Protein AF-A0A099Y0C4-F1 (afdb_monomer_lite)

Secondary structure (DSSP, 8-state):
--------------------------------------PPPPPPPPPP-PPPEEE-SHHHHHHHTT-SS-EEEEPSEEEEE-HHHHHTTSS-SSEEEEE--BS-EEE-TTEEEEEEGGGGGGGTTSEEEEEEE-SBS-EEES-EEEEES-PPPSSEEEEEEE-SBS-EEES-EEEEE--BS-SSTTTTBSSSSBSS--BEEEEEEEEEES-EEES-EEEEESSS-SEEEEEEES-EEES-EEE-SPPEEHHHHHTTTTTT-HHHHTTTB-TTSSBPPSS-EE-SSS-SEEEESEEE-TT-SS-EEEPEEEEEES-EEESSS-SEEE-S-EEEEEEES-EEES-SEEEEE-TT-EEEEEEE--SSSEEEE-SSTT--S-EEEEEEP--TT--SS--SEEE-SBS-EEEEEES-SS--SS--EEESB---SGGGGGG-STTSSSB-EES-EEEE-SSS-EEE-TTEES-EEEESS-EEE-SBS-EEEEPP--

pLDDT: mean 90.53, std 16.97, range [28.92, 98.94]

Foldseek 3Di:
DDDDDDDDDDDDDDDDDDDDDDDDDDDDDPDPPPPDPDDPDPPDPPDPDDDEDEDEDLVVVLVCLQEAPHEYEYDADEDEAELVCCVVVSQVDLARRERAYELYEYEQANYEYEYELNNLQSHPQDEREDEEYQYYNYEYEQYEYEYHDAAFHNAEYEDYEAEHYQYEYYNYEEEAHHKPPFQPAQQAHDCPQGVDHIRWYEYYEYAYENYEYENYEYEHRTAEEHYEYALYYQYEYYNYEYEYDDKDFLVVVLVCAPVPPPCNVSVQQGSLGDHRDGFAIAARYAEHYYYAQWDPHSVNPRDIHGYENYEHESYEHYRHQEDHAAAYTDYEAEYYQYEYEHYQEADEHAAQYEAYNYEYEPQRHANEEYQAQRRANYEHEYEHEDNANHIFDFANYEAQYEHYEYEYHYPDPDDRDQHAHEAFAARRDPCCPPNGPVRRGRGAYELYEYHALDQGEHEYDCRYANYEYEHCHHYDHPYYNYHYDYDDRD

Sequence (490 aa):
MNKIKITKYFFIFLLSFGALSCGSDDPVIDEPVIVDPVDPVDPIDPIEDIIYTTVNTIAEFNTSLNQNDVNIKLAAGTYRFGPDDVTSGLIPHYEMFVFRGNNSNYDFTDVTFEFETELWSSYGSEEVVQLRLYGENITVKNLTVKDIGDSAPTFRARNMHLDGVNNTVDGFNFSTSGSYPYGYGDLFGKGGTYTIKHRKHSGILIRGEGNTLQNTNIQSRSYGHVVFIQGGKDVLIDNVYVEGDAMRTTDDILAEEGTGTPADNVNFLTVWGFKVPAGYMISSQEAGFRSYASAEHYSGNGTTSTTENVTIKNCTAKHVRSGFNLVFGGGTMIMENCTSIENESGFAIQKGGSIINCKSDAKYGSVYTNAYDSDSNITADITITNSDDSYGTHPIAYIGSGNQKITFNSDETSVSQERSIQLGGDQGDLRHLEGVNSGQNNQSATTSVIINRTKYSVELTELASGNVIHSCGTVTDNGSGNSISELSCD

Radius of gyration: 26.84 Å; chains: 1; bounding box: 73×77×65 Å

Structure (mmCIF, N/CA/C/O backbone):
data_AF-A0A099Y0C4-F1
#
_entry.id   AF-A0A099Y0C4-F1
#
loop_
_atom_site.group_PDB
_atom_site.id
_atom_site.type_symbol
_atom_site.label_atom_id
_atom_site.label_alt_id
_atom_site.label_comp_id
_atom_site.label_asym_id
_atom_site.label_entity_id
_atom_site.label_seq_id
_atom_site.pdbx_PDB_ins_code
_atom_site.Cartn_x
_atom_site.Cartn_y
_atom_site.Cartn_z
_atom_site.occupancy
_atom_site.B_iso_or_equiv
_atom_site.auth_seq_id
_atom_site.auth_comp_id
_atom_site.auth_asym_id
_atom_site.auth_atom_id
_atom_site.pdbx_PDB_model_num
ATOM 1 N N . MET A 1 1 ? 30.802 43.040 23.046 1.00 36.22 1 MET A N 1
ATOM 2 C CA . MET A 1 1 ? 30.048 43.878 22.091 1.00 36.22 1 MET A CA 1
ATOM 3 C C . MET A 1 1 ? 28.592 43.422 22.076 1.00 36.22 1 MET A C 1
ATOM 5 O O . MET A 1 1 ? 28.324 42.312 21.655 1.00 36.22 1 MET A O 1
ATOM 9 N N . ASN A 1 2 ? 27.732 44.245 22.695 1.00 29.73 2 ASN A N 1
ATOM 10 C CA . ASN A 1 2 ? 26.300 44.535 22.462 1.00 29.73 2 ASN A CA 1
ATOM 11 C C . ASN A 1 2 ? 25.402 43.438 21.842 1.00 29.73 2 ASN A C 1
ATOM 13 O O . ASN A 1 2 ? 25.593 43.084 20.689 1.00 29.73 2 ASN A O 1
ATOM 17 N N . LYS A 1 3 ? 24.492 42.807 22.617 1.00 33.00 3 LYS A N 1
ATOM 18 C CA . LYS A 1 3 ? 23.095 43.219 22.971 1.00 33.00 3 LYS A CA 1
ATOM 19 C C . LYS A 1 3 ? 22.197 43.317 21.707 1.00 33.00 3 LYS A C 1
ATOM 21 O O . LYS A 1 3 ? 22.604 43.955 20.755 1.00 33.00 3 LYS A O 1
ATOM 26 N N . ILE A 1 4 ? 20.974 42.779 21.612 1.00 29.14 4 ILE A N 1
ATOM 27 C CA . ILE A 1 4 ? 19.777 42.992 22.451 1.00 29.14 4 ILE A CA 1
ATOM 28 C C . ILE A 1 4 ? 18.721 41.910 22.093 1.00 29.14 4 ILE A C 1
ATOM 30 O O . ILE A 1 4 ? 18.450 41.691 20.917 1.00 29.14 4 ILE A O 1
ATOM 34 N N . LYS A 1 5 ? 18.070 41.301 23.098 1.00 34.69 5 LYS A N 1
ATOM 35 C CA . LYS A 1 5 ? 16.746 40.651 22.986 1.00 34.69 5 LYS A CA 1
ATOM 36 C C . LYS A 1 5 ? 15.667 41.701 23.281 1.00 34.69 5 LYS A C 1
ATOM 38 O O . LYS A 1 5 ? 15.775 42.375 24.305 1.00 34.69 5 LYS A O 1
ATOM 43 N N . ILE A 1 6 ? 14.633 41.813 22.446 1.00 32.50 6 ILE A N 1
ATOM 44 C CA . ILE A 1 6 ? 13.392 42.531 22.778 1.00 32.50 6 ILE A CA 1
ATOM 45 C C . ILE A 1 6 ? 12.221 41.567 22.616 1.00 32.50 6 ILE A C 1
ATOM 47 O O . ILE A 1 6 ? 11.897 41.129 21.519 1.00 32.50 6 ILE A O 1
ATOM 51 N N . THR A 1 7 ? 11.592 41.278 23.748 1.00 35.44 7 THR A N 1
ATOM 52 C CA . THR A 1 7 ? 10.229 40.764 23.871 1.00 35.44 7 THR A CA 1
ATOM 53 C C . THR A 1 7 ? 9.319 41.969 24.090 1.00 35.44 7 THR A C 1
ATOM 55 O O . THR A 1 7 ? 9.689 42.841 24.878 1.00 35.44 7 THR A O 1
ATOM 58 N N . LYS A 1 8 ? 8.121 42.010 23.497 1.00 30.08 8 LYS A N 1
ATOM 59 C CA . LYS A 1 8 ? 6.996 42.767 24.070 1.00 30.08 8 LYS A CA 1
ATOM 60 C C . LYS A 1 8 ? 5.652 42.171 23.653 1.00 30.08 8 LYS A C 1
ATOM 62 O O . LYS A 1 8 ? 5.307 42.139 22.480 1.00 30.08 8 LYS A O 1
ATOM 67 N N . TYR A 1 9 ? 4.927 41.730 24.674 1.00 30.72 9 TYR A N 1
ATOM 68 C CA . TYR A 1 9 ? 3.485 41.523 24.697 1.00 30.72 9 TYR A CA 1
ATOM 69 C C . TYR A 1 9 ? 2.746 42.846 24.458 1.00 30.72 9 TYR A C 1
ATOM 71 O O . TYR A 1 9 ? 3.192 43.888 24.947 1.00 30.72 9 TYR A O 1
ATOM 79 N N . PHE A 1 10 ? 1.574 42.785 23.825 1.00 30.44 10 PHE A N 1
ATOM 80 C CA . PHE A 1 10 ? 0.517 43.770 24.044 1.00 30.44 10 PHE A CA 1
ATOM 81 C C . PHE A 1 10 ? -0.846 43.073 24.119 1.00 30.44 10 PHE A C 1
ATOM 83 O O . PHE A 1 10 ? -1.237 42.330 23.226 1.00 30.44 10 PHE A O 1
ATOM 90 N N . PHE A 1 11 ? -1.520 43.318 25.237 1.00 30.89 11 PHE A N 1
ATOM 91 C CA . PHE A 1 11 ? -2.878 42.928 25.598 1.00 30.89 11 PHE A CA 1
ATOM 92 C C . PHE A 1 11 ? -3.725 44.198 25.468 1.00 30.89 11 PHE A C 1
ATOM 94 O O . PHE A 1 11 ? -3.341 45.181 26.098 1.00 30.89 11 PHE A O 1
ATOM 101 N N . ILE A 1 12 ? -4.852 44.197 24.746 1.00 30.52 12 ILE A N 1
ATOM 102 C CA . ILE A 1 12 ? -5.998 45.080 25.042 1.00 30.52 12 ILE A CA 1
ATOM 103 C C . ILE A 1 12 ? -7.302 44.325 24.755 1.00 30.52 12 ILE A C 1
ATOM 105 O O . ILE A 1 12 ? -7.473 43.683 23.725 1.00 30.52 12 ILE A O 1
ATOM 109 N N . PHE A 1 13 ? -8.192 44.438 25.732 1.00 29.25 13 PHE A N 1
ATOM 110 C CA . PHE A 1 13 ? -9.530 43.886 25.888 1.00 29.25 13 PHE A CA 1
ATOM 111 C C . PHE A 1 13 ? -10.516 45.068 25.761 1.00 29.25 13 PHE A C 1
ATOM 113 O O . PHE A 1 13 ? -10.211 46.111 26.335 1.00 29.25 13 PHE A O 1
ATOM 120 N N . LEU A 1 14 ? -11.653 44.929 25.062 1.00 29.00 14 LEU A N 1
ATOM 121 C CA . LEU A 1 14 ? -13.021 45.251 25.541 1.00 29.00 14 LEU A CA 1
ATOM 122 C C . LEU A 1 14 ? -14.073 45.348 24.408 1.00 29.00 14 LEU A C 1
ATOM 124 O O . LEU A 1 14 ? -13.975 46.176 23.509 1.00 29.00 14 LEU A O 1
ATOM 128 N N . LEU A 1 15 ? -15.109 44.512 24.561 1.00 30.58 15 LEU A N 1
ATOM 129 C CA . LEU A 1 15 ? -16.560 44.754 24.448 1.00 30.58 15 LEU A CA 1
ATOM 130 C C . LEU A 1 15 ? -17.074 46.108 23.902 1.00 30.58 15 LEU A C 1
ATOM 132 O O . LEU A 1 15 ? -16.781 47.152 24.476 1.00 30.58 15 LEU A O 1
ATOM 136 N N . SER A 1 16 ? -18.095 46.086 23.028 1.00 28.92 16 SER A N 1
ATOM 137 C CA . SER A 1 16 ? -19.523 46.102 23.439 1.00 28.92 16 SER A CA 1
ATOM 138 C C . SER A 1 16 ? -20.528 46.260 22.274 1.00 28.92 16 SER A C 1
ATOM 140 O O . SER A 1 16 ? -20.212 46.749 21.198 1.00 28.92 16 SER A O 1
ATOM 142 N N . PHE A 1 17 ? -21.738 45.772 22.569 1.00 33.50 17 PHE A N 1
ATOM 143 C CA . PHE A 1 17 ? -23.029 45.731 21.869 1.00 33.50 17 PHE A CA 1
ATOM 144 C C . PHE A 1 17 ? -23.444 46.901 20.955 1.00 33.50 17 PHE A C 1
ATOM 146 O O . PHE A 1 17 ? -23.248 48.068 21.280 1.00 33.50 17 PHE A O 1
ATOM 153 N N . GLY A 1 18 ? -24.243 46.562 19.934 1.00 29.17 18 GLY A N 1
ATOM 154 C CA . GLY A 1 18 ? -25.164 47.483 19.262 1.00 29.17 18 GLY A CA 1
ATOM 155 C C . GLY A 1 18 ? -26.147 46.753 18.345 1.00 29.17 18 GLY A C 1
ATOM 156 O O . GLY A 1 18 ? -25.825 46.468 17.198 1.00 29.17 18 GLY A O 1
ATOM 157 N N . ALA A 1 19 ? -27.341 46.444 18.854 1.00 36.72 19 ALA A N 1
ATOM 158 C CA . ALA A 1 19 ? -28.490 46.053 18.041 1.00 36.72 19 ALA A CA 1
ATOM 159 C C . ALA A 1 19 ? -29.102 47.301 17.390 1.00 36.72 19 ALA A C 1
ATOM 161 O O . ALA A 1 19 ? -29.362 48.273 18.096 1.00 36.72 19 ALA A O 1
ATOM 162 N N . LEU A 1 20 ? -29.396 47.254 16.089 1.00 34.88 20 LEU A N 1
ATOM 163 C CA . LEU A 1 20 ? -30.352 48.155 15.448 1.00 34.88 20 LEU A CA 1
ATOM 164 C C . LEU A 1 20 ? -31.173 47.362 14.424 1.00 34.88 20 LEU A C 1
ATOM 166 O O . LEU A 1 20 ? -30.644 46.876 13.428 1.00 34.88 20 LEU A O 1
ATOM 170 N N . SER A 1 21 ? -32.472 47.239 14.695 1.00 35.03 21 SER A N 1
ATOM 171 C CA . SER A 1 21 ? -33.480 46.896 13.698 1.00 35.03 21 SER A CA 1
ATOM 172 C C . SER A 1 21 ? -33.862 48.153 12.926 1.00 35.03 21 SER A C 1
ATOM 174 O O . SER A 1 21 ? -34.149 49.168 13.559 1.00 35.03 21 SER A O 1
ATOM 176 N N . CYS A 1 22 ? -33.996 48.051 11.609 1.00 35.28 22 CYS A N 1
ATOM 177 C CA . CYS A 1 22 ? -34.916 48.875 10.832 1.00 35.28 22 CYS A CA 1
ATOM 178 C C . CYS A 1 22 ? -35.490 47.991 9.727 1.00 35.28 22 CYS A C 1
ATOM 180 O O . CYS A 1 22 ? -34.743 47.458 8.911 1.00 35.28 22 CYS A O 1
ATOM 182 N N . GLY A 1 23 ? -36.808 47.806 9.761 1.00 36.84 23 GLY A N 1
ATOM 183 C CA . GLY A 1 23 ? -37.558 47.235 8.657 1.00 36.84 23 GLY A CA 1
ATOM 184 C C . GLY A 1 23 ? -37.734 48.257 7.540 1.00 36.84 23 GLY A C 1
ATOM 185 O O . GLY A 1 23 ? -37.839 49.459 7.791 1.00 36.84 23 GLY A O 1
ATOM 186 N N . SER A 1 24 ? -37.804 47.749 6.320 1.00 43.41 24 SER A N 1
ATOM 187 C CA . SER A 1 24 ? -38.442 48.416 5.196 1.00 43.41 24 SER A CA 1
ATOM 188 C C . SER A 1 24 ? -39.288 47.368 4.481 1.00 43.41 24 SER A C 1
ATOM 190 O O . SER A 1 24 ? -38.759 46.427 3.893 1.00 43.41 24 SER A O 1
ATOM 192 N N . ASP A 1 25 ? -40.603 47.515 4.623 1.00 47.62 25 ASP A N 1
ATOM 193 C CA . ASP A 1 25 ? -41.607 46.852 3.802 1.00 47.62 25 ASP A CA 1
ATOM 194 C C . ASP A 1 25 ? -41.493 47.403 2.376 1.00 47.62 25 ASP A C 1
ATOM 196 O O . ASP A 1 25 ? -42.048 48.462 2.080 1.00 47.62 25 ASP A O 1
ATOM 200 N N . ASP A 1 26 ? -40.777 46.694 1.505 1.00 43.72 26 ASP A N 1
ATOM 201 C CA . ASP A 1 26 ? -40.854 46.904 0.060 1.00 43.72 26 ASP A CA 1
ATOM 202 C C . ASP A 1 26 ? -41.578 45.709 -0.584 1.00 43.72 26 ASP A C 1
ATOM 204 O O . ASP A 1 26 ? -41.233 44.553 -0.314 1.00 43.72 26 ASP A O 1
ATOM 208 N N . PRO A 1 27 ? -42.604 45.945 -1.419 1.00 47.62 27 PRO A N 1
ATOM 209 C CA . PRO A 1 27 ? -43.302 44.877 -2.114 1.00 47.62 27 PRO A CA 1
ATOM 210 C C . PRO A 1 27 ? -42.369 44.230 -3.144 1.00 47.62 27 PRO A C 1
ATOM 212 O O . PRO A 1 27 ? -41.876 44.890 -4.057 1.00 47.62 27 PRO A O 1
ATOM 215 N N . VAL A 1 28 ? -42.160 42.919 -3.006 1.00 45.09 28 VAL A N 1
ATOM 216 C CA . VAL A 1 28 ? -41.494 42.082 -4.009 1.00 45.09 28 VAL A CA 1
ATOM 217 C C . VAL A 1 28 ? -42.336 42.109 -5.286 1.00 45.09 28 VAL A C 1
ATOM 219 O O . VAL A 1 28 ? -43.422 41.533 -5.341 1.00 45.09 28 VAL A O 1
ATOM 222 N N . ILE A 1 29 ? -41.848 42.819 -6.301 1.00 45.44 29 ILE A N 1
ATOM 223 C CA . ILE A 1 29 ? -42.329 42.689 -7.673 1.00 45.44 29 ILE A CA 1
ATOM 224 C C . ILE A 1 29 ? -41.576 41.497 -8.264 1.00 45.44 29 ILE A C 1
ATOM 226 O O . ILE A 1 29 ? -40.375 41.579 -8.508 1.00 45.44 29 ILE A O 1
ATOM 230 N N . ASP A 1 30 ? -42.284 40.382 -8.435 1.00 48.97 30 ASP A N 1
ATOM 231 C CA . ASP A 1 30 ? -41.822 39.208 -9.181 1.00 48.97 30 ASP A CA 1
ATOM 232 C C . ASP A 1 30 ? -41.733 39.592 -10.668 1.00 48.97 30 ASP A C 1
ATOM 234 O O . ASP A 1 30 ? -42.705 39.482 -11.421 1.00 48.97 30 ASP A O 1
ATOM 238 N N . GLU A 1 31 ? -40.581 40.107 -11.101 1.00 50.91 31 GLU A N 1
ATOM 239 C CA . GLU A 1 31 ? -40.257 40.119 -12.525 1.00 50.91 31 GLU A CA 1
ATOM 240 C C . GLU A 1 31 ? -39.712 38.738 -12.913 1.00 50.91 31 GLU A C 1
ATOM 242 O O . GLU A 1 31 ? -38.784 38.239 -12.269 1.00 50.91 31 GLU A O 1
ATOM 247 N N . PRO A 1 32 ? -40.273 38.084 -13.945 1.00 52.84 32 PRO A N 1
ATOM 248 C CA . PRO A 1 32 ? -39.769 36.800 -14.399 1.00 52.84 32 PRO A CA 1
ATOM 249 C C . PRO A 1 32 ? -38.323 36.969 -14.867 1.00 52.84 32 PRO A C 1
ATOM 251 O O . PRO A 1 32 ? -38.048 37.699 -15.819 1.00 52.84 32 PRO A O 1
ATOM 254 N N . VAL A 1 33 ? -37.402 36.267 -14.205 1.00 46.12 33 VAL A N 1
ATOM 255 C CA . VAL A 1 33 ? -36.022 36.115 -14.669 1.00 46.12 33 VAL A CA 1
ATOM 256 C C . VAL A 1 33 ? -36.078 35.425 -16.029 1.00 46.12 33 VAL A C 1
ATOM 258 O O . VAL A 1 33 ? -36.339 34.225 -16.124 1.00 46.12 33 VAL A O 1
ATOM 261 N N . ILE A 1 34 ? -35.875 36.198 -17.095 1.00 46.59 34 ILE A N 1
ATOM 262 C CA . ILE A 1 34 ? -35.620 35.657 -18.424 1.00 46.59 34 ILE A CA 1
ATOM 263 C C . ILE A 1 34 ? -34.229 35.031 -18.347 1.00 46.59 34 ILE A C 1
ATOM 265 O O . ILE A 1 34 ? -33.220 35.728 -18.311 1.00 46.59 34 ILE A O 1
ATOM 269 N N . VAL A 1 35 ? -34.194 33.706 -18.232 1.00 46.19 35 VAL A N 1
ATOM 270 C CA . VAL A 1 35 ? -32.969 32.926 -18.389 1.00 46.19 35 VAL A CA 1
ATOM 271 C C . VAL A 1 35 ? -32.628 32.989 -19.872 1.00 46.19 35 VAL A C 1
ATOM 273 O O . VAL A 1 35 ? -33.344 32.403 -20.688 1.00 46.19 35 VAL A O 1
ATOM 276 N N . ASP A 1 36 ? -31.590 33.747 -20.225 1.00 48.47 36 ASP A N 1
ATOM 277 C CA . ASP A 1 36 ? -31.047 33.715 -21.580 1.00 48.47 36 ASP A CA 1
ATOM 278 C C . ASP A 1 36 ? -30.722 32.256 -21.939 1.00 48.47 36 ASP A C 1
ATOM 280 O O . ASP A 1 36 ? -30.194 31.519 -21.095 1.00 48.47 36 ASP A O 1
ATOM 284 N N . PRO A 1 37 ? -31.080 31.789 -23.148 1.00 55.47 37 PRO A N 1
ATOM 285 C CA . PRO A 1 37 ? -30.731 30.447 -23.576 1.00 55.47 37 PRO A CA 1
ATOM 286 C C . PRO A 1 37 ? -29.217 30.287 -23.456 1.00 55.47 37 PRO A C 1
ATOM 288 O O . PRO A 1 37 ? -28.460 31.072 -24.020 1.00 55.47 37 PRO A O 1
ATOM 291 N N . VAL A 1 38 ? -28.799 29.282 -22.685 1.00 51.88 38 VAL A N 1
ATOM 292 C CA . VAL A 1 38 ? -27.401 28.864 -22.591 1.00 51.88 38 VAL A CA 1
ATOM 293 C C . VAL A 1 38 ? -26.921 28.632 -24.018 1.00 51.88 38 VAL A C 1
ATOM 295 O O . VAL A 1 38 ? -27.475 27.770 -24.709 1.00 51.88 38 VAL A O 1
ATOM 298 N N . ASP A 1 39 ? -25.952 29.435 -24.465 1.00 54.38 39 ASP A N 1
ATOM 299 C CA . ASP A 1 39 ? -25.307 29.234 -25.758 1.00 54.38 39 ASP A CA 1
ATOM 300 C C . ASP A 1 39 ? -24.881 27.762 -25.852 1.00 54.38 39 ASP A C 1
ATOM 302 O O . ASP A 1 39 ? -24.368 27.212 -24.868 1.00 54.38 39 ASP A O 1
ATOM 306 N N . PRO A 1 40 ? -25.141 27.081 -26.982 1.00 57.12 40 PRO A N 1
ATOM 307 C CA . PRO A 1 40 ? -24.719 25.703 -27.150 1.00 57.12 40 PRO A CA 1
ATOM 308 C C . PRO A 1 40 ? -23.222 25.630 -26.862 1.00 57.12 40 PRO A C 1
ATOM 310 O O . PRO A 1 40 ? -22.434 26.327 -27.494 1.00 57.12 40 PRO A O 1
ATOM 313 N N . VAL A 1 41 ? -22.857 24.812 -25.872 1.00 53.59 41 VAL A N 1
ATOM 314 C CA . VAL A 1 41 ? -21.462 24.488 -25.580 1.00 53.59 41 VAL A CA 1
ATOM 315 C C . VAL A 1 41 ? -20.853 24.021 -26.894 1.00 53.59 41 VAL A C 1
ATOM 317 O O . VAL A 1 41 ? -21.339 23.041 -27.471 1.00 53.59 41 VAL A O 1
ATOM 320 N N . ASP A 1 42 ? -19.856 24.759 -27.385 1.00 53.75 42 ASP A N 1
ATOM 321 C CA . ASP A 1 42 ? -19.123 24.380 -28.585 1.00 53.75 42 ASP A CA 1
ATOM 322 C C . ASP A 1 42 ? -18.699 22.910 -28.441 1.00 53.75 42 ASP A C 1
ATOM 324 O O . ASP A 1 42 ? -18.241 22.505 -27.364 1.00 53.75 42 ASP A O 1
ATOM 328 N N . PRO A 1 43 ? -18.903 22.073 -29.474 1.00 56.00 43 PRO A N 1
ATOM 329 C CA . PRO A 1 43 ? -18.455 20.694 -29.429 1.00 56.00 43 PRO A CA 1
ATOM 330 C C . PRO A 1 43 ? -16.967 20.688 -29.085 1.00 56.00 43 PRO A C 1
ATOM 332 O O . PRO A 1 43 ? -16.171 21.328 -29.766 1.00 56.00 43 PRO A O 1
ATOM 335 N N . ILE A 1 44 ? -16.625 19.987 -28.000 1.00 47.72 44 ILE A N 1
ATOM 336 C CA . ILE A 1 44 ? -15.243 19.725 -27.600 1.00 47.72 44 ILE A CA 1
ATOM 337 C C . ILE A 1 44 ? -14.520 19.215 -28.845 1.00 47.72 44 ILE A C 1
ATOM 339 O O . ILE A 1 44 ? -14.938 18.202 -29.416 1.00 47.72 44 ILE A O 1
ATOM 343 N N . ASP A 1 45 ? -13.490 19.944 -29.278 1.00 46.94 45 ASP A N 1
ATOM 344 C CA . ASP A 1 45 ? -12.653 19.532 -30.398 1.00 46.94 45 ASP A CA 1
ATOM 345 C C . ASP A 1 45 ? -12.223 18.070 -30.181 1.00 46.94 45 ASP A C 1
ATOM 347 O O . ASP A 1 45 ? -11.805 17.710 -29.073 1.00 46.94 45 ASP A O 1
ATOM 351 N N . PRO A 1 46 ? -12.361 17.192 -31.190 1.00 49.06 46 PRO A N 1
ATOM 352 C CA . PRO A 1 46 ? -11.906 15.818 -31.070 1.00 49.06 46 PRO A CA 1
ATOM 353 C C . PRO A 1 46 ? -10.416 15.821 -30.722 1.00 49.06 46 PRO A C 1
ATOM 355 O O . PRO A 1 46 ? -9.626 16.501 -31.372 1.00 49.06 46 PRO A O 1
ATOM 358 N N . ILE A 1 47 ? -10.060 15.062 -29.682 1.00 55.00 47 ILE A N 1
ATOM 359 C CA . ILE A 1 47 ? -8.678 14.815 -29.258 1.00 55.00 47 ILE A CA 1
ATOM 360 C C . ILE A 1 47 ? -7.863 14.464 -30.509 1.00 55.00 47 ILE A C 1
ATOM 362 O O . ILE A 1 47 ? -8.176 13.479 -31.178 1.00 55.00 47 ILE A O 1
ATOM 366 N N . GLU A 1 48 ? -6.861 15.278 -30.852 1.00 58.59 48 GLU A N 1
ATOM 367 C CA . GLU A 1 48 ? -5.948 14.953 -31.948 1.00 58.59 48 GLU A CA 1
ATOM 368 C C . GLU A 1 48 ? -5.294 13.594 -31.663 1.00 58.59 48 GLU A C 1
ATOM 370 O O . GLU A 1 48 ? -4.689 13.390 -30.606 1.00 58.59 48 GLU A O 1
ATOM 375 N N . ASP A 1 49 ? -5.420 12.652 -32.600 1.00 76.94 49 ASP A N 1
ATOM 376 C CA . ASP A 1 49 ? -4.752 11.356 -32.507 1.00 76.94 49 ASP A CA 1
ATOM 377 C C . ASP A 1 49 ? -3.231 11.576 -32.434 1.00 76.94 49 ASP A C 1
ATOM 379 O O . ASP A 1 49 ? -2.601 12.044 -33.386 1.00 76.94 49 ASP A O 1
ATOM 383 N N . ILE A 1 50 ? -2.622 11.227 -31.297 1.00 84.69 50 ILE A N 1
ATOM 384 C CA . ILE A 1 50 ? -1.170 11.311 -31.106 1.00 84.69 50 ILE A CA 1
ATOM 385 C C . ILE A 1 50 ? -0.474 10.411 -32.139 1.00 84.69 50 ILE A C 1
ATOM 387 O O . ILE A 1 50 ? -0.665 9.193 -32.158 1.00 84.69 50 ILE A O 1
ATOM 391 N N . ILE A 1 51 ? 0.384 10.997 -32.979 1.00 91.62 51 ILE A N 1
ATOM 392 C CA . ILE A 1 51 ? 1.178 10.253 -33.966 1.00 91.62 51 ILE A CA 1
ATOM 393 C C . ILE A 1 51 ? 2.426 9.681 -33.289 1.00 91.62 51 ILE A C 1
ATOM 395 O O . ILE A 1 51 ? 3.279 10.433 -32.820 1.00 91.62 51 ILE A O 1
ATOM 399 N N . TYR A 1 52 ? 2.560 8.353 -33.297 1.00 96.50 52 TYR A N 1
ATOM 400 C CA . TYR A 1 52 ? 3.691 7.638 -32.702 1.00 96.50 52 TYR A CA 1
ATOM 401 C C . TYR A 1 52 ? 4.758 7.237 -33.727 1.00 96.50 52 TYR A C 1
ATOM 403 O O . TYR A 1 52 ? 4.458 6.685 -34.788 1.00 96.50 52 TYR A O 1
ATOM 411 N N . THR A 1 53 ? 6.026 7.406 -33.353 1.00 97.94 53 THR A N 1
ATOM 412 C CA . THR A 1 53 ? 7.172 6.768 -34.011 1.00 97.94 53 THR A CA 1
ATOM 413 C C . THR A 1 53 ? 7.377 5.379 -33.416 1.00 97.94 53 THR A C 1
ATOM 415 O O . THR A 1 53 ? 7.580 5.240 -32.211 1.00 97.94 53 THR A O 1
ATOM 418 N N . THR A 1 54 ? 7.324 4.339 -34.251 1.00 98.19 54 THR A N 1
ATOM 419 C CA . THR A 1 54 ? 7.563 2.962 -33.792 1.00 98.19 54 THR A CA 1
ATOM 420 C C . THR A 1 54 ? 9.056 2.642 -33.789 1.00 98.19 54 THR A C 1
ATOM 422 O O . THR A 1 54 ? 9.724 2.818 -34.808 1.00 98.19 54 THR A O 1
ATOM 425 N N . VAL A 1 55 ? 9.561 2.129 -32.667 1.00 98.31 55 VAL A N 1
ATOM 426 C CA . VAL A 1 55 ? 10.922 1.586 -32.524 1.00 98.31 55 VAL A CA 1
ATOM 427 C C . VAL A 1 55 ? 10.853 0.070 -32.351 1.00 98.31 55 VAL A C 1
ATOM 429 O O . VAL A 1 55 ? 9.919 -0.441 -31.735 1.00 98.31 55 VAL A O 1
ATOM 432 N N . ASN A 1 56 ? 11.815 -0.667 -32.908 1.00 97.94 56 ASN A N 1
ATOM 433 C CA . ASN A 1 56 ? 11.724 -2.132 -33.005 1.00 97.94 56 ASN A CA 1
ATOM 434 C C . ASN A 1 56 ? 12.666 -2.861 -32.042 1.00 97.94 56 ASN A C 1
ATOM 436 O O . ASN A 1 56 ? 12.538 -4.068 -31.843 1.00 97.94 56 ASN A O 1
ATOM 440 N N . THR A 1 57 ? 13.618 -2.145 -31.442 1.00 97.06 57 THR A N 1
ATOM 441 C CA . THR A 1 57 ? 14.628 -2.727 -30.554 1.00 97.06 57 THR A CA 1
ATOM 442 C C . THR A 1 57 ? 14.753 -1.945 -29.251 1.00 97.06 57 THR A C 1
ATOM 444 O O . THR A 1 57 ? 14.500 -0.742 -29.209 1.00 97.06 57 THR A O 1
ATOM 447 N N . ILE A 1 58 ? 15.218 -2.615 -28.190 1.00 97.38 58 ILE A N 1
ATOM 448 C CA . ILE A 1 58 ? 15.521 -1.956 -26.910 1.00 97.38 58 ILE A CA 1
ATOM 449 C C . ILE A 1 58 ? 16.638 -0.921 -27.063 1.00 97.38 58 ILE A C 1
ATOM 451 O O . ILE A 1 58 ? 16.584 0.130 -26.435 1.00 97.38 58 ILE A O 1
ATOM 455 N N . ALA A 1 59 ? 17.619 -1.166 -27.935 1.00 95.38 59 ALA A N 1
ATOM 456 C CA . ALA A 1 59 ? 18.681 -0.200 -28.199 1.00 95.38 59 ALA A CA 1
ATOM 457 C C . ALA A 1 59 ? 18.124 1.113 -28.777 1.00 95.38 59 ALA A C 1
ATOM 459 O O . ALA A 1 59 ? 18.441 2.182 -28.262 1.00 95.38 59 ALA A O 1
ATOM 460 N N . GLU A 1 60 ? 17.254 1.044 -29.792 1.00 96.12 60 GLU A N 1
ATOM 461 C CA . GLU A 1 60 ? 16.564 2.223 -30.343 1.00 96.12 60 GLU A CA 1
ATOM 462 C C . GLU A 1 60 ? 15.688 2.899 -29.284 1.00 96.12 60 GLU A C 1
ATOM 464 O O . GLU A 1 60 ? 15.768 4.113 -29.098 1.00 96.12 60 GLU A O 1
ATOM 469 N N . PHE A 1 61 ? 14.903 2.116 -28.541 1.00 97.62 61 PHE A N 1
ATOM 470 C CA . PHE A 1 61 ? 14.055 2.623 -27.467 1.00 97.62 61 PHE A CA 1
ATOM 471 C C . PHE A 1 61 ? 14.857 3.386 -26.401 1.00 97.62 61 PHE A C 1
ATOM 473 O O . PHE A 1 61 ? 14.505 4.520 -26.074 1.00 97.62 61 PHE A O 1
ATOM 480 N N . ASN A 1 62 ? 15.992 2.848 -25.948 1.00 95.94 62 ASN A N 1
ATOM 481 C CA . ASN A 1 62 ? 16.869 3.497 -24.972 1.00 95.94 62 ASN A CA 1
ATOM 482 C C . ASN A 1 62 ? 17.366 4.872 -25.441 1.00 95.94 62 ASN A C 1
ATOM 484 O O . ASN A 1 62 ? 17.509 5.782 -24.624 1.00 95.94 62 ASN A O 1
ATOM 488 N N . THR A 1 63 ? 17.578 5.072 -26.748 1.00 95.00 63 THR A N 1
ATOM 489 C CA . THR A 1 63 ? 17.978 6.393 -27.271 1.00 95.00 63 THR A CA 1
ATOM 490 C C . THR A 1 63 ? 16.882 7.457 -27.154 1.00 95.00 63 THR A C 1
ATOM 492 O O . THR A 1 63 ? 17.192 8.650 -27.159 1.00 95.00 63 THR A O 1
ATOM 495 N N . SER A 1 64 ? 15.619 7.044 -27.017 1.00 96.44 64 SER A N 1
ATOM 496 C CA . SER A 1 64 ? 14.459 7.940 -26.935 1.00 96.44 64 SER A CA 1
ATOM 497 C C . SER A 1 64 ? 14.104 8.386 -25.511 1.00 96.44 64 SER A C 1
ATOM 499 O O . SER A 1 64 ? 13.420 9.391 -25.335 1.00 96.44 64 SER A O 1
ATOM 501 N N . LEU A 1 65 ? 14.585 7.684 -24.480 1.00 96.06 65 LEU A N 1
ATOM 502 C CA . LEU A 1 65 ? 14.188 7.903 -23.079 1.00 96.06 65 LEU A CA 1
ATOM 503 C C . LEU A 1 65 ? 14.591 9.274 -22.504 1.00 96.06 65 LEU A C 1
ATOM 505 O O . LEU A 1 65 ? 14.001 9.751 -21.536 1.00 96.06 65 LEU A O 1
ATOM 509 N N . ASN A 1 66 ? 15.589 9.920 -23.108 1.00 94.62 66 ASN A N 1
ATOM 510 C CA . ASN A 1 66 ? 16.084 11.239 -22.702 1.00 94.62 66 ASN A CA 1
ATOM 511 C C . ASN A 1 66 ? 15.625 12.372 -23.638 1.00 94.62 66 ASN A C 1
ATOM 513 O O . ASN A 1 66 ? 16.124 13.489 -23.521 1.00 94.62 66 ASN A O 1
ATOM 517 N N . GLN A 1 67 ? 14.750 12.084 -24.606 1.00 96.44 67 GLN A N 1
ATOM 518 C CA . GLN A 1 67 ? 14.310 13.055 -25.609 1.00 96.44 67 GLN A CA 1
ATOM 519 C C . GLN A 1 67 ? 13.024 13.761 -25.173 1.00 96.44 67 GLN A C 1
ATOM 521 O O . GLN A 1 67 ? 12.134 13.145 -24.587 1.00 96.44 67 GLN A O 1
ATOM 526 N N . ASN A 1 68 ? 12.931 15.047 -25.500 1.00 97.69 68 ASN A N 1
ATOM 527 C CA . ASN A 1 68 ? 11.728 15.848 -25.294 1.00 97.69 68 ASN A CA 1
ATOM 528 C C . ASN A 1 68 ? 10.816 15.765 -26.516 1.00 97.69 68 ASN A C 1
ATOM 530 O O . ASN A 1 68 ? 11.306 15.571 -27.630 1.00 97.69 68 ASN A O 1
ATOM 534 N N . ASP A 1 69 ? 9.523 15.990 -26.297 1.00 97.44 69 ASP A N 1
ATOM 535 C CA . ASP A 1 69 ? 8.510 16.151 -27.338 1.00 97.44 69 ASP A CA 1
ATOM 536 C C . ASP A 1 69 ? 8.436 14.932 -28.281 1.00 97.44 69 ASP A C 1
ATOM 538 O O . ASP A 1 69 ? 8.249 15.062 -29.494 1.00 97.44 69 ASP A O 1
ATOM 542 N N . VAL A 1 70 ? 8.619 13.724 -27.728 1.00 97.56 70 VAL A N 1
ATOM 543 C CA . VAL A 1 70 ? 8.571 12.472 -28.496 1.00 97.56 70 VAL A CA 1
ATOM 544 C C . VAL A 1 70 ? 7.335 11.648 -28.184 1.00 97.56 70 VAL A C 1
ATOM 546 O O . VAL A 1 70 ? 6.926 11.503 -27.039 1.00 97.56 70 VAL A O 1
ATOM 549 N N . ASN A 1 71 ? 6.792 11.016 -29.220 1.00 98.25 71 ASN A N 1
ATOM 550 C CA . ASN A 1 71 ? 5.738 10.018 -29.102 1.00 98.25 71 ASN A CA 1
ATOM 551 C C . ASN A 1 71 ? 6.298 8.694 -29.614 1.00 98.25 71 ASN A C 1
ATOM 553 O O . ASN A 1 71 ? 6.450 8.507 -30.822 1.00 98.25 71 ASN A O 1
ATOM 557 N N . ILE A 1 72 ? 6.651 7.787 -28.709 1.00 98.56 72 ILE A N 1
ATOM 558 C CA . ILE A 1 72 ? 7.329 6.530 -29.028 1.00 98.56 72 ILE A CA 1
ATOM 559 C C . ILE A 1 72 ? 6.397 5.357 -28.767 1.00 98.56 72 ILE A C 1
ATOM 561 O O . ILE A 1 72 ? 5.801 5.247 -27.700 1.00 98.56 72 ILE A O 1
ATOM 565 N N . LYS A 1 73 ? 6.293 4.457 -29.741 1.00 98.56 73 LYS A N 1
ATOM 566 C CA . LYS A 1 73 ? 5.663 3.151 -29.568 1.00 98.56 73 LYS A CA 1
ATOM 567 C C . LYS A 1 73 ? 6.735 2.079 -29.670 1.00 98.56 73 LYS A C 1
ATOM 569 O O . LYS A 1 73 ? 7.408 1.984 -30.696 1.00 98.56 73 LYS A O 1
ATOM 574 N N . LEU A 1 74 ? 6.913 1.280 -28.625 1.00 98.75 74 LEU A N 1
ATOM 575 C CA . LEU A 1 74 ? 7.772 0.103 -28.731 1.00 98.75 74 LEU A CA 1
ATOM 576 C C . LEU A 1 74 ? 6.997 -0.992 -29.471 1.00 98.75 74 LEU A C 1
ATOM 578 O O . LEU A 1 74 ? 5.812 -1.203 -29.213 1.00 98.75 74 LEU A O 1
ATOM 582 N N . ALA A 1 75 ? 7.644 -1.645 -30.436 1.00 98.62 75 ALA A N 1
ATOM 583 C CA . ALA A 1 75 ? 7.041 -2.754 -31.159 1.00 98.62 75 ALA A CA 1
ATOM 584 C C . ALA A 1 75 ? 6.550 -3.837 -30.183 1.00 98.62 75 ALA A C 1
ATOM 586 O O . ALA A 1 75 ? 7.214 -4.148 -29.196 1.00 98.62 75 ALA A O 1
ATOM 587 N N . ALA A 1 76 ? 5.380 -4.407 -30.471 1.00 98.69 76 ALA A N 1
ATOM 588 C CA . ALA A 1 76 ? 4.792 -5.462 -29.654 1.00 98.69 76 ALA A CA 1
ATOM 589 C C . ALA A 1 76 ? 5.756 -6.649 -29.509 1.00 98.69 76 ALA A C 1
ATOM 591 O O . ALA A 1 76 ? 6.420 -7.049 -30.472 1.00 98.69 76 ALA A O 1
ATOM 592 N N . GLY A 1 77 ? 5.801 -7.244 -28.320 1.00 98.56 77 GLY A N 1
ATOM 593 C CA . GLY A 1 77 ? 6.682 -8.372 -28.053 1.00 98.56 77 GLY A CA 1
ATOM 594 C C . GLY A 1 77 ? 7.067 -8.536 -26.591 1.00 98.56 77 GLY A C 1
ATOM 595 O O . GLY A 1 77 ? 6.740 -7.730 -25.721 1.00 98.56 77 GLY A O 1
ATOM 596 N N . THR A 1 78 ? 7.792 -9.620 -26.333 1.00 98.81 78 THR A N 1
ATOM 597 C CA . THR A 1 78 ? 8.382 -9.905 -25.027 1.00 98.81 78 THR A CA 1
ATOM 598 C C . THR A 1 78 ? 9.876 -9.624 -25.077 1.00 98.81 78 THR A C 1
ATOM 600 O O . THR A 1 78 ? 10.598 -10.227 -25.872 1.00 98.81 78 THR A O 1
ATOM 603 N N . TYR A 1 79 ? 10.332 -8.731 -24.207 1.00 98.62 79 TYR A N 1
ATOM 604 C CA . TYR A 1 79 ? 11.732 -8.360 -24.042 1.00 98.62 79 TYR A CA 1
ATOM 605 C C . TYR A 1 79 ? 12.215 -8.893 -22.696 1.00 98.62 79 TYR A C 1
ATOM 607 O O . TYR A 1 79 ? 11.630 -8.576 -21.662 1.00 98.62 79 TYR A O 1
ATOM 615 N N . ARG A 1 80 ? 13.238 -9.749 -22.723 1.00 98.50 80 ARG A N 1
ATOM 616 C CA . ARG A 1 80 ? 13.788 -10.410 -21.535 1.00 98.50 80 ARG A CA 1
ATOM 617 C C . ARG A 1 80 ? 15.102 -9.762 -21.134 1.00 98.50 80 ARG A C 1
ATOM 619 O O . ARG A 1 80 ? 15.905 -9.466 -22.014 1.00 98.50 80 ARG A O 1
ATOM 626 N N . PHE A 1 81 ? 15.294 -9.587 -19.833 1.00 98.50 81 PHE A N 1
ATOM 627 C CA . PHE A 1 81 ? 16.465 -8.959 -19.239 1.00 98.50 81 PHE A CA 1
ATOM 628 C C . PHE A 1 81 ? 17.032 -9.850 -18.134 1.00 98.50 81 PHE A C 1
ATOM 630 O O . PHE A 1 81 ? 16.347 -10.131 -17.146 1.00 98.50 81 PHE A O 1
ATOM 637 N N . GLY A 1 82 ? 18.283 -10.268 -18.293 1.00 97.94 82 GLY A N 1
ATOM 638 C CA . GLY A 1 82 ? 19.011 -11.093 -17.330 1.00 97.94 82 GLY A CA 1
ATOM 639 C C . GLY A 1 82 ? 20.407 -10.539 -17.022 1.00 97.94 82 GLY A C 1
ATOM 640 O O . GLY A 1 82 ? 20.797 -9.495 -17.553 1.00 97.94 82 GLY A O 1
ATOM 641 N N . PRO A 1 83 ? 21.189 -11.219 -16.164 1.00 97.38 83 PRO A N 1
ATOM 642 C CA . PRO A 1 83 ? 22.536 -10.780 -15.783 1.00 97.38 83 PRO A CA 1
ATOM 643 C C . PRO A 1 83 ? 23.465 -10.465 -16.971 1.00 97.38 83 PRO A C 1
ATOM 645 O O . PRO A 1 83 ? 24.252 -9.516 -16.913 1.00 97.38 83 PRO A O 1
ATOM 648 N N . ASP A 1 84 ? 23.341 -11.208 -18.075 1.00 96.94 84 ASP A N 1
ATOM 649 C CA . ASP A 1 84 ? 24.148 -11.003 -19.284 1.00 96.94 84 ASP A CA 1
ATOM 650 C C . ASP A 1 84 ? 23.918 -9.620 -19.920 1.00 96.94 84 ASP A C 1
ATOM 652 O O . ASP A 1 84 ? 24.859 -9.032 -20.463 1.00 96.94 84 ASP A O 1
ATOM 656 N N . ASP A 1 85 ? 22.721 -9.041 -19.786 1.00 97.25 85 ASP A N 1
ATOM 657 C CA . ASP A 1 85 ? 22.374 -7.728 -20.346 1.00 97.25 85 ASP A CA 1
ATOM 658 C C . ASP A 1 85 ? 23.048 -6.557 -19.619 1.00 97.25 85 ASP A C 1
ATOM 660 O O . ASP A 1 85 ? 23.222 -5.470 -20.185 1.00 97.25 85 ASP A O 1
ATOM 664 N N . VAL A 1 86 ? 23.491 -6.783 -18.379 1.00 95.00 86 VAL A N 1
ATOM 665 C CA . VAL A 1 86 ? 24.359 -5.845 -17.655 1.00 95.00 86 VAL A CA 1
ATOM 666 C C . VAL A 1 86 ? 25.740 -5.832 -18.302 1.00 95.00 86 VAL A C 1
ATOM 668 O O . VAL A 1 86 ? 26.293 -4.769 -18.582 1.00 95.00 86 VAL A O 1
ATOM 671 N N . THR A 1 87 ? 26.289 -7.018 -18.581 1.00 92.69 87 THR A N 1
ATOM 672 C CA . THR A 1 87 ? 27.639 -7.161 -19.145 1.00 92.69 87 THR A CA 1
ATOM 673 C C . THR A 1 87 ? 27.720 -6.756 -20.616 1.00 92.69 87 THR A C 1
ATOM 675 O O . THR A 1 87 ? 28.741 -6.217 -21.043 1.00 92.69 87 THR A O 1
ATOM 678 N N . SER A 1 88 ? 26.644 -6.962 -21.382 1.00 94.06 88 SER A N 1
ATOM 679 C CA . SER A 1 88 ? 26.548 -6.556 -22.789 1.00 94.06 88 SER A CA 1
ATOM 680 C C . SER A 1 88 ? 26.375 -5.042 -22.962 1.00 94.06 88 SER A C 1
ATOM 682 O O . SER A 1 88 ? 26.601 -4.517 -24.054 1.00 94.06 88 SER A O 1
ATOM 684 N N . GLY A 1 89 ? 26.008 -4.336 -21.887 1.00 93.38 89 GLY A N 1
ATOM 685 C CA . GLY A 1 89 ? 25.770 -2.898 -21.887 1.00 93.38 89 GLY A CA 1
ATOM 686 C C . GLY A 1 89 ? 24.369 -2.489 -22.344 1.00 93.38 89 GLY A C 1
ATOM 687 O O . GLY A 1 89 ? 24.165 -1.311 -22.632 1.00 93.38 89 GLY A O 1
ATOM 688 N N . LEU A 1 90 ? 23.408 -3.419 -22.409 1.00 93.81 90 LEU A N 1
ATOM 689 C CA . LEU A 1 90 ? 22.015 -3.105 -22.741 1.00 93.81 90 LEU A CA 1
ATOM 690 C C . LEU A 1 90 ? 21.297 -2.393 -21.582 1.00 93.81 90 LEU A C 1
ATOM 692 O O . LEU A 1 90 ? 20.583 -1.418 -21.817 1.00 93.81 90 LEU A O 1
ATOM 696 N N . ILE A 1 91 ? 21.531 -2.850 -20.345 1.00 95.44 91 ILE A N 1
ATOM 697 C CA . ILE A 1 91 ? 21.036 -2.248 -19.089 1.00 95.44 91 ILE A CA 1
ATOM 698 C C . ILE A 1 91 ? 22.172 -2.124 -18.051 1.00 95.44 91 ILE A C 1
ATOM 700 O O . ILE A 1 91 ? 22.142 -2.736 -16.980 1.00 95.44 91 ILE A O 1
ATOM 704 N N . PRO A 1 92 ? 23.217 -1.328 -18.346 1.00 94.19 92 PRO A N 1
ATOM 705 C CA . PRO A 1 92 ? 24.450 -1.305 -17.555 1.00 94.19 92 PRO A CA 1
ATOM 706 C C . PRO A 1 92 ? 24.296 -0.628 -16.184 1.00 94.19 92 PRO A C 1
ATOM 708 O O . PRO A 1 92 ? 25.219 -0.664 -15.372 1.00 94.19 92 PRO A O 1
ATOM 711 N N . HIS A 1 93 ? 23.160 0.020 -15.922 1.00 95.50 93 HIS A N 1
ATOM 712 C CA . HIS A 1 93 ? 22.906 0.799 -14.714 1.00 95.50 93 HIS A CA 1
ATOM 713 C C . HIS A 1 93 ? 21.789 0.172 -13.876 1.00 95.50 93 HIS A C 1
ATOM 715 O O . HIS A 1 93 ? 20.860 -0.421 -14.414 1.00 95.50 93 HIS A O 1
ATOM 721 N N . TYR A 1 94 ? 21.880 0.340 -12.554 1.00 96.25 94 TYR A N 1
ATOM 722 C CA . TYR A 1 94 ? 20.888 -0.159 -11.595 1.00 96.25 94 TYR A CA 1
ATOM 723 C C . TYR A 1 94 ? 19.516 0.515 -11.753 1.00 96.25 94 TYR A C 1
ATOM 725 O O . TYR A 1 94 ? 18.517 -0.037 -11.304 1.00 96.25 94 TYR A O 1
ATOM 733 N N . GLU A 1 95 ? 19.461 1.680 -12.407 1.00 96.56 95 GLU A N 1
ATOM 734 C CA . GLU A 1 95 ? 18.236 2.284 -12.938 1.00 96.56 95 GLU A CA 1
ATOM 735 C C . GLU A 1 95 ? 18.149 1.948 -14.431 1.00 96.56 95 GLU A C 1
ATOM 737 O O . GLU A 1 95 ? 18.885 2.526 -15.235 1.00 96.56 95 GLU A O 1
ATOM 742 N N . MET A 1 96 ? 17.308 0.980 -14.801 1.00 97.25 96 MET A N 1
ATOM 743 C CA . MET A 1 96 ? 17.409 0.328 -16.115 1.00 97.25 96 MET A CA 1
ATOM 744 C C . MET A 1 96 ? 16.809 1.179 -17.238 1.00 97.25 96 MET A C 1
ATOM 746 O O . MET A 1 96 ? 17.503 1.514 -18.197 1.00 97.25 96 MET A O 1
ATOM 750 N N . PHE A 1 97 ? 15.539 1.572 -17.106 1.00 97.94 97 PHE A N 1
ATOM 751 C CA . PHE A 1 97 ? 14.839 2.417 -18.077 1.00 97.94 97 PHE A CA 1
ATOM 752 C C . PHE A 1 97 ? 14.449 3.745 -17.434 1.00 97.94 97 PHE A C 1
ATOM 754 O O . PHE A 1 97 ? 13.492 3.823 -16.660 1.00 97.94 97 PHE A O 1
ATOM 761 N N . VAL A 1 98 ? 15.213 4.796 -17.742 1.00 97.06 98 VAL A N 1
ATOM 762 C CA . VAL A 1 98 ? 15.076 6.111 -17.101 1.00 97.06 98 VAL A CA 1
ATOM 763 C C . VAL A 1 98 ? 14.501 7.138 -18.075 1.00 97.06 98 VAL A C 1
ATOM 765 O O . VAL A 1 98 ? 15.214 7.644 -18.934 1.00 97.06 98 VAL A O 1
ATOM 768 N N . PHE A 1 99 ? 13.227 7.480 -17.906 1.00 97.31 99 PHE A N 1
ATOM 769 C CA . PHE A 1 99 ? 12.505 8.485 -18.684 1.00 97.31 99 PHE A CA 1
ATOM 770 C C . PHE A 1 99 ? 12.800 9.885 -18.118 1.00 97.31 99 PHE A C 1
ATOM 772 O O . PHE A 1 99 ? 12.326 10.240 -17.034 1.00 97.31 99 PHE A O 1
ATOM 779 N N . ARG A 1 100 ? 13.617 10.673 -18.826 1.00 93.19 100 ARG A N 1
ATOM 780 C CA . ARG A 1 100 ? 14.081 12.008 -18.384 1.00 93.19 100 ARG A CA 1
ATOM 781 C C . ARG A 1 100 ? 13.633 13.165 -19.269 1.00 93.19 100 ARG A C 1
ATOM 783 O O . ARG A 1 100 ? 13.855 14.309 -18.887 1.00 93.19 100 ARG A O 1
ATOM 790 N N . GLY A 1 101 ? 13.100 12.871 -20.452 1.00 92.31 101 GLY A N 1
ATOM 791 C CA . GLY A 1 101 ? 12.603 13.898 -21.360 1.00 92.31 101 GLY A CA 1
ATOM 792 C C . GLY A 1 101 ? 11.363 14.616 -20.833 1.00 92.31 101 GLY A C 1
ATOM 793 O O . GLY A 1 101 ? 10.818 14.247 -19.799 1.00 92.31 101 GLY A O 1
ATOM 794 N N . ASN A 1 102 ? 10.894 15.614 -21.573 1.00 96.31 102 ASN A N 1
ATOM 795 C CA . ASN A 1 102 ? 9.687 16.366 -21.242 1.00 96.31 102 ASN A CA 1
ATOM 796 C C . ASN A 1 102 ? 8.638 16.259 -22.346 1.00 96.31 102 ASN A C 1
ATOM 798 O O . ASN A 1 102 ? 9.003 16.177 -23.517 1.00 96.31 102 ASN A O 1
ATOM 802 N N . ASN A 1 103 ? 7.357 16.343 -21.978 1.00 97.81 103 ASN A N 1
ATOM 803 C CA . ASN A 1 103 ? 6.220 16.342 -22.910 1.00 97.81 103 ASN A CA 1
ATOM 804 C C . ASN A 1 103 ? 6.237 15.134 -23.863 1.00 97.81 103 ASN A C 1
ATOM 806 O O . ASN A 1 103 ? 6.023 15.268 -25.070 1.00 97.81 103 ASN A O 1
ATOM 810 N N . SER A 1 104 ? 6.543 13.956 -23.326 1.00 98.00 104 SER A N 1
ATOM 811 C CA . SER A 1 104 ? 6.768 12.751 -24.122 1.00 98.00 104 SER A CA 1
ATOM 812 C C . SER A 1 104 ? 5.742 11.670 -23.799 1.00 98.00 104 SER A C 1
ATOM 814 O O . SER A 1 104 ? 5.372 11.467 -22.643 1.00 98.00 104 SER A O 1
ATOM 816 N N . ASN A 1 105 ? 5.310 10.935 -24.820 1.00 98.31 105 ASN A N 1
ATOM 817 C CA . ASN A 1 105 ? 4.361 9.836 -24.698 1.00 98.31 105 ASN A CA 1
ATOM 818 C C . ASN A 1 105 ? 5.019 8.520 -25.107 1.00 98.31 105 ASN A C 1
ATOM 820 O O . ASN A 1 105 ? 5.574 8.412 -26.200 1.00 98.31 105 ASN A O 1
ATOM 824 N N . TYR A 1 106 ? 4.890 7.493 -24.274 1.00 98.62 106 TYR A N 1
ATOM 825 C CA . TYR A 1 106 ? 5.407 6.156 -24.544 1.00 98.62 106 TYR A CA 1
ATOM 826 C C . TYR A 1 106 ? 4.276 5.131 -24.485 1.00 98.62 106 TYR A C 1
ATOM 828 O O . TYR A 1 106 ? 3.599 4.997 -23.466 1.00 98.62 106 TYR A O 1
ATOM 836 N N . ASP A 1 107 ? 4.072 4.414 -25.585 1.00 98.50 107 ASP A N 1
ATOM 837 C CA . ASP A 1 107 ? 3.044 3.388 -25.735 1.00 98.50 107 ASP A CA 1
ATOM 838 C C . ASP A 1 107 ? 3.676 1.991 -25.790 1.00 98.50 107 ASP A C 1
ATOM 840 O O . ASP A 1 107 ? 4.477 1.686 -26.680 1.00 98.50 107 ASP A O 1
ATOM 844 N N . PHE A 1 108 ? 3.284 1.151 -24.832 1.00 98.81 108 PHE A N 1
ATOM 845 C CA . PHE A 1 108 ? 3.725 -0.232 -24.668 1.00 98.81 108 PHE A CA 1
ATOM 846 C C . PHE A 1 108 ? 2.600 -1.239 -24.920 1.00 98.81 108 PHE A C 1
ATOM 848 O O . PHE A 1 108 ? 2.649 -2.358 -24.416 1.00 98.81 108 PHE A O 1
ATOM 855 N N . THR A 1 109 ? 1.575 -0.862 -25.688 1.00 98.38 109 THR A N 1
ATOM 856 C CA . THR A 1 109 ? 0.498 -1.784 -26.069 1.00 98.38 109 THR A CA 1
ATOM 857 C C . THR A 1 109 ? 1.088 -3.071 -26.654 1.00 98.38 109 THR A C 1
ATOM 859 O O . THR A 1 109 ? 1.880 -3.023 -27.596 1.00 98.38 109 THR A O 1
ATOM 862 N N . ASP A 1 110 ? 0.693 -4.208 -26.076 1.00 98.62 110 ASP A N 1
ATOM 863 C CA . ASP A 1 110 ? 1.179 -5.557 -26.400 1.00 98.62 110 ASP A CA 1
ATOM 864 C C . ASP A 1 110 ? 2.685 -5.792 -26.142 1.00 98.62 110 ASP A C 1
ATOM 866 O O . ASP A 1 110 ? 3.307 -6.673 -26.745 1.00 98.62 110 ASP A O 1
ATOM 870 N N . VAL A 1 111 ? 3.287 -5.033 -25.220 1.00 98.94 111 VAL A N 1
ATOM 871 C CA . VAL A 1 111 ? 4.679 -5.206 -24.781 1.00 98.94 111 VAL A CA 1
ATOM 872 C C . VAL A 1 111 ? 4.746 -5.815 -23.381 1.00 98.94 111 VAL A C 1
ATOM 874 O O . VAL A 1 111 ? 4.051 -5.402 -22.451 1.00 98.94 111 VAL A O 1
ATOM 877 N N . THR A 1 112 ? 5.637 -6.793 -23.213 1.00 98.94 112 THR A N 1
ATOM 878 C CA . THR A 1 112 ? 6.014 -7.349 -21.907 1.00 98.94 112 THR A CA 1
ATOM 879 C C . THR A 1 112 ? 7.514 -7.215 -21.678 1.00 98.94 112 THR A C 1
ATOM 881 O O . THR A 1 112 ? 8.305 -7.680 -22.498 1.00 98.94 112 THR A O 1
ATOM 884 N N . PHE A 1 113 ? 7.902 -6.643 -20.542 1.00 98.88 113 PHE A N 1
ATOM 885 C CA . PHE A 1 113 ? 9.261 -6.712 -20.010 1.00 98.88 113 PHE A CA 1
ATOM 886 C C . PHE A 1 113 ? 9.338 -7.827 -18.968 1.00 98.88 113 PHE A C 1
ATOM 888 O O . PHE A 1 113 ? 8.579 -7.827 -18.001 1.00 98.88 113 PHE A O 1
ATOM 895 N N . GLU A 1 114 ? 10.240 -8.781 -19.171 1.00 98.88 114 GLU A N 1
ATOM 896 C CA . GLU A 1 114 ? 10.519 -9.856 -18.218 1.00 98.88 114 GLU A CA 1
ATOM 897 C C . GLU A 1 114 ? 11.920 -9.656 -17.641 1.00 98.88 114 GLU A C 1
ATOM 899 O O . GLU A 1 114 ? 12.904 -9.717 -18.375 1.00 98.88 114 GLU A O 1
ATOM 904 N N . PHE A 1 115 ? 12.014 -9.420 -16.336 1.00 98.75 115 PHE A N 1
ATOM 905 C CA . PHE A 1 115 ? 13.279 -9.268 -15.627 1.00 98.75 115 PHE A CA 1
ATOM 906 C C . PHE A 1 115 ? 13.552 -10.515 -14.790 1.00 98.75 115 PHE A C 1
ATOM 908 O O . PHE A 1 115 ? 12.762 -10.877 -13.919 1.00 98.75 115 PHE A O 1
ATOM 915 N N . GLU A 1 116 ? 14.672 -11.186 -15.026 1.00 98.50 116 GLU A N 1
ATOM 916 C CA . GLU A 1 116 ? 15.091 -12.311 -14.193 1.00 98.50 116 GLU A CA 1
ATOM 917 C C . GLU A 1 116 ? 15.506 -11.807 -12.809 1.00 98.50 116 GLU A C 1
ATOM 919 O O . GLU A 1 116 ? 16.341 -10.922 -12.689 1.00 98.50 116 GLU A O 1
ATOM 924 N N . THR A 1 117 ? 14.973 -12.384 -11.736 1.00 98.12 117 THR A N 1
ATOM 925 C CA . THR A 1 117 ? 15.279 -11.925 -10.368 1.00 98.12 117 THR A CA 1
ATOM 926 C C . THR A 1 117 ? 16.752 -12.085 -9.969 1.00 98.12 117 THR A C 1
ATOM 928 O O . THR A 1 117 ? 17.241 -11.415 -9.061 1.00 98.12 117 THR A O 1
ATOM 931 N N . GLU A 1 118 ? 17.516 -12.932 -10.659 1.00 97.12 118 GLU A N 1
ATOM 932 C CA . GLU A 1 118 ? 18.968 -13.036 -10.464 1.00 97.12 118 GLU A CA 1
ATOM 933 C C . GLU A 1 118 ? 19.705 -11.745 -10.868 1.00 97.12 118 GLU A C 1
ATOM 935 O O . GLU A 1 118 ? 20.739 -11.404 -10.277 1.00 97.12 118 GLU A O 1
ATOM 940 N N . LEU A 1 119 ? 19.125 -10.971 -11.797 1.00 96.88 119 LEU A N 1
ATOM 941 C CA . LEU A 1 119 ? 19.624 -9.679 -12.268 1.00 96.88 119 LEU A CA 1
ATOM 942 C C . LEU A 1 119 ? 19.902 -8.714 -11.113 1.00 96.88 119 LEU A C 1
ATOM 944 O O . LEU A 1 119 ? 20.903 -8.000 -11.148 1.00 96.88 119 LEU A O 1
ATOM 948 N N . TRP A 1 120 ? 19.081 -8.727 -10.056 1.00 95.69 120 TRP A N 1
ATOM 949 C CA . TRP A 1 120 ? 19.212 -7.798 -8.929 1.00 95.69 120 TRP A CA 1
ATOM 950 C C . TRP A 1 120 ? 20.597 -7.838 -8.280 1.00 95.69 120 TRP A C 1
ATOM 952 O O . TRP A 1 120 ? 21.110 -6.818 -7.821 1.00 95.69 120 TRP A O 1
ATOM 962 N N . SER A 1 121 ? 21.202 -9.026 -8.227 1.00 95.19 121 SER A N 1
ATOM 963 C CA . SER A 1 121 ? 22.501 -9.241 -7.589 1.00 95.19 121 SER A CA 1
ATOM 964 C C . SER A 1 121 ? 23.673 -8.684 -8.404 1.00 95.19 121 SER A C 1
ATOM 966 O O . SER A 1 121 ? 24.728 -8.389 -7.836 1.00 95.19 121 SER A O 1
ATOM 968 N N . SER A 1 122 ? 23.462 -8.450 -9.703 1.00 96.19 122 SER A N 1
ATOM 969 C CA . SER A 1 122 ? 24.476 -7.952 -10.640 1.00 96.19 122 SER A CA 1
ATOM 970 C C . SER A 1 122 ? 24.892 -6.507 -10.354 1.00 96.19 122 SER A C 1
ATOM 972 O O . SER A 1 122 ? 25.981 -6.091 -10.741 1.00 96.19 122 SER A O 1
ATOM 974 N N . TYR A 1 123 ? 24.062 -5.750 -9.629 1.00 95.50 123 TYR A N 1
ATOM 975 C CA . TYR A 1 123 ? 24.311 -4.345 -9.289 1.00 95.50 123 TYR A CA 1
ATOM 976 C C . TYR A 1 123 ? 24.921 -4.140 -7.892 1.00 95.50 123 TYR A C 1
ATOM 978 O O . TYR A 1 123 ? 25.033 -3.012 -7.414 1.00 95.50 123 TYR A O 1
ATOM 986 N N . GLY A 1 124 ? 25.341 -5.213 -7.213 1.00 93.19 124 GLY A N 1
ATOM 987 C CA . GLY A 1 124 ? 26.026 -5.109 -5.925 1.00 93.19 124 GLY A CA 1
ATOM 988 C C . GLY A 1 124 ? 25.154 -4.468 -4.841 1.00 93.19 124 GLY A C 1
ATOM 989 O O . GLY A 1 124 ? 24.067 -4.952 -4.549 1.00 93.19 124 GLY A O 1
ATOM 990 N N . SER A 1 125 ? 25.644 -3.413 -4.190 1.00 94.56 125 SER A N 1
ATOM 991 C CA . SER A 1 125 ? 24.943 -2.751 -3.078 1.00 94.56 125 SER A CA 1
ATOM 992 C C . SER A 1 125 ? 23.976 -1.642 -3.499 1.00 94.56 125 SER A C 1
ATOM 994 O O . SER A 1 125 ? 23.477 -0.932 -2.627 1.00 94.56 125 SER A O 1
ATOM 996 N N . GLU A 1 126 ? 23.731 -1.466 -4.796 1.00 96.00 126 GLU A N 1
ATOM 997 C CA . GLU A 1 126 ? 22.816 -0.439 -5.292 1.00 96.00 126 GLU A CA 1
ATOM 998 C C . GLU A 1 126 ? 21.344 -0.826 -5.087 1.00 96.00 126 GLU A C 1
ATOM 1000 O O . GLU A 1 126 ? 20.982 -2.001 -4.973 1.00 96.00 126 GLU A O 1
ATOM 1005 N N . GLU A 1 127 ? 20.475 0.183 -5.024 1.00 95.25 127 GLU A N 1
ATOM 1006 C CA . GLU A 1 127 ? 19.031 -0.023 -5.127 1.00 95.25 127 GLU A CA 1
ATOM 1007 C C . GLU A 1 127 ? 18.648 -0.195 -6.587 1.00 95.25 127 GLU A C 1
ATOM 1009 O O . GLU A 1 127 ? 18.764 0.739 -7.372 1.00 95.25 127 GLU A O 1
ATOM 1014 N N . VAL A 1 128 ? 18.154 -1.373 -6.942 1.00 97.88 128 VAL A N 1
ATOM 1015 C CA . VAL A 1 128 ? 17.749 -1.648 -8.318 1.00 97.88 128 VAL A CA 1
ATOM 1016 C C . VAL A 1 128 ? 16.371 -1.049 -8.592 1.00 97.88 128 VAL A C 1
ATOM 1018 O O . VAL A 1 128 ? 15.442 -1.255 -7.814 1.00 97.88 128 VAL A O 1
ATOM 1021 N N . VAL A 1 129 ? 16.232 -0.329 -9.704 1.00 98.25 129 VAL A N 1
ATOM 1022 C CA . VAL A 1 129 ? 14.988 0.291 -10.171 1.00 98.25 129 VAL A CA 1
ATOM 1023 C C . VAL A 1 129 ? 14.790 -0.067 -11.641 1.00 98.25 129 VAL A C 1
ATOM 1025 O O . VAL A 1 129 ? 15.571 0.350 -12.496 1.00 98.25 129 VAL A O 1
ATOM 1028 N N . GLN A 1 130 ? 13.744 -0.828 -11.962 1.00 98.56 130 GLN A N 1
ATOM 1029 C CA . GLN A 1 130 ? 13.517 -1.250 -13.353 1.00 98.56 130 GLN A CA 1
ATOM 1030 C C . GLN A 1 130 ? 13.083 -0.063 -14.217 1.00 98.56 130 GLN A C 1
ATOM 1032 O O . GLN A 1 130 ? 13.657 0.187 -15.275 1.00 98.56 130 GLN A O 1
ATOM 1037 N N . LEU A 1 131 ? 12.097 0.701 -13.744 1.00 98.56 131 LEU A N 1
ATOM 1038 C CA . LEU A 1 131 ? 11.535 1.848 -14.450 1.00 98.56 131 LEU A CA 1
ATOM 1039 C C . LEU A 1 131 ? 11.645 3.101 -13.584 1.00 98.56 131 LEU A C 1
ATOM 1041 O O . LEU A 1 131 ? 11.187 3.114 -12.442 1.00 98.56 131 LEU A O 1
ATOM 1045 N N . ARG A 1 132 ? 12.205 4.182 -14.122 1.00 97.31 132 ARG A N 1
ATOM 1046 C CA . ARG A 1 132 ? 12.267 5.469 -13.425 1.00 97.31 132 ARG A CA 1
ATOM 1047 C C . ARG A 1 132 ? 11.755 6.586 -14.315 1.00 97.31 132 ARG A C 1
ATOM 1049 O O . ARG A 1 132 ? 12.340 6.850 -15.357 1.00 97.31 132 ARG A O 1
ATOM 1056 N N . LEU A 1 133 ? 10.703 7.266 -13.883 1.00 96.69 133 LEU A N 1
ATOM 1057 C CA . LEU A 1 133 ? 10.199 8.474 -14.529 1.00 96.69 133 LEU A CA 1
ATOM 1058 C C . LEU A 1 133 ? 10.672 9.668 -13.714 1.00 96.69 133 LEU A C 1
ATOM 1060 O O . LEU A 1 133 ? 10.491 9.678 -12.503 1.00 96.69 133 LEU A O 1
ATOM 1064 N N . TYR A 1 134 ? 11.341 10.621 -14.354 1.00 92.44 134 TYR A N 1
ATOM 1065 C CA . TYR A 1 134 ? 11.997 11.737 -13.666 1.00 92.44 134 TYR A CA 1
ATOM 1066 C C . TYR A 1 134 ? 11.811 13.094 -14.357 1.00 92.44 134 TYR A C 1
ATOM 106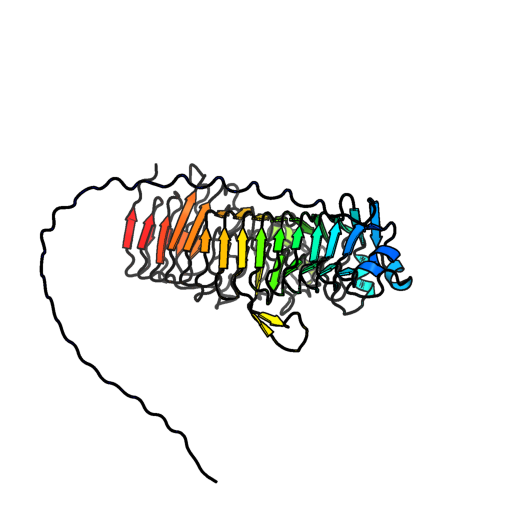8 O O . TYR A 1 134 ? 12.079 14.124 -13.744 1.00 92.44 134 TYR A O 1
ATOM 1076 N N . GLY A 1 135 ? 11.394 13.100 -15.625 1.00 94.56 135 GLY A N 1
ATOM 1077 C CA . GLY A 1 135 ? 11.148 14.323 -16.390 1.00 94.56 135 GLY A CA 1
ATOM 1078 C C . GLY A 1 135 ? 9.842 15.028 -16.018 1.00 94.56 135 GLY A C 1
ATOM 1079 O O . GLY A 1 135 ? 9.335 14.888 -14.900 1.00 94.56 135 GLY A O 1
ATOM 1080 N N . GLU A 1 136 ? 9.308 15.791 -16.966 1.00 97.00 136 GLU A N 1
ATOM 1081 C CA . GLU A 1 136 ? 8.078 16.567 -16.803 1.00 97.00 136 GLU A CA 1
ATOM 1082 C C . GLU A 1 136 ? 7.048 16.242 -17.894 1.00 97.00 136 GLU A C 1
ATOM 1084 O O . GLU A 1 136 ? 7.390 16.161 -19.074 1.00 97.00 136 GLU A O 1
ATOM 1089 N N . ASN A 1 137 ? 5.773 16.103 -17.524 1.00 98.25 137 ASN A N 1
ATOM 1090 C CA . ASN A 1 137 ? 4.673 15.827 -18.458 1.00 98.25 137 ASN A CA 1
ATOM 1091 C C . ASN A 1 137 ? 4.925 14.579 -19.333 1.00 98.25 137 ASN A C 1
ATOM 1093 O O . ASN A 1 137 ? 4.638 14.573 -20.533 1.00 98.25 137 ASN A O 1
ATOM 1097 N N . ILE A 1 138 ? 5.511 13.525 -18.761 1.00 98.44 138 ILE A N 1
ATOM 1098 C CA . ILE A 1 138 ? 5.686 12.234 -19.430 1.00 98.44 138 ILE A CA 1
ATOM 1099 C C . ILE A 1 138 ? 4.452 11.370 -19.184 1.00 98.44 138 ILE A C 1
ATOM 1101 O O . ILE A 1 138 ? 4.069 11.146 -18.038 1.00 98.44 138 ILE A O 1
ATOM 1105 N N . THR A 1 139 ? 3.899 10.786 -20.243 1.00 98.56 139 THR A N 1
ATOM 1106 C CA . THR A 1 139 ? 2.910 9.707 -20.132 1.00 98.56 139 THR A CA 1
ATOM 1107 C C . THR A 1 139 ? 3.517 8.393 -20.604 1.00 98.56 139 THR A C 1
ATOM 1109 O O . THR A 1 139 ? 3.977 8.286 -21.740 1.00 98.56 139 THR A O 1
ATOM 1112 N N . VAL A 1 140 ? 3.490 7.367 -19.756 1.00 98.62 140 VAL A N 1
ATOM 1113 C CA . VAL A 1 140 ? 3.813 5.984 -20.132 1.00 98.62 140 VAL A CA 1
ATOM 1114 C C . VAL A 1 140 ? 2.556 5.134 -19.992 1.00 98.62 140 VAL A C 1
ATOM 1116 O O . VAL A 1 140 ? 1.877 5.210 -18.966 1.00 98.62 140 VAL A O 1
ATOM 1119 N N . LYS A 1 141 ? 2.234 4.315 -21.001 1.00 98.44 141 LYS A N 1
ATOM 1120 C CA . LYS A 1 141 ? 1.005 3.508 -20.975 1.00 98.44 141 LYS A CA 1
ATOM 1121 C C . LYS A 1 141 ? 1.155 2.055 -21.412 1.00 98.44 141 LYS A C 1
ATOM 1123 O O . LYS A 1 141 ? 1.954 1.752 -22.295 1.00 98.44 141 LYS A O 1
ATOM 1128 N N . ASN A 1 142 ? 0.309 1.195 -20.845 1.00 98.69 142 ASN A N 1
ATOM 1129 C CA . ASN A 1 142 ? 0.012 -0.173 -21.292 1.00 98.69 142 ASN A CA 1
ATOM 1130 C C . ASN A 1 142 ? 1.146 -1.209 -21.172 1.00 98.69 142 ASN A C 1
ATOM 1132 O O . ASN A 1 142 ? 1.100 -2.238 -21.845 1.00 98.69 142 ASN A O 1
ATOM 1136 N N . LEU A 1 143 ? 2.161 -0.984 -20.332 1.00 98.88 143 LEU A N 1
ATOM 1137 C CA . LEU A 1 143 ? 3.271 -1.933 -20.189 1.00 98.88 143 LEU A CA 1
ATOM 1138 C C . LEU A 1 143 ? 2.921 -3.083 -19.237 1.00 98.88 143 LEU A C 1
ATOM 1140 O O . LEU A 1 143 ? 2.431 -2.865 -18.127 1.00 98.88 143 LEU A O 1
ATOM 1144 N N . THR A 1 144 ? 3.266 -4.310 -19.629 1.00 98.94 144 THR A N 1
ATOM 1145 C CA . THR A 1 144 ? 3.336 -5.447 -18.701 1.00 98.94 144 THR A CA 1
ATOM 1146 C C . THR A 1 144 ? 4.775 -5.654 -18.228 1.00 98.94 144 THR A C 1
ATOM 1148 O O . THR A 1 144 ? 5.683 -5.776 -19.045 1.00 98.94 144 THR A O 1
ATOM 1151 N N . VAL A 1 145 ? 4.990 -5.742 -16.919 1.00 98.81 145 VAL A N 1
ATOM 1152 C CA . VAL A 1 145 ? 6.286 -5.994 -16.278 1.00 98.81 145 VAL A CA 1
ATOM 1153 C C . VAL A 1 145 ? 6.189 -7.252 -15.423 1.00 98.81 145 VAL A C 1
ATOM 1155 O O . VAL A 1 145 ? 5.286 -7.377 -14.593 1.00 98.81 145 VAL A O 1
ATOM 1158 N N . LYS A 1 146 ? 7.115 -8.192 -15.608 1.00 98.81 146 LYS A N 1
ATOM 1159 C CA . LYS A 1 146 ? 7.159 -9.450 -14.858 1.00 98.81 146 LYS A CA 1
ATOM 1160 C C . LYS A 1 146 ? 8.545 -9.711 -14.302 1.00 98.81 146 LYS A C 1
ATOM 1162 O O . LYS A 1 146 ? 9.505 -9.806 -15.061 1.00 98.81 146 LYS A O 1
ATOM 1167 N N . ASP A 1 147 ? 8.612 -9.939 -13.002 1.00 98.62 147 ASP A N 1
ATOM 1168 C CA . ASP A 1 147 ? 9.785 -10.515 -12.364 1.00 98.62 147 ASP A CA 1
ATOM 1169 C C . ASP A 1 147 ? 9.726 -12.040 -12.468 1.00 98.62 147 ASP A C 1
ATOM 1171 O O . ASP A 1 147 ? 8.733 -12.667 -12.094 1.00 98.62 147 ASP A O 1
ATOM 1175 N N . ILE A 1 148 ? 10.789 -12.644 -12.994 1.00 98.25 148 ILE A N 1
ATOM 1176 C CA . ILE A 1 148 ? 10.887 -14.083 -13.233 1.00 98.25 148 ILE A CA 1
ATOM 1177 C C . ILE A 1 148 ? 11.868 -14.698 -12.228 1.00 98.25 148 ILE A C 1
ATOM 1179 O O . ILE A 1 148 ? 13.065 -14.409 -12.239 1.00 98.25 148 ILE A O 1
ATOM 1183 N N . GLY A 1 149 ? 11.356 -15.557 -11.347 1.00 97.19 149 GLY A N 1
ATOM 1184 C CA . GLY A 1 149 ? 12.119 -16.220 -10.281 1.00 97.19 149 GLY A CA 1
ATOM 1185 C C . GLY A 1 149 ? 11.854 -15.631 -8.891 1.00 97.19 149 GLY A C 1
ATOM 1186 O O . GLY A 1 149 ? 10.939 -14.832 -8.707 1.00 97.19 149 GLY A O 1
ATOM 1187 N N . ASP A 1 150 ? 12.646 -16.049 -7.905 1.00 96.00 150 ASP A N 1
ATOM 1188 C CA . ASP A 1 150 ? 12.484 -15.719 -6.482 1.00 96.00 150 ASP A CA 1
ATOM 1189 C C . ASP A 1 150 ? 13.774 -15.198 -5.818 1.00 96.00 150 ASP A C 1
ATOM 1191 O O . ASP A 1 150 ? 13.824 -14.996 -4.599 1.00 96.00 150 ASP A O 1
ATOM 1195 N N . SER A 1 151 ? 14.812 -14.912 -6.610 1.00 97.31 151 SER A N 1
ATOM 1196 C CA . SER A 1 151 ? 16.078 -14.403 -6.092 1.00 97.31 151 SER A CA 1
ATOM 1197 C C . SER A 1 151 ? 15.894 -13.032 -5.449 1.00 97.31 151 SER A C 1
ATOM 1199 O O . SER A 1 151 ? 15.370 -12.089 -6.036 1.00 97.31 151 SER A O 1
ATOM 1201 N N . ALA A 1 152 ? 16.337 -12.905 -4.204 1.00 96.62 152 ALA A N 1
ATOM 1202 C CA . ALA A 1 152 ? 16.268 -11.641 -3.488 1.00 96.62 152 ALA A CA 1
ATOM 1203 C C . ALA A 1 152 ? 17.428 -10.709 -3.879 1.00 96.62 152 ALA A C 1
ATOM 1205 O O . ALA A 1 152 ? 18.558 -11.188 -4.038 1.00 96.62 152 ALA A O 1
ATOM 1206 N N . PRO A 1 153 ? 17.205 -9.381 -3.929 1.00 96.81 153 PRO A N 1
ATOM 1207 C CA . PRO A 1 153 ? 18.267 -8.419 -4.206 1.00 96.81 153 PRO A CA 1
ATOM 1208 C C . PRO A 1 153 ? 19.377 -8.489 -3.155 1.00 96.81 153 PRO A C 1
ATOM 1210 O O . PRO A 1 153 ? 19.160 -8.919 -2.020 1.00 96.81 153 PRO A O 1
ATOM 1213 N N . THR A 1 154 ? 20.578 -8.034 -3.504 1.00 96.19 154 THR A N 1
ATOM 1214 C CA . THR A 1 154 ? 21.683 -7.913 -2.538 1.00 96.19 154 THR A CA 1
ATOM 1215 C C . THR A 1 154 ? 21.385 -6.835 -1.492 1.00 96.19 154 THR A C 1
ATOM 1217 O O . THR A 1 154 ? 21.621 -7.051 -0.301 1.00 96.19 154 THR A O 1
ATOM 1220 N N . PHE A 1 155 ? 20.820 -5.698 -1.919 1.00 94.38 155 PHE A N 1
ATOM 1221 C CA . PHE A 1 155 ? 20.385 -4.615 -1.036 1.00 94.38 155 PHE A CA 1
ATOM 1222 C C . PHE A 1 155 ? 18.862 -4.436 -1.049 1.00 94.38 155 PHE A C 1
ATOM 1224 O O . PHE A 1 155 ? 18.181 -4.885 -0.124 1.00 94.38 155 PHE A O 1
ATOM 1231 N N . ARG A 1 156 ? 18.322 -3.797 -2.090 1.00 95.44 156 ARG A N 1
ATOM 1232 C CA . ARG A 1 156 ? 16.881 -3.611 -2.300 1.00 95.44 156 ARG A CA 1
ATOM 1233 C C . ARG A 1 156 ? 16.576 -3.442 -3.786 1.00 95.44 156 ARG A C 1
ATOM 1235 O O . ARG A 1 156 ? 17.447 -3.017 -4.540 1.00 95.44 156 ARG A O 1
ATOM 1242 N N . ALA A 1 157 ? 15.356 -3.769 -4.181 1.00 97.62 157 ALA A N 1
ATOM 1243 C CA . ALA A 1 157 ? 14.869 -3.600 -5.544 1.00 97.62 157 ALA A CA 1
ATOM 1244 C C . ALA A 1 157 ? 13.498 -2.918 -5.559 1.00 97.62 157 ALA A C 1
ATOM 1246 O O . ALA A 1 157 ? 12.775 -2.894 -4.551 1.00 97.62 157 ALA A O 1
ATOM 1247 N N . ARG A 1 158 ? 13.146 -2.358 -6.712 1.00 97.44 158 ARG A N 1
ATOM 1248 C CA . ARG A 1 158 ? 11.851 -1.754 -6.980 1.00 97.44 158 ARG A CA 1
ATOM 1249 C C . ARG A 1 158 ? 11.470 -1.889 -8.450 1.00 97.44 158 ARG A C 1
ATOM 1251 O O . ARG A 1 158 ? 12.311 -1.647 -9.318 1.00 97.44 158 ARG A O 1
ATOM 1258 N N . ASN A 1 159 ? 10.196 -2.158 -8.735 1.00 98.56 159 ASN A N 1
ATOM 1259 C CA . ASN A 1 159 ? 9.729 -2.144 -10.121 1.00 98.56 159 ASN A CA 1
ATOM 1260 C C . ASN A 1 159 ? 9.718 -0.726 -10.700 1.00 98.56 159 ASN A C 1
ATOM 1262 O O . ASN A 1 159 ? 10.266 -0.493 -11.773 1.00 98.56 159 ASN A O 1
ATOM 1266 N N . MET A 1 160 ? 9.135 0.246 -9.995 1.00 98.69 160 MET A N 1
ATOM 1267 C CA . MET A 1 160 ? 9.025 1.605 -10.519 1.00 98.69 160 MET A CA 1
ATOM 1268 C C . MET A 1 160 ? 9.308 2.698 -9.496 1.00 98.69 160 MET A C 1
ATOM 1270 O O . MET A 1 160 ? 8.889 2.653 -8.339 1.00 98.69 160 MET A O 1
ATOM 1274 N N . HIS A 1 161 ? 9.967 3.745 -9.972 1.00 97.81 161 HIS A N 1
ATOM 1275 C CA . HIS A 1 161 ? 10.059 5.033 -9.311 1.00 97.81 161 HIS A CA 1
ATOM 1276 C C . HIS A 1 161 ? 9.399 6.101 -10.189 1.00 97.81 161 HIS A C 1
ATOM 1278 O O . HIS A 1 161 ? 9.980 6.542 -11.178 1.00 97.81 161 HIS A O 1
ATOM 1284 N N . LEU A 1 162 ? 8.179 6.497 -9.825 1.00 98.12 162 LEU A N 1
ATOM 1285 C CA . LEU A 1 162 ? 7.453 7.615 -10.422 1.00 98.12 162 LEU A CA 1
ATOM 1286 C C . LEU A 1 162 ? 7.849 8.899 -9.688 1.00 98.12 162 LEU A C 1
ATOM 1288 O O . LEU A 1 162 ? 7.469 9.123 -8.541 1.00 98.12 162 LEU A O 1
ATOM 1292 N N . ASP A 1 163 ? 8.684 9.696 -10.329 1.00 95.19 163 ASP A N 1
ATOM 1293 C CA . ASP A 1 163 ? 9.273 10.923 -9.804 1.00 95.19 163 ASP A CA 1
ATOM 1294 C C . ASP A 1 163 ? 9.047 12.069 -10.804 1.00 95.19 163 ASP A C 1
ATOM 1296 O O . ASP A 1 163 ? 8.379 11.880 -11.820 1.00 95.19 163 ASP A O 1
ATOM 1300 N N . GLY A 1 164 ? 9.609 13.252 -10.548 1.00 95.50 164 GLY A N 1
ATOM 1301 C CA . GLY A 1 164 ? 9.491 14.391 -11.469 1.00 95.50 164 GLY A CA 1
ATOM 1302 C C . GLY A 1 164 ? 8.149 15.117 -11.347 1.00 95.50 164 GLY A C 1
ATOM 1303 O O . GLY A 1 164 ? 7.565 15.138 -10.262 1.00 95.50 164 GLY A O 1
ATOM 1304 N N . VAL A 1 165 ? 7.679 15.745 -12.425 1.00 97.25 165 VAL A N 1
ATOM 1305 C CA . VAL A 1 165 ? 6.518 16.652 -12.380 1.00 97.25 165 VAL A CA 1
ATOM 1306 C C . VAL A 1 165 ? 5.459 16.258 -13.406 1.00 97.25 165 VAL A C 1
ATOM 1308 O O . VAL A 1 165 ? 5.770 16.095 -14.582 1.00 97.25 165 VAL A O 1
ATOM 1311 N N . ASN A 1 166 ? 4.200 16.150 -12.980 1.00 98.44 166 ASN A N 1
ATOM 1312 C CA . ASN A 1 166 ? 3.035 15.919 -13.841 1.00 98.44 166 ASN A CA 1
ATOM 1313 C C . ASN A 1 166 ? 3.167 14.691 -14.761 1.00 98.44 166 ASN A C 1
ATOM 1315 O O . ASN A 1 166 ? 2.673 14.677 -15.889 1.00 98.44 166 ASN A O 1
ATOM 1319 N N . ASN A 1 167 ? 3.859 13.651 -14.300 1.00 98.69 167 ASN A N 1
ATOM 1320 C CA . ASN A 1 167 ? 4.017 12.409 -15.041 1.00 98.69 167 ASN A CA 1
ATOM 1321 C C . ASN A 1 167 ? 2.839 11.467 -14.775 1.00 98.69 167 ASN A C 1
ATOM 1323 O O . ASN A 1 167 ? 2.322 11.389 -13.659 1.00 98.69 167 ASN A O 1
ATOM 1327 N N . THR A 1 168 ? 2.451 10.710 -15.798 1.00 98.81 168 THR A N 1
ATOM 1328 C CA . THR A 1 168 ? 1.339 9.758 -15.751 1.00 98.81 168 THR A CA 1
ATOM 1329 C C . THR A 1 168 ? 1.805 8.353 -16.115 1.00 98.81 168 THR A C 1
ATOM 1331 O O . THR A 1 168 ? 2.445 8.136 -17.145 1.00 98.81 168 THR A O 1
ATOM 1334 N N . VAL A 1 169 ? 1.440 7.388 -15.274 1.00 98.88 169 VAL A N 1
ATOM 1335 C CA . VAL A 1 169 ? 1.553 5.950 -15.538 1.00 98.88 169 VAL A CA 1
ATOM 1336 C C . VAL A 1 169 ? 0.140 5.394 -15.665 1.00 98.88 169 VAL A C 1
ATOM 1338 O O . VAL A 1 169 ? -0.637 5.490 -14.716 1.00 98.88 169 VAL A O 1
ATOM 1341 N N . ASP A 1 170 ? -0.191 4.824 -16.823 1.00 98.81 170 ASP A N 1
ATOM 1342 C CA . ASP A 1 170 ? -1.558 4.400 -17.150 1.00 98.81 170 ASP A CA 1
ATOM 1343 C C . ASP A 1 170 ? -1.611 2.973 -17.717 1.00 98.81 170 ASP A C 1
ATOM 1345 O O . ASP A 1 170 ? -0.889 2.638 -18.654 1.00 98.81 170 ASP A O 1
ATOM 1349 N N . GLY A 1 171 ? -2.471 2.107 -17.186 1.00 98.75 171 GLY A N 1
ATOM 1350 C CA . GLY A 1 171 ? -2.735 0.805 -17.812 1.00 98.75 171 GLY A CA 1
ATOM 1351 C C . GLY A 1 171 ? -1.639 -0.242 -17.587 1.00 98.75 171 GLY A C 1
ATOM 1352 O O . GLY A 1 171 ? -1.502 -1.170 -18.387 1.00 98.75 171 GLY A O 1
ATOM 1353 N N . PHE A 1 172 ? -0.803 -0.090 -16.556 1.00 98.81 172 PHE A N 1
ATOM 1354 C CA . PHE A 1 172 ? 0.315 -1.005 -16.313 1.00 98.81 172 PHE A CA 1
ATOM 1355 C C . PHE A 1 172 ? -0.140 -2.309 -15.650 1.00 98.81 172 PHE A C 1
ATOM 1357 O O . PHE A 1 172 ? -1.102 -2.344 -14.884 1.00 98.81 172 PHE A O 1
ATOM 1364 N N . ASN A 1 173 ? 0.601 -3.389 -15.898 1.00 98.81 173 ASN A N 1
ATOM 1365 C CA . ASN A 1 173 ? 0.436 -4.661 -15.196 1.00 98.81 173 ASN A CA 1
ATOM 1366 C C . ASN A 1 173 ? 1.786 -5.112 -14.636 1.00 98.81 173 ASN A C 1
ATOM 1368 O O . ASN A 1 173 ? 2.699 -5.394 -15.406 1.00 98.81 173 ASN A O 1
ATOM 1372 N N . PHE A 1 174 ? 1.915 -5.204 -13.314 1.00 98.50 174 PHE A N 1
ATOM 1373 C CA . PHE A 1 174 ? 3.136 -5.639 -12.635 1.00 98.50 174 PHE A CA 1
ATOM 1374 C C . PHE A 1 174 ? 2.955 -7.006 -11.971 1.00 98.50 174 PHE A C 1
ATOM 1376 O O . PHE A 1 174 ? 1.941 -7.266 -11.323 1.00 98.50 174 PHE A O 1
ATOM 1383 N N . SER A 1 175 ? 3.980 -7.850 -12.075 1.00 97.88 175 SER A N 1
ATOM 1384 C CA . SER A 1 175 ? 4.169 -9.045 -11.251 1.00 97.88 175 SER A CA 1
ATOM 1385 C C . SER A 1 175 ? 5.505 -8.933 -10.525 1.00 97.88 175 SER A C 1
ATOM 1387 O O . SER A 1 175 ? 6.542 -9.244 -11.111 1.00 97.88 175 SER A O 1
ATOM 1389 N N . THR A 1 176 ? 5.482 -8.490 -9.269 1.00 97.69 176 THR A N 1
ATOM 1390 C CA . THR A 1 176 ? 6.683 -8.305 -8.443 1.00 97.69 176 THR A CA 1
ATOM 1391 C C . THR A 1 176 ? 7.107 -9.623 -7.806 1.00 97.69 176 THR A C 1
ATOM 1393 O O . THR A 1 176 ? 6.264 -10.353 -7.281 1.00 97.69 176 THR A O 1
ATOM 1396 N N . SER A 1 177 ? 8.397 -9.960 -7.811 1.00 97.31 177 SER A N 1
ATOM 1397 C CA . SER A 1 177 ? 8.912 -11.177 -7.158 1.00 97.31 177 SER A CA 1
ATOM 1398 C C . SER A 1 177 ? 10.375 -11.051 -6.728 1.00 97.31 177 SER A C 1
ATOM 1400 O O . SER A 1 177 ? 11.141 -10.239 -7.245 1.00 97.31 177 SER A O 1
ATOM 1402 N N . GLY A 1 178 ? 10.773 -11.878 -5.760 1.00 95.81 178 GLY A N 1
ATOM 1403 C CA . GLY A 1 178 ? 12.157 -11.969 -5.292 1.00 95.81 178 GLY A CA 1
ATOM 1404 C C . GLY A 1 178 ? 12.449 -11.065 -4.098 1.00 95.81 178 GLY A C 1
ATOM 1405 O O . GLY A 1 178 ? 12.720 -9.876 -4.224 1.00 95.81 178 GLY A O 1
ATOM 1406 N N . SER A 1 179 ? 12.412 -11.641 -2.899 1.00 97.00 179 SER A N 1
ATOM 1407 C CA . SER A 1 179 ? 12.743 -10.961 -1.641 1.00 97.00 179 SER A CA 1
ATOM 1408 C C . SER A 1 179 ? 13.137 -11.984 -0.583 1.00 97.00 179 SER A C 1
ATOM 1410 O O . SER A 1 179 ? 12.890 -13.177 -0.750 1.00 97.00 179 SER A O 1
ATOM 1412 N N . TYR A 1 180 ? 13.766 -11.542 0.504 1.00 96.31 180 TYR A N 1
ATOM 1413 C CA . TYR A 1 180 ? 14.170 -12.455 1.569 1.00 96.31 180 TYR A CA 1
ATOM 1414 C C . TYR A 1 180 ? 14.121 -11.800 2.954 1.00 96.31 180 TYR A C 1
ATOM 1416 O O . TYR A 1 180 ? 14.559 -10.662 3.069 1.00 96.31 180 TYR A O 1
ATOM 1424 N N . PRO A 1 181 ? 13.713 -12.519 4.010 1.00 95.62 181 PRO A N 1
ATOM 1425 C CA . PRO A 1 181 ? 12.912 -13.729 3.913 1.00 95.62 181 PRO A CA 1
ATOM 1426 C C . PRO A 1 181 ? 11.507 -13.359 3.404 1.00 95.62 181 PRO A C 1
ATOM 1428 O O . PRO A 1 181 ? 11.002 -12.275 3.694 1.00 95.62 181 PRO A O 1
ATOM 1431 N N . TYR A 1 182 ? 10.903 -14.240 2.617 1.00 95.88 182 TYR A N 1
ATOM 1432 C CA . TYR A 1 182 ? 9.552 -14.063 2.089 1.00 95.88 182 TYR A CA 1
ATOM 1433 C C . TYR A 1 182 ? 8.574 -14.964 2.850 1.00 95.88 182 TYR A C 1
ATOM 1435 O O . TYR A 1 182 ? 8.976 -16.016 3.343 1.00 95.88 182 TYR A O 1
ATOM 1443 N N . GLY A 1 183 ? 7.311 -14.550 2.974 1.00 95.81 183 GLY A N 1
ATOM 1444 C CA . GLY A 1 183 ? 6.283 -15.352 3.647 1.00 95.81 183 GLY A CA 1
ATOM 1445 C C . GLY A 1 183 ? 6.168 -15.164 5.162 1.00 95.81 183 GLY A C 1
ATOM 1446 O O . GLY A 1 183 ? 5.462 -15.934 5.802 1.00 95.81 183 GLY A O 1
ATOM 1447 N N . TYR A 1 184 ? 6.849 -14.181 5.757 1.00 96.38 184 TYR A N 1
ATOM 1448 C CA . TYR A 1 184 ? 6.749 -13.897 7.202 1.00 96.38 184 TYR A CA 1
ATOM 1449 C C . TYR A 1 184 ? 6.289 -12.471 7.514 1.00 96.38 184 TYR A C 1
ATOM 1451 O O . TYR A 1 184 ? 6.384 -12.031 8.662 1.00 96.38 184 TYR A O 1
ATOM 1459 N N . GLY A 1 185 ? 5.880 -11.721 6.486 1.00 94.62 185 GLY A N 1
ATOM 1460 C CA . GLY A 1 185 ? 5.602 -10.296 6.592 1.00 94.62 185 GLY A CA 1
ATOM 1461 C C . GLY A 1 185 ? 6.715 -9.576 7.352 1.00 94.62 185 GLY A C 1
ATOM 1462 O O . GLY A 1 185 ? 7.907 -9.705 7.054 1.00 94.62 185 GLY A O 1
ATOM 1463 N N . ASP A 1 186 ? 6.319 -8.850 8.389 1.00 94.31 186 ASP A N 1
ATOM 1464 C CA . ASP A 1 186 ? 7.230 -8.080 9.227 1.00 94.31 186 ASP A CA 1
ATOM 1465 C C . ASP A 1 186 ? 7.528 -8.691 10.603 1.00 94.31 186 ASP A C 1
ATOM 1467 O O . ASP A 1 186 ? 8.187 -8.023 11.407 1.00 94.31 186 ASP A O 1
ATOM 1471 N N . LEU A 1 187 ? 7.121 -9.947 10.849 1.00 96.69 187 LEU A N 1
ATOM 1472 C CA . LEU A 1 187 ? 7.369 -10.666 12.107 1.00 96.69 187 LEU A CA 1
ATOM 1473 C C . LEU A 1 187 ? 8.822 -10.538 12.561 1.00 96.69 187 LEU A C 1
ATOM 1475 O O . LEU A 1 187 ? 9.107 -10.386 13.745 1.00 96.69 187 LEU A O 1
ATOM 1479 N N . PHE A 1 188 ? 9.750 -10.602 11.607 1.00 96.94 188 PHE A N 1
ATOM 1480 C CA . PHE A 1 188 ? 11.184 -10.658 11.872 1.00 96.94 188 PHE A CA 1
ATOM 1481 C C . PHE A 1 188 ? 11.935 -9.376 11.495 1.00 96.94 188 PHE A C 1
ATOM 1483 O O . PHE A 1 188 ? 13.158 -9.344 11.637 1.00 96.94 188 PHE A O 1
ATOM 1490 N N . GLY A 1 189 ? 11.251 -8.321 11.025 1.00 93.56 189 GLY A N 1
ATOM 1491 C CA . GLY A 1 189 ? 11.902 -7.062 10.637 1.00 93.56 189 GLY A CA 1
ATOM 1492 C C . GLY A 1 189 ? 11.235 -6.262 9.509 1.00 93.56 189 GLY A C 1
ATOM 1493 O O . GLY A 1 189 ? 10.388 -6.747 8.763 1.00 93.56 189 GLY A O 1
ATOM 1494 N N . LYS A 1 190 ? 11.646 -4.988 9.383 1.00 83.88 190 LYS A N 1
ATOM 1495 C CA . LYS A 1 190 ? 11.150 -4.012 8.377 1.00 83.88 190 LYS A CA 1
ATOM 1496 C C . LYS A 1 190 ? 12.264 -3.259 7.635 1.00 83.88 190 LYS A C 1
ATOM 1498 O O . LYS A 1 190 ? 11.989 -2.318 6.895 1.00 83.88 190 LYS A O 1
ATOM 1503 N N . GLY A 1 191 ? 13.525 -3.643 7.832 1.00 71.94 191 GLY A N 1
ATOM 1504 C CA . GLY A 1 191 ? 14.707 -2.991 7.242 1.00 71.94 191 GLY A CA 1
ATOM 1505 C C . GLY A 1 191 ? 15.492 -2.071 8.188 1.00 71.94 191 GLY A C 1
ATOM 1506 O O . GLY A 1 191 ? 16.636 -1.752 7.886 1.00 71.94 191 GLY A O 1
ATOM 1507 N N . GLY A 1 192 ? 14.915 -1.687 9.333 1.00 82.75 192 GLY A N 1
ATOM 1508 C CA . GLY A 1 192 ? 15.635 -1.060 10.449 1.00 82.75 192 GLY A CA 1
ATOM 1509 C C . GLY A 1 192 ? 16.134 -2.123 11.425 1.00 82.75 192 GLY A C 1
ATOM 1510 O O . GLY A 1 192 ? 17.088 -2.839 11.137 1.00 82.75 192 GLY A O 1
ATOM 1511 N N . THR A 1 193 ? 15.449 -2.263 12.559 1.00 88.62 193 THR A N 1
ATOM 1512 C CA . THR A 1 193 ? 15.638 -3.393 13.481 1.00 88.62 193 THR A CA 1
ATOM 1513 C C . THR A 1 193 ? 15.121 -4.689 12.854 1.00 88.62 193 THR A C 1
ATOM 1515 O O . THR A 1 193 ? 14.120 -4.679 12.126 1.00 88.62 193 THR A O 1
ATOM 1518 N N . TYR A 1 194 ? 15.805 -5.801 13.124 1.00 95.50 194 TYR A N 1
ATOM 1519 C CA . TYR A 1 194 ? 15.431 -7.123 12.634 1.00 95.50 194 TYR A CA 1
ATOM 1520 C C . TYR A 1 194 ? 15.946 -8.243 13.545 1.00 95.50 194 TYR A C 1
ATOM 1522 O O . TYR A 1 194 ? 17.013 -8.118 14.145 1.00 95.50 194 TYR A O 1
ATOM 1530 N N . THR A 1 195 ? 15.218 -9.359 13.558 1.00 97.31 195 THR A N 1
ATOM 1531 C CA . THR A 1 195 ? 15.732 -10.677 13.962 1.00 97.31 195 THR A CA 1
ATOM 1532 C C . THR A 1 195 ? 16.283 -11.423 12.746 1.00 97.31 195 THR A C 1
ATOM 1534 O O . THR A 1 195 ? 17.318 -12.077 12.833 1.00 97.31 195 THR A O 1
ATOM 1537 N N . ILE A 1 196 ? 15.650 -11.253 11.577 1.00 96.81 196 ILE A N 1
ATOM 1538 C CA . ILE A 1 196 ? 16.140 -11.760 10.290 1.00 96.81 196 ILE A CA 1
ATOM 1539 C C . ILE A 1 196 ? 16.267 -10.586 9.326 1.00 96.81 196 ILE A C 1
ATOM 1541 O O . ILE A 1 196 ? 15.301 -9.871 9.086 1.00 96.81 196 ILE A O 1
ATOM 1545 N N . LYS A 1 197 ? 17.457 -10.373 8.758 1.00 95.25 197 LYS A N 1
ATOM 1546 C CA . LYS A 1 197 ? 17.701 -9.235 7.866 1.00 95.25 197 LYS A CA 1
ATOM 1547 C C . LYS A 1 197 ? 16.881 -9.352 6.577 1.00 95.25 197 LYS A C 1
ATOM 1549 O O . LYS A 1 197 ? 17.118 -10.258 5.777 1.00 95.25 197 LYS A O 1
ATOM 1554 N N . HIS A 1 198 ? 16.000 -8.381 6.343 1.00 95.00 198 HIS A N 1
ATOM 1555 C CA . HIS A 1 198 ? 15.222 -8.295 5.109 1.00 95.00 198 HIS A CA 1
ATOM 1556 C C . HIS A 1 198 ? 16.007 -7.690 3.941 1.00 95.00 198 HIS A C 1
ATOM 1558 O O . HIS A 1 198 ? 16.732 -6.705 4.093 1.00 95.00 198 HIS A O 1
ATOM 1564 N N . ARG A 1 199 ? 15.796 -8.259 2.756 1.00 95.62 199 ARG A N 1
ATOM 1565 C CA . ARG A 1 199 ? 16.226 -7.795 1.434 1.00 95.62 199 ARG A CA 1
ATOM 1566 C C . ARG A 1 199 ? 14.960 -7.602 0.610 1.00 95.62 199 ARG A C 1
ATOM 1568 O O . ARG A 1 199 ? 14.344 -8.573 0.168 1.00 95.62 199 ARG A O 1
ATOM 1575 N N . LYS A 1 200 ? 14.522 -6.347 0.539 1.00 95.94 200 LYS A N 1
ATOM 1576 C CA . LYS A 1 200 ? 13.182 -5.965 0.079 1.00 95.94 200 LYS A CA 1
ATOM 1577 C C . LYS A 1 200 ? 13.117 -5.813 -1.434 1.00 95.94 200 LYS A C 1
ATOM 1579 O O . LYS A 1 200 ? 14.056 -5.288 -2.029 1.00 95.94 200 LYS A O 1
ATOM 1584 N N . HIS A 1 201 ? 11.969 -6.160 -2.003 1.00 97.25 201 HIS A N 1
ATOM 1585 C CA . HIS A 1 201 ? 11.593 -5.776 -3.359 1.00 97.25 201 HIS A CA 1
ATOM 1586 C C . HIS A 1 201 ? 10.197 -5.152 -3.320 1.00 97.25 201 HIS A C 1
ATOM 1588 O O . HIS A 1 201 ? 9.220 -5.829 -3.007 1.00 97.25 201 HIS A O 1
ATOM 1594 N N . SER A 1 202 ? 10.129 -3.844 -3.562 1.00 97.50 202 SER A N 1
ATOM 1595 C CA . SER A 1 202 ? 8.888 -3.062 -3.540 1.00 97.50 202 SER A CA 1
ATOM 1596 C C . SER A 1 202 ? 8.308 -2.863 -4.948 1.00 97.50 202 SER A C 1
ATOM 1598 O O . SER A 1 202 ? 9.033 -2.962 -5.930 1.00 97.50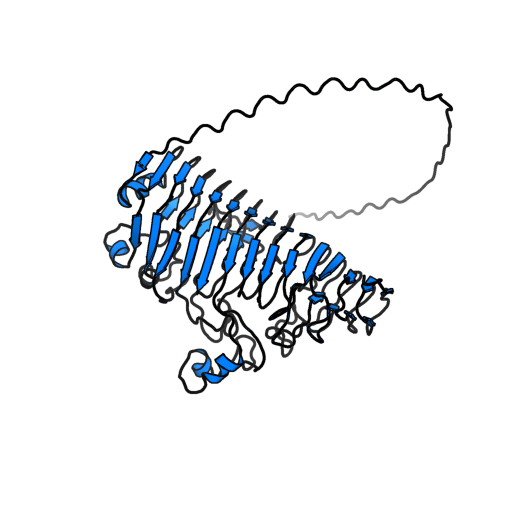 202 SER A O 1
ATOM 1600 N N . GLY A 1 203 ? 7.031 -2.495 -5.052 1.00 98.19 203 GLY A N 1
ATOM 1601 C CA . GLY A 1 203 ? 6.390 -2.173 -6.331 1.00 98.19 203 GLY A CA 1
ATOM 1602 C C . GLY A 1 203 ? 6.741 -0.767 -6.829 1.00 98.19 203 GLY A C 1
ATOM 1603 O O . GLY A 1 203 ? 7.757 -0.567 -7.492 1.00 98.19 203 GLY A O 1
ATOM 1604 N N . ILE A 1 204 ? 5.912 0.225 -6.499 1.00 98.75 204 ILE A N 1
ATOM 1605 C CA . ILE A 1 204 ? 5.971 1.591 -7.035 1.00 98.75 204 ILE A CA 1
ATOM 1606 C C . ILE A 1 204 ? 6.202 2.607 -5.912 1.00 98.75 204 ILE A C 1
ATOM 1608 O O . ILE A 1 204 ? 5.392 2.727 -4.992 1.00 98.75 204 ILE A O 1
ATOM 1612 N N . LEU A 1 205 ? 7.291 3.373 -6.011 1.00 98.62 205 LEU A N 1
ATOM 1613 C CA . LEU A 1 205 ? 7.504 4.589 -5.222 1.00 98.62 205 LEU A CA 1
ATOM 1614 C C . LEU A 1 205 ? 7.024 5.789 -6.034 1.00 98.62 205 LEU A C 1
ATOM 1616 O O . LEU A 1 205 ? 7.516 5.999 -7.141 1.00 98.62 205 LEU A O 1
ATOM 1620 N N . ILE A 1 206 ? 6.159 6.605 -5.441 1.00 98.62 206 ILE A N 1
ATOM 1621 C CA . ILE A 1 206 ? 5.723 7.890 -5.980 1.00 98.62 206 ILE A CA 1
ATOM 1622 C C . ILE A 1 206 ? 6.359 9.027 -5.173 1.00 98.62 206 ILE A C 1
ATOM 1624 O O . ILE A 1 206 ? 6.301 9.068 -3.938 1.00 98.62 206 ILE A O 1
ATOM 1628 N N . ARG A 1 207 ? 6.982 9.956 -5.886 1.00 97.06 207 ARG A N 1
ATOM 1629 C CA . ARG A 1 207 ? 7.551 11.212 -5.388 1.00 97.06 207 ARG A CA 1
ATOM 1630 C C . ARG A 1 207 ? 7.157 12.339 -6.345 1.00 97.06 207 ARG A C 1
ATOM 1632 O O . ARG A 1 207 ? 6.268 12.147 -7.169 1.00 97.06 207 ARG A O 1
ATOM 1639 N N . GLY A 1 208 ? 7.814 13.491 -6.247 1.00 95.88 208 GLY A N 1
ATOM 1640 C CA . GLY A 1 208 ? 7.616 14.578 -7.196 1.00 95.88 208 GLY A CA 1
ATOM 1641 C C . GLY A 1 208 ? 6.305 15.329 -6.980 1.00 95.88 208 GLY A C 1
ATOM 1642 O O . GLY A 1 208 ? 5.761 15.305 -5.878 1.00 95.88 208 GLY A O 1
ATOM 1643 N N . GLU A 1 209 ? 5.814 16.011 -8.006 1.00 96.81 209 GLU A N 1
ATOM 1644 C CA . GLU A 1 209 ? 4.636 16.885 -7.923 1.00 96.81 209 GLU A CA 1
ATOM 1645 C C . GLU A 1 209 ? 3.649 16.578 -9.051 1.00 96.81 209 GLU A C 1
ATOM 1647 O O . GLU A 1 209 ? 4.066 16.381 -10.188 1.00 96.81 209 GLU A O 1
ATOM 1652 N N . GLY A 1 210 ? 2.353 16.500 -8.745 1.00 98.12 210 GLY A N 1
ATOM 1653 C CA . GLY A 1 210 ? 1.291 16.325 -9.743 1.00 98.12 210 GLY A CA 1
ATOM 1654 C C . GLY A 1 210 ? 1.288 14.967 -10.454 1.00 98.12 210 GLY A C 1
ATOM 1655 O O . GLY A 1 210 ? 0.672 14.814 -11.507 1.00 98.12 210 GLY A O 1
ATOM 1656 N N . ASN A 1 211 ? 2.005 13.974 -9.922 1.00 98.75 211 ASN A N 1
ATOM 1657 C CA . ASN A 1 211 ? 2.140 12.673 -10.571 1.00 98.75 211 ASN A CA 1
ATOM 1658 C C . ASN A 1 211 ? 0.879 11.813 -10.402 1.00 98.75 211 ASN A C 1
ATOM 1660 O O . ASN A 1 211 ? 0.280 11.762 -9.323 1.00 98.75 211 ASN A O 1
ATOM 1664 N N . THR A 1 212 ? 0.527 11.086 -11.464 1.00 98.94 212 THR A N 1
ATOM 1665 C CA . THR A 1 212 ? -0.661 10.229 -11.533 1.00 98.94 212 THR A CA 1
ATOM 1666 C C . THR A 1 212 ? -0.289 8.772 -11.806 1.00 98.94 212 THR A C 1
ATOM 1668 O O . THR A 1 212 ? 0.454 8.467 -12.741 1.00 98.94 212 THR A O 1
ATOM 1671 N N . LEU A 1 213 ? -0.843 7.858 -11.009 1.00 98.94 213 LEU A N 1
ATOM 1672 C CA . LEU A 1 213 ? -0.835 6.416 -11.265 1.00 98.94 213 LEU A CA 1
ATOM 1673 C C . LEU A 1 213 ? -2.277 5.951 -11.470 1.00 98.94 213 LEU A C 1
ATOM 1675 O O . LEU A 1 213 ? -3.081 6.055 -10.544 1.00 98.94 213 LEU A O 1
ATOM 1679 N N . GLN A 1 214 ? -2.600 5.416 -12.647 1.00 98.88 214 GLN A N 1
ATOM 1680 C CA . GLN A 1 214 ? -3.968 5.007 -12.946 1.00 98.88 214 GLN A CA 1
ATOM 1681 C C . GLN A 1 214 ? -4.102 3.699 -13.727 1.00 98.88 214 GLN A C 1
ATOM 1683 O O . GLN A 1 214 ? -3.160 3.237 -14.374 1.00 98.88 214 GLN A O 1
ATOM 1688 N N . ASN A 1 215 ? -5.283 3.080 -13.625 1.00 98.88 215 ASN A N 1
ATOM 1689 C CA . ASN A 1 215 ? -5.679 1.867 -14.357 1.00 98.88 215 ASN A CA 1
ATOM 1690 C C . ASN A 1 215 ? -4.645 0.729 -14.267 1.00 98.88 215 ASN A C 1
ATOM 1692 O O . ASN A 1 215 ? -4.388 0.028 -15.243 1.00 98.88 215 ASN A O 1
ATOM 1696 N N . THR A 1 216 ? -3.991 0.585 -13.115 1.00 98.88 216 THR A N 1
ATOM 1697 C CA . THR A 1 216 ? -2.814 -0.278 -12.959 1.00 98.88 216 THR A CA 1
ATOM 1698 C C . THR A 1 216 ? -3.128 -1.479 -12.074 1.00 98.88 216 THR A C 1
ATOM 1700 O O . THR A 1 216 ? -3.718 -1.329 -11.006 1.00 98.88 216 THR A O 1
ATOM 1703 N N . ASN A 1 217 ? -2.683 -2.668 -12.482 1.00 98.88 217 ASN A N 1
ATOM 1704 C CA . ASN A 1 217 ? -2.794 -3.896 -11.694 1.00 98.88 217 ASN A CA 1
ATOM 1705 C C . ASN A 1 217 ? -1.413 -4.343 -11.209 1.00 98.88 217 ASN A C 1
ATOM 1707 O O . ASN A 1 217 ? -0.464 -4.399 -11.991 1.00 98.88 217 ASN A O 1
ATOM 1711 N N . ILE A 1 218 ? -1.297 -4.700 -9.932 1.00 98.75 218 ILE A N 1
ATOM 1712 C CA . ILE A 1 218 ? -0.038 -5.135 -9.324 1.00 98.75 218 ILE A CA 1
ATOM 1713 C C . ILE A 1 218 ? -0.280 -6.408 -8.520 1.00 98.75 218 ILE A C 1
ATOM 1715 O O . ILE A 1 218 ? -0.999 -6.395 -7.522 1.00 98.75 218 ILE A O 1
ATOM 1719 N N . GLN A 1 219 ? 0.365 -7.493 -8.937 1.00 98.44 219 GLN A N 1
ATOM 1720 C CA . GLN A 1 219 ? 0.482 -8.723 -8.163 1.00 98.44 219 GLN A CA 1
ATOM 1721 C C . GLN A 1 219 ? 1.859 -8.747 -7.508 1.00 98.44 219 GLN A C 1
ATOM 1723 O O . GLN A 1 219 ? 2.875 -8.746 -8.201 1.00 98.44 219 GLN A O 1
ATOM 1728 N N . SER A 1 220 ? 1.914 -8.760 -6.181 1.00 97.25 220 SER A N 1
ATOM 1729 C CA . SER A 1 220 ? 3.173 -8.688 -5.443 1.00 97.25 220 SER A CA 1
ATOM 1730 C C . SER A 1 220 ? 3.460 -9.988 -4.707 1.00 97.25 220 SER A C 1
ATOM 1732 O O . SER A 1 220 ? 2.811 -10.304 -3.715 1.00 97.25 220 SER A O 1
ATOM 1734 N N . ARG A 1 221 ? 4.485 -10.721 -5.148 1.00 96.38 221 ARG A N 1
ATOM 1735 C CA . ARG A 1 221 ? 5.038 -11.914 -4.482 1.00 96.38 221 ARG A CA 1
ATOM 1736 C C . ARG A 1 221 ? 6.424 -11.625 -3.912 1.00 96.38 221 ARG A C 1
ATOM 1738 O O . ARG A 1 221 ? 7.396 -12.354 -4.119 1.00 96.38 221 ARG A O 1
ATOM 1745 N N . SER A 1 222 ? 6.528 -10.492 -3.230 1.00 96.12 222 SER A N 1
ATOM 1746 C CA . SER A 1 222 ? 7.740 -10.045 -2.559 1.00 96.12 222 SER A CA 1
ATOM 1747 C C . SER A 1 222 ? 7.416 -9.286 -1.276 1.00 96.12 222 SER A C 1
ATOM 1749 O O . SER A 1 222 ? 6.344 -8.709 -1.107 1.00 96.12 222 SER A O 1
ATOM 1751 N N . TYR A 1 223 ? 8.378 -9.249 -0.360 1.00 96.75 223 TYR A N 1
ATOM 1752 C CA . TYR A 1 223 ? 8.307 -8.412 0.820 1.00 96.75 223 TYR A CA 1
ATOM 1753 C C . TYR A 1 223 ? 8.783 -6.989 0.504 1.00 96.75 223 TYR A C 1
ATOM 1755 O O . TYR A 1 223 ? 9.963 -6.741 0.221 1.00 96.75 223 TYR A O 1
ATOM 1763 N N . GLY A 1 224 ? 7.848 -6.052 0.599 1.00 96.06 224 GLY A N 1
ATOM 1764 C CA . GLY A 1 224 ? 8.026 -4.628 0.355 1.00 96.06 224 GLY A CA 1
ATOM 1765 C C . GLY A 1 224 ? 6.673 -3.927 0.271 1.00 96.06 224 GLY A C 1
ATOM 1766 O O . GLY A 1 224 ? 5.620 -4.568 0.303 1.00 96.06 224 GLY A O 1
ATOM 1767 N N . HIS A 1 225 ? 6.697 -2.601 0.180 1.00 97.69 225 HIS A N 1
ATOM 1768 C CA . HIS A 1 225 ? 5.497 -1.820 -0.112 1.00 97.69 225 HIS A CA 1
ATOM 1769 C C . HIS A 1 225 ? 5.094 -1.992 -1.572 1.00 97.69 225 HIS A C 1
ATOM 1771 O O . HIS A 1 225 ? 5.961 -1.932 -2.446 1.00 97.69 225 HIS A O 1
ATOM 1777 N N . VAL A 1 226 ? 3.797 -2.159 -1.841 1.00 98.56 226 VAL A N 1
ATOM 1778 C CA . VAL A 1 226 ? 3.325 -2.325 -3.221 1.00 98.56 226 VAL A CA 1
ATOM 1779 C C . VAL A 1 226 ? 3.223 -0.972 -3.918 1.00 98.56 226 VAL A C 1
ATOM 1781 O O . VAL A 1 226 ? 3.873 -0.773 -4.934 1.00 98.56 226 VAL A O 1
ATOM 1784 N N . VAL A 1 227 ? 2.509 -0.010 -3.336 1.00 98.88 227 VAL A N 1
ATOM 1785 C CA . VAL A 1 227 ? 2.477 1.390 -3.776 1.00 98.88 227 VAL A CA 1
ATOM 1786 C C . VAL A 1 227 ? 2.732 2.284 -2.571 1.00 98.88 227 VAL A C 1
ATOM 1788 O O . VAL A 1 227 ? 2.093 2.154 -1.524 1.00 98.88 227 VAL A O 1
ATOM 1791 N N . PHE A 1 228 ? 3.687 3.200 -2.681 1.00 98.56 228 PHE A N 1
ATOM 1792 C CA . PHE A 1 228 ? 4.010 4.084 -1.571 1.00 98.56 228 PHE A CA 1
ATOM 1793 C C . PHE A 1 228 ? 4.471 5.464 -2.014 1.00 98.56 228 PHE A C 1
ATOM 1795 O O . PHE A 1 228 ? 5.138 5.609 -3.030 1.00 98.56 228 PHE A O 1
ATOM 1802 N N . ILE A 1 229 ? 4.120 6.476 -1.224 1.00 98.69 229 ILE A N 1
ATOM 1803 C CA . ILE A 1 229 ? 4.418 7.884 -1.474 1.00 98.69 229 ILE A CA 1
ATOM 1804 C C . ILE A 1 229 ? 5.432 8.386 -0.445 1.00 98.69 229 ILE A C 1
ATOM 1806 O O . ILE A 1 229 ? 5.221 8.242 0.765 1.00 98.69 229 ILE A O 1
ATOM 1810 N N . GLN A 1 230 ? 6.531 8.985 -0.911 1.00 96.62 230 GLN A N 1
ATOM 1811 C CA . GLN A 1 230 ? 7.550 9.591 -0.044 1.00 96.62 230 GLN A CA 1
ATOM 1812 C C . GLN A 1 230 ? 8.041 10.921 -0.632 1.00 96.62 230 GLN A C 1
ATOM 1814 O O . GLN A 1 230 ? 8.855 10.938 -1.546 1.00 96.62 230 GLN A O 1
ATOM 1819 N N . GLY A 1 231 ? 7.568 12.047 -0.104 1.00 96.62 231 GLY A N 1
ATOM 1820 C CA . GLY A 1 231 ? 7.878 13.378 -0.634 1.00 96.62 231 GLY A CA 1
ATOM 1821 C C . GLY A 1 231 ? 7.118 13.732 -1.917 1.00 96.62 231 GLY A C 1
ATOM 1822 O O . GLY A 1 231 ? 7.590 14.582 -2.671 1.00 96.62 231 GLY A O 1
ATOM 1823 N N . GLY A 1 232 ? 5.995 13.056 -2.182 1.00 97.31 232 GLY A N 1
ATOM 1824 C CA . GLY A 1 232 ? 5.112 13.337 -3.316 1.00 97.31 232 GLY A CA 1
ATOM 1825 C C . GLY A 1 232 ? 4.041 14.373 -2.973 1.00 97.31 232 GLY A C 1
ATOM 1826 O O . GLY A 1 232 ? 3.434 14.290 -1.906 1.00 97.31 232 GLY A O 1
ATOM 1827 N N . LYS A 1 233 ? 3.794 15.320 -3.875 1.00 97.44 233 LYS A N 1
ATOM 1828 C CA . LYS A 1 233 ? 2.784 16.372 -3.731 1.00 97.44 233 LYS A CA 1
ATOM 1829 C C . LYS A 1 233 ? 1.737 16.276 -4.821 1.00 97.44 233 LYS A C 1
ATOM 1831 O O . LYS A 1 233 ? 2.081 15.963 -5.957 1.00 97.44 233 LYS A O 1
ATOM 1836 N N . ASP A 1 234 ? 0.488 16.549 -4.461 1.00 98.38 234 ASP A N 1
ATOM 1837 C CA . ASP A 1 234 ? -0.638 16.573 -5.401 1.00 98.38 234 ASP A CA 1
ATOM 1838 C C . ASP A 1 234 ? -0.729 15.259 -6.201 1.00 98.38 234 ASP A C 1
ATOM 1840 O O . ASP A 1 234 ? -0.910 15.239 -7.416 1.00 98.38 234 ASP A O 1
ATOM 1844 N N . VAL A 1 235 ? -0.525 14.139 -5.498 1.00 98.75 235 VAL A N 1
ATOM 1845 C CA . VAL A 1 235 ? -0.487 12.798 -6.091 1.00 98.75 235 VAL A CA 1
ATOM 1846 C C . VAL A 1 235 ? -1.905 12.272 -6.271 1.00 98.75 235 VAL A C 1
ATOM 1848 O O . VAL A 1 235 ? -2.684 12.234 -5.311 1.00 98.75 235 VAL A O 1
ATOM 1851 N N . LEU A 1 236 ? -2.198 11.773 -7.473 1.00 98.94 236 LEU A N 1
ATOM 1852 C CA . LEU A 1 236 ? -3.428 11.050 -7.781 1.00 98.94 236 LEU A CA 1
ATOM 1853 C C . LEU A 1 236 ? -3.139 9.564 -8.021 1.00 98.94 236 LEU A C 1
ATOM 1855 O O . LEU A 1 236 ? -2.302 9.198 -8.845 1.00 98.94 236 LEU A O 1
ATOM 1859 N N . ILE A 1 237 ? -3.869 8.702 -7.320 1.00 98.94 237 ILE A N 1
ATOM 1860 C CA . ILE A 1 237 ? -3.896 7.260 -7.567 1.00 98.94 237 ILE A CA 1
ATOM 1861 C C . ILE A 1 237 ? -5.346 6.868 -7.850 1.00 98.94 237 ILE A C 1
ATOM 1863 O O . ILE A 1 237 ? -6.195 7.024 -6.973 1.00 98.94 237 ILE A O 1
ATOM 1867 N N . ASP A 1 238 ? -5.641 6.390 -9.058 1.00 98.94 238 ASP A N 1
ATOM 1868 C CA . ASP A 1 238 ? -7.016 6.119 -9.502 1.00 98.94 238 ASP A CA 1
ATOM 1869 C C . ASP A 1 238 ? -7.145 4.754 -10.183 1.00 98.94 238 ASP A C 1
ATOM 1871 O O . ASP A 1 238 ? -6.377 4.424 -11.081 1.00 98.94 238 ASP A O 1
ATOM 1875 N N . ASN A 1 239 ? -8.137 3.957 -9.793 1.00 98.94 239 ASN A N 1
ATOM 1876 C CA . ASN A 1 239 ? -8.404 2.656 -10.411 1.00 98.94 239 ASN A CA 1
ATOM 1877 C C . ASN A 1 239 ? -7.166 1.731 -10.404 1.00 98.94 239 ASN A C 1
ATOM 1879 O O . ASN A 1 239 ? -6.753 1.189 -11.431 1.00 98.94 239 ASN A O 1
ATOM 1883 N N . VAL A 1 240 ? -6.531 1.597 -9.234 1.00 98.94 240 VAL A N 1
ATOM 1884 C CA . VAL A 1 240 ? -5.369 0.721 -9.030 1.00 98.94 240 VAL A CA 1
ATOM 1885 C C . VAL A 1 240 ? -5.760 -0.493 -8.198 1.00 98.94 240 VAL A C 1
ATOM 1887 O O . VAL A 1 240 ? -6.320 -0.366 -7.106 1.00 98.94 240 VAL A O 1
ATOM 1890 N N . TYR A 1 241 ? -5.424 -1.678 -8.698 1.00 98.94 241 TYR A N 1
ATOM 1891 C CA . TYR A 1 241 ? -5.604 -2.949 -8.007 1.00 98.94 241 TYR A CA 1
ATOM 1892 C C . TYR A 1 241 ? -4.257 -3.471 -7.504 1.00 98.94 241 TYR A C 1
ATOM 1894 O O . TYR A 1 241 ? -3.320 -3.661 -8.280 1.00 98.94 241 TYR A O 1
ATOM 1902 N N . VAL A 1 242 ? -4.171 -3.725 -6.202 1.00 98.81 242 VAL A N 1
ATOM 1903 C CA . VAL A 1 242 ? -3.019 -4.333 -5.535 1.00 98.81 242 VAL A CA 1
ATOM 1904 C C . VAL A 1 242 ? -3.449 -5.646 -4.898 1.00 98.81 242 VAL A C 1
ATOM 1906 O O . VAL A 1 242 ? -4.369 -5.666 -4.081 1.00 98.81 242 VAL A O 1
ATOM 1909 N N . GLU A 1 243 ? -2.731 -6.720 -5.204 1.00 98.62 243 GLU A N 1
ATOM 1910 C CA . GLU A 1 243 ? -2.910 -8.023 -4.568 1.00 98.62 243 GLU A CA 1
ATOM 1911 C C . GLU A 1 243 ? -1.558 -8.592 -4.135 1.00 98.62 243 GLU A C 1
ATOM 1913 O O . GLU A 1 243 ? -0.619 -8.699 -4.929 1.00 98.62 243 GLU A O 1
ATOM 1918 N N . GLY A 1 244 ? -1.453 -8.910 -2.847 1.00 97.81 244 GLY A N 1
ATOM 1919 C CA . GLY A 1 244 ? -0.373 -9.719 -2.308 1.00 97.81 244 GLY A CA 1
ATOM 1920 C C . GLY A 1 244 ? -0.550 -11.199 -2.637 1.00 97.81 244 GLY A C 1
ATOM 1921 O O . GLY A 1 244 ? -1.429 -11.607 -3.390 1.00 97.81 244 GLY A O 1
ATOM 1922 N N . ASP A 1 245 ? 0.319 -12.017 -2.071 1.00 94.75 245 ASP A N 1
ATOM 1923 C CA . ASP A 1 245 ? 0.182 -13.470 -2.128 1.00 94.75 245 ASP A CA 1
ATOM 1924 C C . ASP A 1 245 ? -0.741 -13.947 -1.009 1.00 94.75 245 ASP A C 1
ATOM 1926 O O . ASP A 1 245 ? -1.101 -13.165 -0.131 1.00 94.75 245 ASP A O 1
ATOM 1930 N N . ALA A 1 246 ? -1.091 -15.230 -1.004 1.00 92.44 246 ALA A N 1
ATOM 1931 C CA . ALA A 1 246 ? -1.951 -15.787 0.028 1.00 92.44 246 ALA A CA 1
ATOM 1932 C C . ALA A 1 246 ? -1.453 -15.426 1.442 1.00 92.44 246 ALA A C 1
ATOM 1934 O O . ALA A 1 246 ? -0.266 -15.553 1.771 1.00 92.44 246 ALA A O 1
ATOM 1935 N N . MET A 1 247 ? -2.395 -14.987 2.277 1.00 95.56 247 MET A N 1
ATOM 1936 C CA . MET A 1 247 ? -2.165 -14.764 3.702 1.00 95.56 247 MET A CA 1
ATOM 1937 C C . MET A 1 247 ? -1.731 -16.080 4.366 1.00 95.56 247 MET A C 1
ATOM 1939 O O . MET A 1 247 ? -2.173 -17.160 3.969 1.00 95.56 247 MET A O 1
ATOM 1943 N N . ARG A 1 248 ? -0.865 -16.000 5.378 1.00 96.56 248 ARG A N 1
ATOM 1944 C CA . ARG A 1 248 ? -0.353 -17.156 6.124 1.00 96.56 248 ARG A CA 1
ATOM 1945 C C . ARG A 1 248 ? -0.772 -17.094 7.578 1.00 96.56 248 ARG A C 1
ATOM 1947 O O . ARG A 1 248 ? -0.697 -16.038 8.206 1.00 96.56 248 ARG A O 1
ATOM 1954 N N . THR A 1 249 ? -1.139 -18.241 8.137 1.00 97.00 249 THR A N 1
ATOM 1955 C CA . THR A 1 249 ? -1.361 -18.334 9.578 1.00 97.00 249 THR A CA 1
ATOM 1956 C C . THR A 1 249 ? -0.023 -18.392 10.313 1.00 97.00 249 THR A C 1
ATOM 1958 O O . THR A 1 249 ? 0.971 -18.924 9.807 1.00 97.00 249 THR A O 1
ATOM 1961 N N . THR A 1 250 ? 0.024 -17.862 11.531 1.00 97.56 250 THR A N 1
ATOM 1962 C CA . THR A 1 250 ? 1.183 -18.055 12.406 1.00 97.56 250 THR A CA 1
ATOM 1963 C C . THR A 1 250 ? 1.341 -19.511 12.838 1.00 97.56 250 THR A C 1
ATOM 1965 O O . THR A 1 250 ? 2.459 -19.933 13.116 1.00 97.56 250 THR A O 1
ATOM 1968 N N . ASP A 1 251 ? 0.269 -20.302 12.813 1.00 97.88 251 ASP A N 1
ATOM 1969 C CA . ASP A 1 251 ? 0.297 -21.750 13.028 1.00 97.88 251 ASP A CA 1
ATOM 1970 C C . ASP A 1 251 ? 1.092 -22.480 11.936 1.00 97.88 251 ASP A C 1
ATOM 1972 O O . ASP A 1 251 ? 1.956 -23.298 12.253 1.00 97.88 251 ASP A O 1
ATOM 1976 N N . ASP A 1 252 ? 0.888 -22.125 10.662 1.00 97.56 252 ASP A N 1
ATOM 1977 C CA . ASP A 1 252 ? 1.668 -22.674 9.544 1.00 97.56 252 ASP A CA 1
ATOM 1978 C C . ASP A 1 252 ? 3.150 -22.308 9.644 1.00 97.56 252 ASP A C 1
ATOM 1980 O O . ASP A 1 252 ? 4.012 -23.084 9.239 1.00 97.56 252 ASP A O 1
ATOM 1984 N N . ILE A 1 253 ? 3.457 -21.118 10.167 1.00 98.06 253 ILE A N 1
ATOM 1985 C CA . ILE A 1 253 ? 4.838 -20.681 10.395 1.00 98.06 253 ILE A CA 1
ATOM 1986 C C . ILE A 1 253 ? 5.458 -21.494 11.530 1.00 98.06 253 ILE A C 1
ATOM 1988 O O . ILE A 1 253 ? 6.569 -21.989 11.384 1.00 98.06 253 ILE A O 1
ATOM 1992 N N . LEU A 1 254 ? 4.749 -21.671 12.646 1.00 98.44 254 LEU A N 1
ATOM 1993 C CA . LEU A 1 254 ? 5.221 -22.473 13.779 1.00 98.44 254 LEU A CA 1
ATOM 1994 C C . LEU A 1 254 ? 5.407 -23.953 13.414 1.00 98.44 254 LEU A C 1
ATOM 1996 O O . LEU A 1 254 ? 6.292 -24.609 13.959 1.00 98.44 254 LEU A O 1
ATOM 2000 N N . ALA A 1 255 ? 4.634 -24.470 12.456 1.00 98.31 255 ALA A N 1
ATOM 2001 C CA . ALA A 1 255 ? 4.791 -25.825 11.930 1.00 98.31 255 ALA A CA 1
ATOM 2002 C C . ALA A 1 255 ? 6.124 -26.056 11.186 1.00 98.31 255 ALA A C 1
ATOM 2004 O O . ALA A 1 255 ? 6.466 -27.200 10.889 1.00 98.31 255 ALA A O 1
ATOM 2005 N N . GLU A 1 256 ? 6.897 -25.001 10.907 1.00 98.31 256 GLU A N 1
ATOM 2006 C CA . GLU A 1 256 ? 8.237 -25.097 10.321 1.00 98.31 256 GLU A CA 1
ATOM 2007 C C . GLU A 1 256 ? 9.324 -25.509 11.340 1.00 98.31 256 GLU A C 1
ATOM 2009 O O . GLU A 1 256 ? 10.503 -25.577 10.984 1.00 98.31 256 GLU A O 1
ATOM 2014 N N . GLU A 1 257 ? 8.977 -25.785 12.601 1.00 98.19 257 GLU A N 1
ATOM 2015 C CA . GLU A 1 257 ? 9.940 -26.190 13.634 1.00 98.19 257 GLU A CA 1
ATOM 2016 C C . GLU A 1 257 ? 10.769 -27.419 13.208 1.00 98.19 257 GLU A C 1
ATOM 2018 O O . GLU A 1 257 ? 10.247 -28.444 12.763 1.00 98.19 257 GLU A O 1
ATOM 2023 N N . GLY A 1 258 ? 12.093 -27.317 13.340 1.00 98.06 258 GLY A N 1
ATOM 2024 C CA . GLY A 1 258 ? 13.045 -28.367 12.972 1.00 98.06 258 GLY A CA 1
ATOM 2025 C C . GLY A 1 258 ? 13.299 -28.528 11.468 1.00 98.06 258 GLY A C 1
ATOM 2026 O O . GLY A 1 258 ? 13.996 -29.468 11.075 1.00 98.06 258 GLY A O 1
ATOM 2027 N N . THR A 1 259 ? 12.759 -27.650 10.618 1.00 98.19 259 THR A N 1
ATOM 2028 C CA . THR A 1 259 ? 12.965 -27.699 9.158 1.00 98.19 259 THR A CA 1
ATOM 2029 C C . THR A 1 259 ? 14.202 -26.931 8.683 1.00 98.19 259 THR A C 1
ATOM 2031 O O . THR A 1 259 ? 14.645 -27.121 7.548 1.00 98.19 259 THR A O 1
ATOM 2034 N N . GLY A 1 260 ? 14.785 -26.073 9.526 1.00 97.50 260 GLY A N 1
ATOM 2035 C CA . GLY A 1 260 ? 15.892 -25.187 9.171 1.00 97.50 260 GLY A CA 1
ATOM 2036 C C . GLY A 1 260 ? 15.478 -23.963 8.347 1.00 97.50 260 GLY A C 1
ATOM 2037 O O . GLY A 1 260 ? 16.345 -23.322 7.741 1.00 97.50 260 GLY A O 1
ATOM 2038 N N . THR A 1 261 ? 14.184 -23.619 8.298 1.00 97.69 261 THR A N 1
ATOM 2039 C CA . THR A 1 261 ? 13.714 -22.369 7.679 1.00 97.69 261 THR A CA 1
ATOM 2040 C C . THR A 1 261 ? 14.254 -21.139 8.418 1.00 97.69 261 THR A C 1
ATOM 2042 O O . THR A 1 261 ? 14.745 -21.234 9.548 1.00 97.69 261 THR A O 1
ATOM 2045 N N . PRO A 1 262 ? 14.198 -19.938 7.810 1.00 97.69 262 PRO A N 1
ATOM 2046 C CA . PRO A 1 262 ? 14.629 -18.718 8.484 1.00 97.69 262 PRO A CA 1
ATOM 2047 C C . PRO A 1 262 ? 13.965 -18.489 9.851 1.00 97.69 262 PRO A C 1
ATOM 2049 O O . PRO A 1 262 ? 14.662 -18.077 10.776 1.00 97.69 262 PRO A O 1
ATOM 2052 N N . ALA A 1 263 ? 12.663 -18.771 9.989 1.00 98.19 263 ALA A N 1
ATOM 2053 C CA . ALA A 1 263 ? 11.939 -18.634 11.253 1.00 98.19 263 ALA A CA 1
ATOM 2054 C C . ALA A 1 263 ? 12.411 -19.653 12.309 1.00 98.19 263 ALA A C 1
ATOM 2056 O O . ALA A 1 263 ? 12.682 -19.273 13.451 1.00 98.19 263 ALA A O 1
ATOM 2057 N N . ASP A 1 264 ? 12.593 -20.915 11.909 1.00 98.31 264 ASP A N 1
ATOM 2058 C CA . ASP A 1 264 ? 13.105 -21.994 12.763 1.00 98.31 264 ASP A CA 1
ATOM 2059 C C . ASP A 1 264 ? 14.524 -21.696 13.282 1.00 98.31 264 ASP A C 1
ATOM 2061 O O . ASP A 1 264 ? 14.802 -21.780 14.479 1.00 98.31 264 ASP A O 1
ATOM 2065 N N . ASN A 1 265 ? 15.408 -21.198 12.410 1.00 98.31 265 ASN A N 1
ATOM 2066 C CA . ASN A 1 265 ? 16.791 -20.848 12.764 1.00 98.31 265 ASN A CA 1
ATOM 2067 C C . ASN A 1 265 ? 16.907 -19.731 13.815 1.00 98.31 265 ASN A C 1
ATOM 2069 O O . ASN A 1 265 ? 17.949 -19.602 14.460 1.00 98.31 265 ASN A O 1
ATOM 2073 N N . VAL A 1 266 ? 15.862 -18.918 13.991 1.00 98.19 266 VAL A N 1
ATOM 2074 C CA . VAL A 1 266 ? 15.788 -17.891 15.043 1.00 98.19 266 VAL A CA 1
ATOM 2075 C C . VAL A 1 266 ? 14.834 -18.279 16.173 1.00 98.19 266 VAL A C 1
ATOM 2077 O O . VAL A 1 266 ? 14.459 -17.429 16.982 1.00 98.19 266 VAL A O 1
ATOM 2080 N N . ASN A 1 267 ? 14.451 -19.560 16.253 1.00 98.19 267 ASN A N 1
ATOM 2081 C CA . ASN A 1 267 ? 13.544 -20.109 17.263 1.00 98.19 267 ASN A CA 1
ATOM 2082 C C . ASN A 1 267 ? 12.236 -19.303 17.364 1.00 98.19 267 ASN A C 1
ATOM 2084 O O . ASN A 1 267 ? 11.732 -19.045 18.463 1.00 98.19 267 ASN A O 1
ATOM 2088 N N . PHE A 1 268 ? 11.739 -18.850 16.207 1.00 98.31 268 PHE A N 1
ATOM 2089 C CA . PHE A 1 268 ? 10.515 -18.067 16.061 1.00 98.31 268 PHE A CA 1
ATOM 2090 C C . PHE A 1 268 ? 10.493 -16.766 16.881 1.00 98.31 268 PHE A C 1
ATOM 2092 O O . PHE A 1 268 ? 9.423 -16.271 17.228 1.00 98.31 268 PHE A O 1
ATOM 2099 N N . LEU A 1 269 ? 11.653 -16.188 17.213 1.00 98.00 269 LEU A N 1
ATOM 2100 C CA . LEU A 1 269 ? 11.723 -14.912 17.926 1.00 98.00 269 LEU A CA 1
ATOM 2101 C C . LEU A 1 269 ? 11.385 -13.750 16.983 1.00 98.00 269 LEU A C 1
ATOM 2103 O O . LEU A 1 269 ? 12.116 -13.476 16.031 1.00 98.00 269 LEU A O 1
ATOM 2107 N N . THR A 1 270 ? 10.299 -13.034 17.260 1.00 97.50 270 THR A N 1
ATOM 2108 C CA . THR A 1 270 ? 9.905 -11.849 16.486 1.00 97.50 270 THR A CA 1
ATOM 2109 C C . THR A 1 270 ? 10.876 -10.687 16.705 1.00 97.50 270 THR A C 1
ATOM 2111 O O . THR A 1 270 ? 11.614 -10.635 17.692 1.00 97.50 270 THR A O 1
ATOM 2114 N N . VAL A 1 271 ? 10.845 -9.700 15.808 1.00 96.06 271 VAL A N 1
ATOM 2115 C CA . VAL A 1 271 ? 11.561 -8.424 15.979 1.00 96.06 271 VAL A CA 1
ATOM 2116 C C . VAL A 1 271 ? 11.036 -7.614 17.169 1.00 96.06 271 VAL A C 1
ATOM 2118 O O . VAL A 1 271 ? 11.705 -6.696 17.636 1.00 96.06 271 VAL A O 1
ATOM 2121 N N . TRP A 1 272 ? 9.847 -7.955 17.668 1.00 94.44 272 TRP A N 1
ATOM 2122 C CA . TRP A 1 272 ? 9.212 -7.300 18.806 1.00 94.44 272 TRP A CA 1
ATOM 2123 C C . TRP A 1 272 ? 9.667 -7.858 20.159 1.00 94.44 272 TRP A C 1
ATOM 2125 O O . TRP A 1 272 ? 9.372 -7.259 21.186 1.00 94.44 272 TRP A O 1
ATOM 2135 N N . GLY A 1 273 ? 10.443 -8.948 20.174 1.00 94.62 273 GLY A N 1
ATOM 2136 C CA . GLY A 1 273 ? 11.078 -9.474 21.387 1.00 94.62 273 GLY A CA 1
ATOM 2137 C C . GLY A 1 273 ? 10.359 -10.652 22.048 1.00 94.62 273 GLY A C 1
ATOM 2138 O O . GLY A 1 273 ? 10.870 -11.171 23.037 1.00 94.62 273 GLY A O 1
ATOM 2139 N N . PHE A 1 274 ? 9.247 -11.123 21.482 1.00 95.69 274 PHE A N 1
ATOM 2140 C CA . PHE A 1 274 ? 8.533 -12.326 21.924 1.00 95.69 274 PHE A CA 1
ATOM 2141 C C . PHE A 1 274 ? 8.474 -13.391 20.823 1.00 95.69 274 PHE A C 1
ATOM 2143 O O . PHE A 1 274 ? 8.737 -13.111 19.650 1.00 95.69 274 PHE A O 1
ATOM 2150 N N . LYS A 1 275 ? 8.161 -14.638 21.187 1.00 97.12 275 LYS A N 1
ATOM 2151 C CA . LYS A 1 275 ? 8.003 -15.736 20.219 1.00 97.12 275 LYS A CA 1
ATOM 2152 C C . LYS A 1 275 ? 6.706 -15.595 19.431 1.00 97.12 275 LYS A C 1
ATOM 2154 O O . LYS A 1 275 ? 5.696 -15.234 20.020 1.00 97.12 275 LYS A O 1
ATOM 2159 N N . VAL A 1 276 ? 6.719 -15.937 18.142 1.00 97.69 276 VAL A N 1
ATOM 2160 C CA . VAL A 1 276 ? 5.509 -15.965 17.302 1.00 97.69 276 VAL A CA 1
ATOM 2161 C C . VAL A 1 276 ? 4.395 -16.744 18.027 1.00 97.69 276 VAL A C 1
ATOM 2163 O O . VAL A 1 276 ? 4.595 -17.918 18.343 1.00 97.69 276 VAL A O 1
ATOM 2166 N N . PRO A 1 277 ? 3.245 -16.117 18.326 1.00 96.06 277 PRO A N 1
ATOM 2167 C CA . PRO A 1 277 ? 2.096 -16.800 18.900 1.00 96.06 277 PRO A CA 1
ATOM 2168 C C . PRO A 1 277 ? 1.255 -17.471 17.807 1.00 96.06 277 PRO A C 1
ATOM 2170 O O . PRO A 1 277 ? 1.189 -16.992 16.676 1.00 96.06 277 PRO A O 1
ATOM 2173 N N . ALA A 1 278 ? 0.574 -18.556 18.164 1.00 95.94 278 ALA A N 1
ATOM 2174 C CA . ALA A 1 278 ? -0.456 -19.197 17.344 1.00 95.94 278 ALA A CA 1
ATOM 2175 C C . ALA A 1 278 ? -1.706 -18.307 17.191 1.00 95.94 278 ALA A C 1
ATOM 2177 O O . ALA A 1 278 ? -1.940 -17.425 18.022 1.00 95.94 278 ALA A O 1
ATOM 2178 N N . GLY A 1 279 ? -2.532 -18.565 16.171 1.00 93.94 279 GLY A N 1
ATOM 2179 C CA . GLY A 1 279 ? -3.863 -17.959 16.056 1.00 93.94 279 GLY A CA 1
ATOM 2180 C C . GLY A 1 279 ? -3.921 -16.566 15.423 1.00 93.94 279 GLY A C 1
ATOM 2181 O O . GLY A 1 279 ? -4.899 -15.854 15.640 1.00 93.94 279 GLY A O 1
ATOM 2182 N N . TYR A 1 280 ? -2.918 -16.166 14.635 1.00 94.75 280 TYR A N 1
ATOM 2183 C CA . TYR A 1 280 ? -2.945 -14.915 13.867 1.00 94.75 280 TYR A CA 1
ATOM 2184 C C . TYR A 1 280 ? -2.768 -15.155 12.371 1.00 94.75 280 TYR A C 1
ATOM 2186 O O . TYR A 1 280 ? -2.144 -16.127 11.953 1.00 94.75 280 TYR A O 1
ATOM 2194 N N . MET A 1 281 ? -3.308 -14.244 11.565 1.00 95.56 281 MET A N 1
ATOM 2195 C CA . MET A 1 281 ? -3.107 -14.215 10.121 1.00 95.56 281 MET A CA 1
ATOM 2196 C C . MET A 1 281 ? -2.141 -13.085 9.780 1.00 95.56 281 MET A C 1
ATOM 2198 O O . MET A 1 281 ? -2.279 -11.978 10.298 1.00 95.56 281 MET A O 1
ATOM 2202 N N . ILE A 1 282 ? -1.171 -13.357 8.911 1.00 96.06 282 ILE A N 1
ATOM 2203 C CA . ILE A 1 282 ? -0.209 -12.367 8.437 1.00 96.06 282 ILE A CA 1
ATOM 2204 C C . ILE A 1 282 ? -0.110 -12.379 6.915 1.00 96.06 282 ILE A C 1
ATOM 2206 O O . ILE A 1 282 ? -0.318 -13.399 6.262 1.00 96.06 282 ILE A O 1
ATOM 2210 N N . SER A 1 283 ? 0.257 -11.245 6.343 1.00 96.00 283 SER A N 1
ATOM 2211 C CA . SER A 1 283 ? 0.577 -11.127 4.926 1.00 96.00 283 SER A CA 1
ATOM 2212 C C . SER A 1 283 ? 2.048 -11.447 4.665 1.00 96.00 283 SER A C 1
ATOM 2214 O O . SER A 1 283 ? 2.907 -11.357 5.548 1.00 96.00 283 SER A O 1
ATOM 2216 N N . SER A 1 284 ? 2.361 -11.777 3.414 1.00 95.69 284 SER A N 1
ATOM 2217 C CA . SER A 1 284 ? 3.747 -11.937 2.956 1.00 95.69 284 SER A CA 1
ATOM 2218 C C . SER A 1 284 ? 4.376 -10.605 2.508 1.00 95.69 284 SER A C 1
ATOM 2220 O O . SER A 1 284 ? 5.580 -10.537 2.252 1.00 95.69 284 SER A O 1
ATOM 2222 N N . GLN A 1 285 ? 3.567 -9.545 2.436 1.00 94.12 285 GLN A N 1
ATOM 2223 C CA . GLN A 1 285 ? 3.864 -8.227 1.878 1.00 94.12 285 GLN A CA 1
ATOM 2224 C C . GLN A 1 285 ? 3.875 -7.158 2.987 1.00 94.12 285 GLN A C 1
ATOM 2226 O O . GLN A 1 285 ? 3.511 -7.410 4.132 1.00 94.12 285 GLN A O 1
ATOM 2231 N N . GLU A 1 286 ? 4.304 -5.929 2.678 1.00 95.81 286 GLU A N 1
ATOM 2232 C CA . GLU A 1 286 ? 3.995 -4.791 3.553 1.00 95.81 286 GLU A CA 1
ATOM 2233 C C . GLU A 1 286 ? 2.643 -4.171 3.162 1.00 95.81 286 GLU A C 1
ATOM 2235 O O . GLU A 1 286 ? 1.697 -4.874 2.827 1.00 95.81 286 GLU A O 1
ATOM 2240 N N . ALA A 1 287 ? 2.509 -2.848 3.267 1.00 97.31 287 ALA A N 1
ATOM 2241 C CA . ALA A 1 287 ? 1.270 -2.159 2.926 1.00 97.31 287 ALA A CA 1
ATOM 2242 C C . ALA A 1 287 ? 1.035 -2.112 1.406 1.00 97.31 287 ALA A C 1
ATOM 2244 O O . ALA A 1 287 ? 1.992 -1.929 0.643 1.00 97.31 287 ALA A O 1
ATOM 2245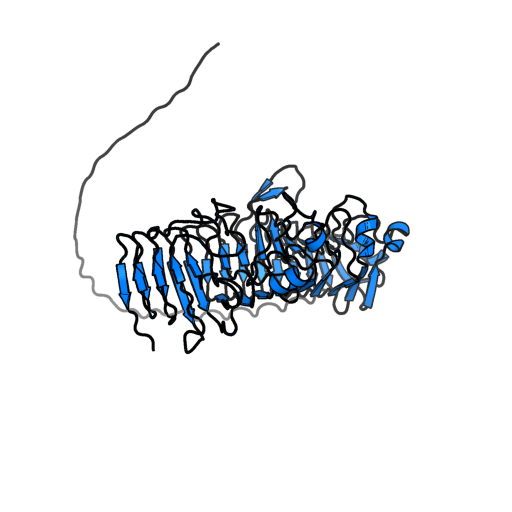 N N . GLY A 1 288 ? -0.238 -2.202 1.012 1.00 98.50 288 GLY A N 1
ATOM 2246 C CA . GLY A 1 288 ? -0.698 -2.013 -0.361 1.00 98.50 288 GLY A CA 1
ATOM 2247 C C . GLY A 1 288 ? -0.523 -0.566 -0.800 1.00 98.50 288 GLY A C 1
ATOM 2248 O O . GLY A 1 288 ? 0.217 -0.311 -1.743 1.00 98.50 288 GLY A O 1
ATOM 2249 N N . PHE A 1 289 ? -1.098 0.376 -0.046 1.00 98.88 289 PHE A N 1
ATOM 2250 C CA . PHE A 1 289 ? -0.910 1.817 -0.233 1.00 98.88 289 PHE A CA 1
ATOM 2251 C C . PHE A 1 289 ? -0.349 2.465 1.038 1.00 98.88 289 PHE A C 1
ATOM 2253 O O . PHE A 1 289 ? -0.927 2.334 2.119 1.00 98.88 289 PHE A O 1
ATOM 2260 N N . ARG A 1 290 ? 0.782 3.174 0.938 1.00 98.31 290 ARG A N 1
ATOM 2261 C CA . ARG A 1 290 ? 1.481 3.760 2.099 1.00 98.31 290 ARG A CA 1
ATOM 2262 C C . ARG A 1 290 ? 1.945 5.187 1.848 1.00 98.31 290 ARG A C 1
ATOM 2264 O O . ARG A 1 290 ? 2.530 5.454 0.811 1.00 98.31 290 ARG A O 1
ATOM 2271 N N . SER A 1 291 ? 1.828 6.071 2.834 1.00 98.12 291 SER A N 1
ATOM 2272 C CA . SER A 1 291 ? 2.545 7.354 2.823 1.00 98.12 291 SER A CA 1
ATOM 2273 C C . SER A 1 291 ? 3.645 7.427 3.882 1.00 98.12 291 SER A C 1
ATOM 2275 O O . SER A 1 291 ? 3.618 6.742 4.909 1.00 98.12 291 SER A O 1
ATOM 2277 N N . TYR A 1 292 ? 4.628 8.282 3.615 1.00 96.94 292 TYR A N 1
ATOM 2278 C CA . TYR A 1 292 ? 5.656 8.734 4.550 1.00 96.94 292 TYR A CA 1
ATOM 2279 C C . TYR A 1 292 ? 5.689 10.257 4.587 1.00 96.94 292 TYR A C 1
ATOM 2281 O O . TYR A 1 292 ? 5.243 10.898 3.646 1.00 96.94 292 TYR A O 1
ATOM 2289 N N . ALA A 1 293 ? 6.242 10.845 5.647 1.00 95.19 293 ALA A N 1
ATOM 2290 C CA . ALA A 1 293 ? 6.186 12.293 5.847 1.00 95.19 293 ALA A CA 1
ATOM 2291 C C . ALA A 1 293 ? 6.978 13.084 4.793 1.00 95.19 293 ALA A C 1
ATOM 2293 O O . ALA A 1 293 ? 6.545 14.153 4.367 1.00 95.19 293 ALA A O 1
ATOM 2294 N N . SER A 1 294 ? 8.140 12.575 4.383 1.00 94.56 294 SER A N 1
ATOM 2295 C CA . SER A 1 294 ? 9.034 13.276 3.469 1.00 94.56 294 SER A CA 1
ATOM 2296 C C . SER A 1 294 ? 10.066 12.350 2.829 1.00 94.56 294 SER A C 1
ATOM 2298 O O . SER A 1 294 ? 10.272 11.218 3.272 1.00 94.56 294 SER A O 1
ATOM 2300 N N . ALA A 1 295 ? 10.727 12.853 1.790 1.00 93.06 295 ALA A N 1
ATOM 2301 C CA . ALA A 1 295 ? 11.929 12.275 1.200 1.00 93.06 295 ALA A CA 1
ATOM 2302 C C . ALA A 1 295 ? 12.820 13.385 0.635 1.00 93.06 295 ALA A C 1
ATOM 2304 O O . ALA A 1 295 ? 12.429 14.552 0.594 1.00 93.06 295 ALA A O 1
ATOM 2305 N N . GLU A 1 296 ? 14.012 13.022 0.166 1.00 91.00 296 GLU A N 1
ATOM 2306 C CA . GLU A 1 296 ? 14.797 13.918 -0.681 1.00 91.00 296 GLU A CA 1
ATOM 2307 C C . GLU A 1 296 ? 13.957 14.374 -1.882 1.00 91.00 296 GLU A C 1
ATOM 2309 O O . GLU A 1 296 ? 13.264 13.569 -2.515 1.00 91.00 296 GLU A O 1
ATOM 2314 N N . HIS A 1 297 ? 14.006 15.676 -2.156 1.00 89.19 297 HIS A N 1
ATOM 2315 C CA . HIS A 1 297 ? 13.329 16.304 -3.274 1.00 89.19 297 HIS A CA 1
ATOM 2316 C C . HIS A 1 297 ? 13.806 15.686 -4.583 1.00 89.19 297 HIS A C 1
ATOM 2318 O O . HIS A 1 297 ? 14.997 15.411 -4.752 1.00 89.19 297 HIS A O 1
ATOM 2324 N N . TYR A 1 298 ? 12.879 15.500 -5.522 1.00 82.44 298 TYR A N 1
ATOM 2325 C CA . TYR A 1 298 ? 13.159 14.798 -6.768 1.00 82.44 298 TYR A CA 1
ATOM 2326 C C . TYR A 1 298 ? 14.375 15.383 -7.481 1.00 82.44 298 TYR A C 1
ATOM 2328 O O . TYR A 1 298 ? 15.256 14.628 -7.867 1.00 82.44 298 TYR A O 1
ATOM 2336 N N . SER A 1 299 ? 14.520 16.712 -7.526 1.00 82.88 299 SER A N 1
ATOM 2337 C CA . SER A 1 299 ? 15.642 17.408 -8.176 1.00 82.88 299 SER A CA 1
ATOM 2338 C C . SER A 1 299 ? 17.049 17.091 -7.625 1.00 82.88 299 SER A C 1
ATOM 2340 O O . SER A 1 299 ? 18.022 17.618 -8.160 1.00 82.88 299 SER A O 1
ATOM 2342 N N . GLY A 1 300 ? 17.185 16.322 -6.535 1.00 79.88 300 GLY A N 1
ATOM 2343 C CA . GLY A 1 300 ? 18.481 15.878 -5.998 1.00 79.88 300 GLY A CA 1
ATOM 2344 C C . GLY A 1 300 ? 19.393 17.016 -5.525 1.00 79.88 300 GLY A C 1
ATOM 2345 O O . GLY A 1 300 ? 20.611 16.880 -5.472 1.00 79.88 300 GLY A O 1
ATOM 2346 N N . ASN A 1 301 ? 18.819 18.178 -5.211 1.00 84.19 301 ASN A N 1
ATOM 2347 C CA . ASN A 1 301 ? 19.554 19.380 -4.800 1.00 84.19 301 ASN A CA 1
ATOM 2348 C C . ASN A 1 301 ? 19.830 19.422 -3.283 1.00 84.19 301 ASN A C 1
ATOM 2350 O O . ASN A 1 301 ? 20.126 20.488 -2.741 1.00 84.19 301 ASN A O 1
ATOM 2354 N N . GLY A 1 302 ? 19.681 18.288 -2.589 1.00 83.44 302 GLY A N 1
ATOM 2355 C CA . GLY A 1 302 ? 19.812 18.193 -1.136 1.00 83.44 302 GLY A CA 1
ATOM 2356 C C . GLY A 1 302 ? 18.674 18.846 -0.345 1.00 83.44 302 GLY A C 1
ATOM 2357 O O . GLY A 1 302 ? 18.816 19.033 0.862 1.00 83.44 302 GLY A O 1
ATOM 2358 N N . THR A 1 303 ? 17.562 19.217 -0.990 1.00 90.06 303 THR A N 1
ATOM 2359 C CA . THR A 1 303 ? 16.353 19.662 -0.281 1.00 90.06 303 THR A CA 1
ATOM 2360 C C . THR A 1 303 ? 15.419 18.490 0.005 1.00 90.06 303 THR A C 1
ATOM 2362 O O . THR A 1 303 ? 15.514 17.432 -0.612 1.00 90.06 303 THR A O 1
ATOM 2365 N N . THR A 1 304 ? 14.519 18.673 0.966 1.00 92.75 304 THR A N 1
ATOM 2366 C CA . THR A 1 304 ? 13.517 17.679 1.360 1.00 92.75 304 THR A CA 1
ATOM 2367 C C . THR A 1 304 ? 12.157 18.095 0.812 1.00 92.75 304 THR A C 1
ATOM 2369 O O . THR A 1 304 ? 11.753 19.243 0.990 1.00 92.75 304 THR A O 1
ATOM 2372 N N . SER A 1 305 ? 11.438 17.159 0.196 1.00 93.50 305 SER A N 1
ATOM 2373 C CA . SER A 1 305 ? 10.027 17.314 -0.156 1.00 93.50 305 SER A CA 1
ATOM 2374 C C . SER A 1 305 ? 9.151 16.618 0.878 1.00 93.50 305 SER A C 1
ATOM 2376 O O . SER A 1 305 ? 9.447 15.499 1.305 1.00 93.50 305 SER A O 1
ATOM 2378 N N . THR A 1 306 ? 8.076 17.274 1.290 1.00 95.56 306 THR A N 1
ATOM 2379 C CA . THR A 1 306 ? 7.020 16.709 2.132 1.00 95.56 306 THR A CA 1
ATOM 2380 C C . THR A 1 306 ? 5.990 15.976 1.280 1.00 95.56 306 THR A C 1
ATOM 2382 O O . THR A 1 306 ? 5.774 16.331 0.123 1.00 95.56 306 THR A O 1
ATOM 2385 N N . THR A 1 307 ? 5.373 14.934 1.837 1.00 98.06 307 THR A N 1
ATOM 2386 C CA . THR A 1 307 ? 4.213 14.293 1.206 1.00 98.06 307 THR A CA 1
ATOM 2387 C C . THR A 1 307 ? 2.960 15.073 1.554 1.00 98.06 307 THR A C 1
ATOM 2389 O O . THR A 1 307 ? 2.624 15.160 2.735 1.00 98.06 307 THR A O 1
ATOM 2392 N N . GLU A 1 308 ? 2.264 15.625 0.568 1.00 97.38 308 GLU A N 1
ATOM 2393 C CA . GLU A 1 308 ? 1.086 16.467 0.794 1.00 97.38 308 GLU A CA 1
ATOM 2394 C C . GLU A 1 308 ? 0.048 16.276 -0.316 1.00 97.38 308 GLU A C 1
ATOM 2396 O O . GLU A 1 308 ? 0.406 15.951 -1.445 1.00 97.38 308 GLU A O 1
ATOM 2401 N N . ASN A 1 309 ? -1.230 16.504 -0.003 1.00 98.25 309 ASN A N 1
ATOM 2402 C CA . ASN A 1 309 ? -2.315 16.522 -0.993 1.00 98.25 309 ASN A CA 1
ATOM 2403 C C . ASN A 1 309 ? -2.425 15.216 -1.805 1.00 98.25 309 ASN A C 1
ATOM 2405 O O . ASN A 1 309 ? -2.337 15.217 -3.030 1.00 98.25 309 ASN A O 1
ATOM 2409 N N . VAL A 1 310 ? -2.589 14.080 -1.127 1.00 98.75 310 VAL A N 1
ATOM 2410 C CA . VAL A 1 310 ? -2.702 12.769 -1.787 1.00 98.75 310 VAL A CA 1
ATOM 2411 C C . VAL A 1 310 ? -4.165 12.351 -1.884 1.00 98.75 310 VAL A C 1
ATOM 2413 O O . VAL A 1 310 ? -4.866 12.284 -0.871 1.00 98.75 310 VAL A O 1
ATOM 2416 N N . THR A 1 311 ? -4.599 11.991 -3.092 1.00 98.88 311 THR A N 1
ATOM 2417 C CA . THR A 1 311 ? -5.910 11.379 -3.341 1.00 98.88 311 THR A CA 1
ATOM 2418 C C . THR A 1 311 ? -5.734 9.970 -3.889 1.00 98.88 311 THR A C 1
ATOM 2420 O O . THR A 1 311 ? -5.103 9.774 -4.926 1.00 98.88 311 THR A O 1
ATOM 2423 N N . ILE A 1 312 ? -6.319 8.988 -3.204 1.00 98.94 312 ILE A N 1
ATOM 2424 C CA . ILE A 1 312 ? -6.435 7.606 -3.677 1.00 98.94 312 ILE A CA 1
ATOM 2425 C C . ILE A 1 312 ? -7.912 7.314 -3.891 1.00 98.94 312 ILE A C 1
ATOM 2427 O O . ILE A 1 312 ? -8.690 7.429 -2.944 1.00 98.94 312 ILE A O 1
ATOM 2431 N N . LYS A 1 313 ? -8.311 6.925 -5.102 1.00 98.88 313 LYS A N 1
ATOM 2432 C CA . LYS A 1 313 ? -9.714 6.635 -5.391 1.00 98.88 313 LYS A CA 1
ATOM 2433 C C . LYS A 1 313 ? -9.927 5.422 -6.284 1.00 98.88 313 LYS A C 1
ATOM 2435 O O . LYS A 1 313 ? -9.060 5.060 -7.073 1.00 98.88 313 LYS A O 1
ATOM 2440 N N . ASN A 1 314 ? -11.077 4.770 -6.130 1.00 98.94 314 ASN A N 1
ATOM 2441 C CA . ASN A 1 314 ? -11.469 3.584 -6.903 1.00 98.94 314 ASN A CA 1
ATOM 2442 C C . ASN A 1 314 ? -10.437 2.439 -6.838 1.00 98.94 314 ASN A C 1
ATOM 2444 O O . ASN A 1 314 ? -10.308 1.652 -7.770 1.00 98.94 314 ASN A O 1
ATOM 2448 N N . CYS A 1 315 ? -9.654 2.369 -5.762 1.00 98.94 315 CYS A N 1
ATOM 2449 C CA . CYS A 1 315 ? -8.558 1.414 -5.638 1.00 98.94 315 CYS A CA 1
ATOM 2450 C C . CYS A 1 315 ? -8.968 0.195 -4.815 1.00 98.94 315 CYS A C 1
ATOM 2452 O O . CYS A 1 315 ? -9.808 0.282 -3.919 1.00 98.94 315 CYS A O 1
ATOM 2454 N N . THR A 1 316 ? -8.320 -0.939 -5.067 1.00 98.94 316 THR A N 1
ATOM 2455 C CA . THR A 1 316 ? -8.491 -2.158 -4.270 1.00 98.94 316 THR A CA 1
ATOM 2456 C C . THR A 1 316 ? -7.148 -2.632 -3.734 1.00 98.94 316 THR A C 1
ATOM 2458 O O . THR A 1 316 ? -6.165 -2.656 -4.471 1.00 98.94 316 THR A O 1
ATOM 2461 N N . ALA A 1 317 ? -7.108 -3.019 -2.460 1.00 98.88 317 ALA A N 1
ATOM 2462 C CA . ALA A 1 317 ? -5.958 -3.664 -1.837 1.00 98.88 317 ALA A CA 1
ATOM 2463 C C . ALA A 1 317 ? -6.381 -5.005 -1.236 1.00 98.88 317 ALA A C 1
ATOM 2465 O O . ALA A 1 317 ? -7.301 -5.042 -0.415 1.00 98.88 317 ALA A O 1
ATOM 2466 N N . LYS A 1 318 ? -5.696 -6.085 -1.611 1.00 98.75 318 LYS A N 1
ATOM 2467 C CA . LYS A 1 318 ? -6.005 -7.444 -1.171 1.00 98.75 318 LYS A CA 1
ATOM 2468 C C . LYS A 1 318 ? -4.765 -8.195 -0.696 1.00 98.75 318 LYS A C 1
ATOM 2470 O O . LYS A 1 318 ? -3.715 -8.084 -1.324 1.00 98.75 318 LYS A O 1
ATOM 2475 N N . HIS A 1 319 ? -4.901 -8.985 0.369 1.00 98.25 319 HIS A N 1
ATOM 2476 C CA . HIS A 1 319 ? -3.840 -9.848 0.917 1.00 98.25 319 HIS A CA 1
ATOM 2477 C C . HIS A 1 319 ? -2.523 -9.118 1.230 1.00 98.25 319 HIS A C 1
ATOM 2479 O O . HIS A 1 319 ? -1.425 -9.605 0.972 1.00 98.25 319 HIS A O 1
ATOM 2485 N N . VAL A 1 320 ? -2.619 -7.915 1.786 1.00 98.25 320 VAL A N 1
ATOM 2486 C CA . VAL A 1 320 ? -1.475 -7.100 2.211 1.00 98.25 320 VAL A CA 1
ATOM 2487 C C . VAL A 1 320 ? -1.552 -6.787 3.704 1.00 98.25 320 VAL A C 1
ATOM 2489 O O . VAL A 1 320 ? -2.602 -6.903 4.338 1.00 98.25 320 VAL A O 1
ATOM 2492 N N . ARG A 1 321 ? -0.436 -6.341 4.292 1.00 96.62 321 ARG A N 1
ATOM 2493 C CA . ARG A 1 321 ? -0.381 -6.033 5.730 1.00 96.62 321 ARG A CA 1
ATOM 2494 C C . ARG A 1 321 ? -1.357 -4.931 6.100 1.00 96.62 321 ARG A C 1
ATOM 2496 O O . ARG A 1 321 ? -2.075 -5.017 7.079 1.00 96.62 321 ARG A O 1
ATOM 2503 N N . SER A 1 322 ? -1.326 -3.850 5.339 1.00 96.50 322 SER A N 1
ATOM 2504 C CA . SER A 1 322 ? -2.269 -2.751 5.501 1.00 96.50 322 SER A CA 1
ATOM 2505 C C . SER A 1 322 ? -2.772 -2.392 4.122 1.00 96.50 322 SER A C 1
ATOM 2507 O O . SER A 1 322 ? -1.947 -2.044 3.274 1.00 96.50 322 SER A O 1
ATOM 2509 N N . GLY A 1 323 ? -4.081 -2.474 3.902 1.00 98.50 323 GLY A N 1
ATOM 2510 C CA . GLY A 1 323 ? -4.696 -2.131 2.626 1.00 98.50 323 GLY A CA 1
ATOM 2511 C C . GLY A 1 323 ? -4.338 -0.700 2.241 1.00 98.50 323 GLY A C 1
ATOM 2512 O O . GLY A 1 323 ? -3.594 -0.470 1.287 1.00 98.50 323 GLY A O 1
ATOM 2513 N N . PHE A 1 324 ? -4.765 0.251 3.071 1.00 98.81 324 PHE A N 1
ATOM 2514 C CA . PHE A 1 324 ? -4.534 1.678 2.876 1.00 98.81 324 PHE A CA 1
ATOM 2515 C C . PHE A 1 324 ? -4.031 2.320 4.165 1.00 98.81 324 PHE A C 1
ATOM 2517 O O . PHE A 1 324 ? -4.731 2.367 5.171 1.00 98.81 324 PHE A O 1
ATOM 2524 N N . ASN A 1 325 ? -2.804 2.832 4.144 1.00 97.88 325 ASN A N 1
ATOM 2525 C CA . ASN A 1 325 ? -2.123 3.307 5.341 1.00 97.88 325 ASN A CA 1
ATOM 2526 C C . ASN A 1 325 ? -1.452 4.669 5.097 1.00 97.88 325 ASN A C 1
ATOM 2528 O O . ASN A 1 325 ? -0.229 4.760 4.945 1.00 97.88 325 ASN A O 1
ATOM 2532 N N . LEU A 1 326 ? -2.267 5.729 5.052 1.00 97.88 326 LEU A N 1
ATOM 2533 C CA . LEU A 1 326 ? -1.855 7.118 4.811 1.00 97.88 326 LEU A CA 1
ATOM 2534 C C . LEU A 1 326 ? -1.688 7.913 6.116 1.00 97.88 326 LEU A C 1
ATOM 2536 O O . LEU A 1 326 ? -2.275 8.978 6.300 1.00 97.88 326 LEU A O 1
ATOM 2540 N N . VAL A 1 327 ? -0.910 7.372 7.049 1.00 95.81 327 VAL A N 1
ATOM 2541 C CA . VAL A 1 327 ? -0.732 7.913 8.417 1.00 95.81 327 VAL A CA 1
ATOM 2542 C C . VAL A 1 327 ? 0.398 8.939 8.538 1.00 95.81 327 VAL A C 1
ATOM 2544 O O . VAL A 1 327 ? 0.730 9.376 9.633 1.00 95.81 327 VAL A O 1
ATOM 2547 N N . PHE A 1 328 ? 1.006 9.329 7.417 1.00 95.94 328 PHE A N 1
ATOM 2548 C CA . PHE A 1 328 ? 2.024 10.375 7.373 1.00 95.94 328 PHE A CA 1
ATOM 2549 C C . PHE A 1 328 ? 1.842 11.310 6.175 1.00 95.94 328 PHE A C 1
ATOM 2551 O O . PHE A 1 328 ? 1.316 10.910 5.136 1.00 95.94 328 PHE A O 1
ATOM 2558 N N . GLY A 1 329 ? 2.371 12.526 6.298 1.00 94.06 329 GLY A N 1
ATOM 2559 C CA . GLY A 1 329 ? 2.272 13.572 5.285 1.00 94.06 329 GLY A CA 1
ATOM 2560 C C . GLY A 1 329 ? 1.623 14.834 5.849 1.00 94.06 329 GLY A C 1
ATOM 2561 O O . GLY A 1 329 ? 1.698 15.111 7.045 1.00 94.06 329 GLY A O 1
ATOM 2562 N N . GLY A 1 330 ? 0.974 15.602 4.982 1.00 93.88 330 GLY A N 1
ATOM 2563 C CA . GLY A 1 330 ? 0.277 16.838 5.322 1.00 93.88 330 GLY A CA 1
ATOM 2564 C C . GLY A 1 330 ? -0.769 17.211 4.276 1.00 93.88 330 GLY A C 1
ATOM 2565 O O . GLY A 1 330 ? -1.017 16.464 3.332 1.00 93.88 330 GLY A O 1
ATOM 2566 N N . GLY A 1 331 ? -1.394 18.373 4.454 1.00 95.56 331 GLY A N 1
ATOM 2567 C CA . GLY A 1 331 ? -2.435 18.844 3.543 1.00 95.56 331 GLY A CA 1
ATOM 2568 C C . GLY A 1 331 ? -3.653 17.916 3.496 1.00 95.56 331 GLY A C 1
ATOM 2569 O O . GLY A 1 331 ? -4.017 17.289 4.494 1.00 95.56 331 GLY A O 1
ATOM 2570 N N . THR A 1 332 ? -4.291 17.853 2.330 1.00 97.00 332 THR A N 1
ATOM 2571 C CA . THR A 1 332 ? -5.509 17.065 2.114 1.00 97.00 332 THR A CA 1
ATOM 2572 C C . THR A 1 332 ? -5.164 15.606 1.813 1.00 97.00 332 THR A C 1
ATOM 2574 O O . THR A 1 332 ? -4.525 15.318 0.810 1.00 97.00 332 THR A O 1
ATOM 2577 N N . MET A 1 333 ? -5.610 14.667 2.648 1.00 98.25 333 MET A N 1
ATOM 2578 C CA . MET A 1 333 ? -5.443 13.230 2.390 1.00 98.25 333 MET A CA 1
ATOM 2579 C C . MET A 1 333 ? -6.810 12.584 2.227 1.00 98.25 333 MET A C 1
ATOM 2581 O O . MET A 1 333 ? -7.628 12.648 3.149 1.00 98.25 333 MET A O 1
ATOM 2585 N N . ILE A 1 334 ? -7.058 11.979 1.068 1.00 98.75 334 ILE A N 1
ATOM 2586 C CA . ILE A 1 334 ? -8.363 11.414 0.718 1.00 98.75 334 ILE A CA 1
ATOM 2587 C C . ILE A 1 334 ? -8.203 9.970 0.247 1.00 98.75 334 ILE A C 1
ATOM 2589 O O . ILE A 1 334 ? -7.357 9.661 -0.593 1.00 98.75 334 ILE A O 1
ATOM 2593 N N . MET A 1 335 ? -9.060 9.102 0.778 1.00 98.81 335 MET A N 1
ATOM 2594 C CA . MET A 1 335 ? -9.365 7.786 0.226 1.00 98.81 335 MET A CA 1
ATOM 2595 C C . MET A 1 335 ? -10.840 7.769 -0.170 1.00 98.81 335 MET A C 1
ATOM 2597 O O . MET A 1 335 ? -11.687 8.006 0.688 1.00 98.81 335 MET A O 1
ATOM 2601 N N . GLU A 1 336 ? -11.157 7.494 -1.431 1.00 98.94 336 GLU A N 1
ATOM 2602 C CA . GLU A 1 336 ? -12.533 7.543 -1.938 1.00 98.94 336 GLU A CA 1
ATOM 2603 C C . GLU A 1 336 ? -12.886 6.293 -2.752 1.00 98.94 336 GLU A C 1
ATOM 2605 O O . GLU A 1 336 ? -12.160 5.912 -3.665 1.00 98.94 336 GLU A O 1
ATOM 2610 N N . ASN A 1 337 ? -14.022 5.651 -2.472 1.00 98.88 337 ASN A N 1
ATOM 2611 C CA . ASN A 1 337 ? -14.477 4.463 -3.211 1.00 98.88 337 ASN A CA 1
ATOM 2612 C C . ASN A 1 337 ? -13.439 3.320 -3.217 1.00 98.88 337 ASN A C 1
ATOM 2614 O O . ASN A 1 337 ? -13.337 2.559 -4.181 1.00 98.88 337 ASN A O 1
ATOM 2618 N N . CYS A 1 338 ? -12.631 3.214 -2.160 1.00 98.94 338 CYS A N 1
ATOM 2619 C CA . CYS A 1 338 ? -11.584 2.202 -2.046 1.00 98.94 338 CYS A CA 1
ATOM 2620 C C . CYS A 1 338 ? -12.096 0.935 -1.351 1.00 98.94 338 CYS A C 1
ATOM 2622 O O . CYS A 1 338 ? -12.924 1.008 -0.443 1.00 98.94 338 CYS A O 1
ATOM 2624 N N . THR A 1 339 ? -11.560 -0.224 -1.737 1.00 98.94 339 THR A N 1
ATOM 2625 C CA . THR A 1 339 ? -11.927 -1.534 -1.175 1.00 98.94 339 THR A CA 1
ATOM 2626 C C . THR A 1 339 ? -10.706 -2.245 -0.591 1.00 98.94 339 THR A C 1
ATOM 2628 O O . THR A 1 339 ? -9.702 -2.438 -1.271 1.00 98.94 339 THR A O 1
ATOM 2631 N N . SER A 1 340 ? -10.784 -2.649 0.673 1.00 98.75 340 SER A N 1
ATOM 2632 C CA . SER A 1 340 ? -9.786 -3.477 1.356 1.00 98.75 340 SER A CA 1
ATOM 2633 C C . SER A 1 340 ? -10.327 -4.896 1.537 1.00 98.75 340 SER A C 1
ATOM 2635 O O . SER A 1 340 ? -11.432 -5.058 2.042 1.00 98.75 340 SER A O 1
ATOM 2637 N N . ILE A 1 341 ? -9.569 -5.913 1.127 1.00 98.25 341 ILE A N 1
ATOM 2638 C CA . ILE A 1 341 ? -10.018 -7.310 1.141 1.00 98.25 341 ILE A CA 1
ATOM 2639 C C . ILE A 1 341 ? -8.978 -8.187 1.834 1.00 98.25 341 ILE A C 1
ATOM 2641 O O . ILE A 1 341 ? -7.839 -8.267 1.378 1.00 98.25 341 ILE A O 1
ATOM 2645 N N . GLU A 1 342 ? -9.369 -8.885 2.896 1.00 97.62 342 GLU A N 1
ATOM 2646 C CA . GLU A 1 342 ? -8.567 -9.928 3.537 1.00 97.62 342 GLU A CA 1
ATOM 2647 C C . GLU A 1 342 ? -7.139 -9.447 3.893 1.00 97.62 342 GLU A C 1
ATOM 2649 O O . GLU A 1 342 ? -6.144 -10.133 3.656 1.00 97.62 342 GLU A O 1
ATOM 2654 N N . ASN A 1 343 ? -7.036 -8.232 4.439 1.00 97.69 343 ASN A N 1
ATOM 2655 C CA . ASN A 1 343 ? -5.784 -7.591 4.861 1.00 97.69 343 ASN A CA 1
ATOM 2656 C C . ASN A 1 343 ? -5.592 -7.693 6.387 1.00 97.69 343 ASN A C 1
ATOM 2658 O O . ASN A 1 343 ? -6.571 -7.831 7.118 1.00 97.69 343 ASN A O 1
ATOM 2662 N N . GLU A 1 344 ? -4.359 -7.545 6.900 1.00 95.94 344 GLU A N 1
ATOM 2663 C CA . GLU A 1 344 ? -4.135 -7.485 8.369 1.00 95.94 344 GLU A CA 1
ATOM 2664 C C . GLU A 1 344 ? -4.633 -6.162 8.987 1.00 95.94 344 GLU A C 1
ATOM 2666 O O . GLU A 1 344 ? -4.843 -6.066 10.196 1.00 95.94 344 GLU A O 1
ATOM 2671 N N . SER A 1 345 ? -4.839 -5.129 8.166 1.00 95.94 345 SER A N 1
ATOM 2672 C CA . SER A 1 345 ? -5.617 -3.936 8.499 1.00 95.94 345 SER A CA 1
ATOM 2673 C C . SER A 1 345 ? -6.180 -3.275 7.240 1.00 95.94 345 SER A C 1
ATOM 2675 O O . SER A 1 345 ? -5.536 -3.274 6.188 1.00 95.94 345 SER A O 1
ATOM 2677 N N . GLY A 1 346 ? -7.381 -2.704 7.340 1.00 98.25 346 GLY A N 1
ATOM 2678 C CA . GLY A 1 346 ? -8.070 -2.080 6.214 1.00 98.25 346 GLY A CA 1
ATOM 2679 C C . GLY A 1 346 ? -7.596 -0.660 5.937 1.00 98.25 346 GLY A C 1
ATOM 2680 O O . GLY A 1 346 ? -6.777 -0.431 5.042 1.00 98.25 346 GLY A O 1
ATOM 2681 N N . PHE A 1 347 ? -8.106 0.293 6.716 1.00 98.81 347 PHE A N 1
ATOM 2682 C CA . PHE A 1 347 ? -7.836 1.717 6.549 1.00 98.81 347 PHE A CA 1
ATOM 2683 C C . PHE A 1 347 ? -7.152 2.333 7.773 1.00 98.81 347 PHE A C 1
ATOM 2685 O O . PHE A 1 347 ? -7.580 2.158 8.912 1.00 98.81 347 PHE A O 1
ATOM 2692 N N . ALA A 1 348 ? -6.125 3.135 7.522 1.00 98.19 348 ALA A N 1
ATOM 2693 C CA . ALA A 1 348 ? -5.529 4.045 8.487 1.00 98.19 348 ALA A CA 1
ATOM 2694 C C . ALA A 1 348 ? -5.151 5.344 7.770 1.00 98.19 348 ALA A C 1
ATOM 2696 O O . ALA A 1 348 ? -4.570 5.324 6.680 1.00 98.19 348 ALA A O 1
ATOM 2697 N N . ILE A 1 349 ? -5.479 6.481 8.374 1.00 98.06 349 ILE A N 1
ATOM 2698 C CA . ILE A 1 349 ? -5.234 7.796 7.786 1.00 98.06 349 ILE A CA 1
ATOM 2699 C C . ILE A 1 349 ? -4.806 8.778 8.869 1.00 98.06 349 ILE A C 1
ATOM 2701 O O . ILE A 1 349 ? -5.221 8.664 10.018 1.00 98.06 349 ILE A O 1
ATOM 2705 N N . GLN A 1 350 ? -3.949 9.720 8.496 1.00 96.06 350 GLN A N 1
ATOM 2706 C CA . GLN A 1 350 ? -3.440 10.732 9.407 1.00 96.06 350 GLN A CA 1
ATOM 2707 C C . GLN A 1 350 ? -4.500 11.761 9.808 1.00 96.06 350 GLN A C 1
ATOM 2709 O O . GLN A 1 350 ? -5.588 11.851 9.231 1.00 96.06 350 GLN A O 1
ATOM 2714 N N . LYS A 1 351 ? -4.103 12.624 10.747 1.00 97.12 351 LYS A N 1
ATOM 2715 C CA . LYS A 1 351 ? -4.871 13.783 11.200 1.00 97.12 351 LYS A CA 1
ATOM 2716 C C . LYS A 1 351 ? -5.483 14.592 10.045 1.00 97.12 351 LYS A C 1
ATOM 2718 O O . LYS A 1 351 ? -4.771 15.019 9.139 1.00 97.12 351 LYS A O 1
ATOM 2723 N N . GLY A 1 352 ? -6.781 14.885 10.143 1.00 97.69 352 GLY A N 1
ATOM 2724 C CA . GLY A 1 352 ? -7.517 15.707 9.172 1.00 97.69 352 GLY A CA 1
ATOM 2725 C C . GLY A 1 352 ? -7.869 15.001 7.858 1.00 97.69 352 GLY A C 1
ATOM 2726 O O . GLY A 1 352 ? -8.459 15.629 6.981 1.00 97.69 352 GLY A O 1
ATOM 2727 N N . GLY A 1 353 ? -7.502 13.726 7.698 1.00 98.19 353 GLY A N 1
ATOM 2728 C CA . GLY A 1 353 ? -7.801 12.953 6.497 1.00 98.19 353 GLY A CA 1
ATOM 2729 C C . GLY A 1 353 ? -9.273 12.554 6.372 1.00 98.19 353 GLY A C 1
ATOM 2730 O O . GLY A 1 353 ? -10.040 12.592 7.338 1.00 98.19 353 GLY A O 1
ATOM 2731 N N . SER A 1 354 ? -9.661 12.154 5.160 1.00 98.75 354 SER A N 1
ATOM 2732 C CA . SER A 1 354 ? -11.014 11.689 4.841 1.00 98.75 354 SER A CA 1
ATOM 2733 C C . SER A 1 354 ? -11.015 10.308 4.185 1.00 98.75 354 SER A C 1
ATOM 2735 O O . SER A 1 354 ? -10.252 10.053 3.255 1.00 98.75 354 SER A O 1
ATOM 2737 N N . ILE A 1 355 ? -11.903 9.434 4.656 1.00 98.88 355 ILE A N 1
ATOM 2738 C CA . ILE A 1 355 ? -12.218 8.130 4.057 1.00 98.88 355 ILE A CA 1
ATOM 2739 C C . ILE A 1 355 ? -13.685 8.187 3.620 1.00 98.88 355 ILE A C 1
ATOM 2741 O O . ILE A 1 355 ? -14.564 8.391 4.454 1.00 98.88 355 ILE A O 1
ATOM 2745 N N . ILE A 1 356 ? -13.959 8.064 2.325 1.00 98.88 356 ILE A N 1
ATOM 2746 C CA . ILE A 1 356 ? -15.258 8.393 1.730 1.00 98.88 356 ILE A CA 1
ATOM 2747 C C . ILE A 1 356 ? -15.767 7.192 0.935 1.00 98.88 356 ILE A C 1
ATOM 2749 O O . ILE A 1 356 ? -15.126 6.775 -0.027 1.00 98.88 356 ILE A O 1
ATOM 2753 N N . ASN A 1 357 ? -16.936 6.662 1.308 1.00 98.75 357 ASN A N 1
ATOM 2754 C CA . ASN A 1 357 ? -17.591 5.550 0.610 1.00 98.75 357 ASN A CA 1
ATOM 2755 C C . ASN A 1 357 ? -16.658 4.338 0.388 1.00 98.75 357 ASN A C 1
ATOM 2757 O O . ASN A 1 357 ? -16.633 3.722 -0.679 1.00 98.75 357 ASN A O 1
ATOM 2761 N N . CYS A 1 358 ? -15.844 4.016 1.392 1.00 98.94 358 CYS A N 1
ATOM 2762 C CA . CYS A 1 358 ? -14.896 2.910 1.314 1.00 98.94 358 CYS A CA 1
ATOM 2763 C C . CYS A 1 358 ? -15.497 1.617 1.872 1.00 98.94 358 CYS A C 1
ATOM 2765 O O . CYS A 1 358 ? -16.483 1.635 2.611 1.00 98.94 358 CYS A O 1
ATOM 2767 N N . LYS A 1 359 ? -14.891 0.478 1.534 1.00 98.75 359 LYS A N 1
ATOM 2768 C CA . LYS A 1 359 ? -15.336 -0.854 1.957 1.00 98.75 359 LYS A CA 1
ATOM 2769 C C . LYS A 1 359 ? -14.181 -1.677 2.511 1.00 98.75 359 LYS A C 1
ATOM 2771 O O . LYS A 1 359 ? -13.079 -1.614 1.969 1.00 98.75 359 LYS A O 1
ATOM 2776 N N . SER A 1 360 ? -14.416 -2.446 3.568 1.00 98.56 360 SER A N 1
ATOM 2777 C CA . SER A 1 360 ? -13.450 -3.439 4.050 1.00 98.56 360 SER A CA 1
ATOM 2778 C C . SER A 1 360 ? -14.151 -4.599 4.729 1.00 98.56 360 SER A C 1
ATOM 2780 O O . SER A 1 360 ? -15.086 -4.368 5.492 1.00 98.56 360 SER A O 1
ATOM 2782 N N . ASP A 1 361 ? -13.650 -5.816 4.540 1.00 96.88 361 ASP A N 1
ATOM 2783 C CA . ASP A 1 361 ? -13.932 -6.889 5.491 1.00 96.88 361 ASP A CA 1
ATOM 2784 C C . ASP A 1 361 ? -13.052 -6.735 6.733 1.00 96.88 361 ASP A C 1
ATOM 2786 O O . ASP A 1 361 ? -12.043 -6.017 6.727 1.00 96.88 361 ASP A O 1
ATOM 2790 N N . ALA A 1 362 ? -13.472 -7.400 7.801 1.00 95.38 362 ALA A N 1
ATOM 2791 C CA . ALA A 1 362 ? -12.715 -7.561 9.024 1.00 95.38 362 ALA A CA 1
ATOM 2792 C C . ALA A 1 362 ? -12.226 -9.006 9.180 1.00 95.38 362 ALA A C 1
ATOM 2794 O O . ALA A 1 362 ? -12.180 -9.506 10.297 1.00 95.38 362 ALA A O 1
ATOM 2795 N N . LYS A 1 363 ? -11.926 -9.739 8.101 1.00 95.00 363 LYS A N 1
ATOM 2796 C CA . LYS A 1 363 ? -11.656 -11.182 8.209 1.00 95.00 363 LYS A CA 1
ATOM 2797 C C . LYS A 1 363 ? -10.351 -11.473 8.953 1.00 95.00 363 LYS A C 1
ATOM 2799 O O . LYS A 1 363 ? -10.332 -12.300 9.861 1.00 95.00 363 LYS A O 1
ATOM 2804 N N . TYR A 1 364 ? -9.279 -10.766 8.599 1.00 95.38 364 TYR A N 1
ATOM 2805 C CA . TYR A 1 364 ? -7.930 -10.972 9.154 1.00 95.38 364 TYR A CA 1
ATOM 2806 C C . TYR A 1 364 ? -7.362 -9.754 9.894 1.00 95.38 364 TYR A C 1
ATOM 2808 O O . TYR A 1 364 ? -6.300 -9.845 10.510 1.00 95.38 364 TYR A O 1
ATOM 2816 N N . GLY A 1 365 ? -8.056 -8.621 9.820 1.00 95.44 365 GLY A N 1
ATOM 2817 C CA . GLY A 1 365 ? -7.647 -7.357 10.409 1.00 95.44 365 GLY A CA 1
ATOM 2818 C C . GLY A 1 365 ? -8.828 -6.445 10.693 1.00 95.44 365 GLY A C 1
ATOM 2819 O O . GLY A 1 365 ? -9.942 -6.698 10.244 1.00 95.44 365 GLY A O 1
ATOM 2820 N N . SER A 1 366 ? -8.604 -5.363 11.433 1.00 97.00 366 SER A N 1
ATOM 2821 C CA . SER A 1 366 ? -9.638 -4.344 11.634 1.00 97.00 366 SER A CA 1
ATOM 2822 C C . SER A 1 366 ? -9.911 -3.573 10.339 1.00 97.00 366 SER A C 1
ATOM 2824 O O . SER A 1 366 ? -8.972 -3.219 9.621 1.00 97.00 366 SER A O 1
ATOM 2826 N N . VAL A 1 367 ? -11.174 -3.212 10.082 1.00 98.25 367 VAL A N 1
ATOM 2827 C CA . VAL A 1 367 ? -11.551 -2.363 8.934 1.00 98.25 367 VAL A CA 1
ATOM 2828 C C . VAL A 1 367 ? -10.930 -0.972 9.023 1.00 98.25 367 VAL A C 1
ATOM 2830 O O . VAL A 1 367 ? -10.633 -0.352 8.006 1.00 98.25 367 VAL A O 1
ATOM 2833 N N . TYR A 1 368 ? -10.723 -0.478 10.244 1.00 98.44 368 TYR A N 1
ATOM 2834 C CA . TYR A 1 368 ? -10.139 0.824 10.528 1.00 98.44 368 TYR A CA 1
ATOM 2835 C C . TYR A 1 368 ? -9.280 0.768 11.788 1.00 98.44 368 TYR A C 1
ATOM 2837 O O . TYR A 1 368 ? -9.678 0.149 12.778 1.00 98.44 368 TYR A O 1
ATOM 2845 N N . THR A 1 369 ? -8.141 1.458 11.762 1.00 97.25 369 THR A N 1
ATOM 2846 C CA . THR A 1 369 ? -7.261 1.639 12.922 1.00 97.25 369 THR A CA 1
ATOM 2847 C C . THR A 1 369 ? -6.658 3.042 12.927 1.00 97.25 369 THR A C 1
ATOM 2849 O O . THR A 1 369 ? -6.094 3.468 11.914 1.00 97.25 369 THR A O 1
ATOM 2852 N N . ASN A 1 370 ? -6.668 3.730 14.071 1.00 96.12 370 ASN A N 1
ATOM 2853 C CA . ASN A 1 370 ? -5.692 4.797 14.312 1.00 96.12 370 ASN A CA 1
ATOM 2854 C C . ASN A 1 370 ? -4.307 4.171 14.522 1.00 96.12 370 ASN A C 1
ATOM 2856 O O . ASN A 1 370 ? -4.180 3.226 15.293 1.00 96.12 370 ASN A O 1
ATOM 2860 N N . ALA A 1 371 ? -3.274 4.684 13.849 1.00 91.94 371 ALA A N 1
ATOM 2861 C CA . ALA A 1 371 ? -1.907 4.206 14.069 1.00 91.94 371 ALA A CA 1
ATOM 2862 C C . ALA A 1 371 ? -1.233 4.943 15.236 1.00 91.94 371 ALA A C 1
ATOM 2864 O O . ALA A 1 371 ? -0.339 4.396 15.883 1.00 91.94 371 ALA A O 1
ATOM 2865 N N . TYR A 1 372 ? -1.656 6.182 15.493 1.00 93.31 372 TYR A N 1
ATOM 2866 C CA . TYR A 1 372 ? -1.126 7.056 16.531 1.00 93.31 372 TYR A CA 1
ATOM 2867 C C . TYR A 1 372 ? -2.256 7.798 17.253 1.00 93.31 372 TYR A C 1
ATOM 2869 O O . TYR A 1 372 ? -3.259 8.179 16.649 1.00 93.31 372 TYR A O 1
ATOM 2877 N N . ASP A 1 373 ? -2.039 8.120 18.527 1.00 91.56 373 ASP A N 1
ATOM 2878 C CA . ASP A 1 373 ? -2.950 8.948 19.332 1.00 91.56 373 ASP A CA 1
ATOM 2879 C C . ASP A 1 373 ? -3.154 10.361 18.744 1.00 91.56 373 ASP A C 1
ATOM 2881 O O . ASP A 1 373 ? -4.175 11.013 18.973 1.00 91.56 373 ASP A O 1
ATOM 2885 N N . SER A 1 374 ? -2.205 10.823 17.929 1.00 92.56 374 SER A N 1
ATOM 2886 C CA . SER A 1 374 ? -2.240 12.113 17.240 1.00 92.56 374 SER A CA 1
ATOM 2887 C C . SER A 1 374 ? -3.118 12.159 15.978 1.00 92.56 374 SER A C 1
ATOM 2889 O O . SER A 1 374 ? -3.400 13.264 15.490 1.00 92.56 374 SER A O 1
ATOM 2891 N N . ASP A 1 375 ? -3.583 11.006 15.479 1.00 94.38 375 ASP A N 1
ATOM 2892 C CA . ASP A 1 375 ? -4.382 10.846 14.251 1.00 94.38 375 ASP A CA 1
ATOM 2893 C C . ASP A 1 375 ? -5.820 11.371 14.421 1.00 94.38 375 ASP A C 1
ATOM 2895 O O . ASP A 1 375 ? -6.778 10.621 14.323 1.00 94.38 375 ASP A O 1
ATOM 2899 N N . SER A 1 376 ? -5.988 12.663 14.702 1.00 96.31 376 SER A N 1
ATOM 2900 C CA . SER A 1 376 ? -7.252 13.305 15.113 1.00 96.31 376 SER A CA 1
ATOM 2901 C C . SER A 1 376 ? -8.017 13.986 13.968 1.00 96.31 376 SER A C 1
ATOM 2903 O O . SER A 1 376 ? -7.454 14.270 12.915 1.00 96.31 376 SER A O 1
ATOM 2905 N N . ASN A 1 377 ? -9.272 14.391 14.184 1.00 97.62 377 ASN A N 1
ATOM 2906 C CA . ASN A 1 377 ? -10.063 15.153 13.194 1.00 97.62 377 ASN A CA 1
ATOM 2907 C C . ASN A 1 377 ? -10.289 14.410 11.863 1.00 97.62 377 ASN A C 1
ATOM 2909 O O . ASN A 1 377 ? -10.323 15.037 10.806 1.00 97.62 377 ASN A O 1
ATOM 2913 N N . ILE A 1 378 ? -10.404 13.085 11.898 1.00 98.31 378 ILE A N 1
ATOM 2914 C CA . ILE A 1 378 ? -10.670 12.251 10.724 1.00 98.31 378 ILE A CA 1
ATOM 2915 C C . ILE A 1 378 ? -12.175 12.167 10.506 1.00 98.31 378 ILE A C 1
ATOM 2917 O O . ILE A 1 378 ? -12.956 12.006 11.449 1.00 98.31 378 ILE A O 1
ATOM 2921 N N . THR A 1 379 ? -12.576 12.240 9.239 1.00 98.75 379 THR A N 1
ATOM 2922 C CA . THR A 1 379 ? -13.924 11.864 8.808 1.00 98.75 379 THR A CA 1
ATOM 2923 C C . THR A 1 379 ? -13.852 10.558 8.034 1.00 98.75 379 THR A C 1
ATOM 2925 O O . THR A 1 379 ? -13.067 10.444 7.097 1.00 98.75 379 THR A O 1
ATOM 2928 N N . ALA A 1 380 ? -14.656 9.569 8.412 1.00 98.81 380 ALA A N 1
ATOM 2929 C CA . ALA A 1 380 ? -14.669 8.279 7.737 1.00 98.81 380 ALA A CA 1
ATOM 2930 C C . ALA A 1 380 ? -16.092 7.757 7.510 1.00 98.81 380 ALA A C 1
ATOM 2932 O O . ALA A 1 380 ? -16.943 7.843 8.395 1.00 98.81 380 ALA A O 1
ATOM 2933 N N . ASP A 1 381 ? -16.320 7.196 6.327 1.00 98.81 381 ASP A N 1
ATOM 2934 C CA . ASP A 1 381 ? -17.511 6.450 5.932 1.00 98.81 381 ASP A CA 1
ATOM 2935 C C . ASP A 1 381 ? -17.070 5.110 5.331 1.00 98.81 381 ASP A C 1
ATOM 2937 O O . ASP A 1 381 ? -16.493 5.059 4.238 1.00 98.81 381 ASP A O 1
ATOM 2941 N N . ILE A 1 382 ? -17.265 4.036 6.100 1.00 98.88 382 ILE A N 1
ATOM 2942 C CA . ILE A 1 382 ? -16.759 2.697 5.790 1.00 98.88 382 ILE A CA 1
ATOM 2943 C C . ILE A 1 382 ? -17.915 1.701 5.853 1.00 98.88 382 ILE A C 1
ATOM 2945 O O . ILE A 1 382 ? -18.605 1.593 6.864 1.00 98.88 382 ILE A O 1
ATOM 2949 N N . THR A 1 383 ? -18.111 0.939 4.782 1.00 98.62 383 THR A N 1
ATOM 2950 C CA . THR A 1 383 ? -19.006 -0.222 4.771 1.00 98.62 383 THR A CA 1
ATOM 2951 C C . THR A 1 383 ? -18.216 -1.474 5.127 1.00 98.62 383 THR A C 1
ATOM 2953 O O . THR A 1 383 ? -17.264 -1.827 4.431 1.00 98.62 383 THR A O 1
ATOM 2956 N N . ILE A 1 384 ? -18.613 -2.141 6.206 1.00 97.62 384 ILE A N 1
ATOM 2957 C CA . ILE A 1 384 ? -18.072 -3.440 6.600 1.00 97.62 384 ILE A CA 1
ATOM 2958 C C . ILE A 1 384 ? -18.684 -4.502 5.691 1.00 97.62 384 ILE A C 1
ATOM 2960 O O . ILE A 1 384 ? -19.911 -4.629 5.648 1.00 97.62 384 ILE A O 1
ATOM 2964 N N . THR A 1 385 ? -17.829 -5.210 4.958 1.00 95.62 385 THR A N 1
ATOM 2965 C CA . THR A 1 385 ? -18.227 -6.305 4.069 1.00 95.62 385 THR A CA 1
ATOM 2966 C C . THR A 1 385 ? -18.111 -7.663 4.761 1.00 95.62 385 THR A C 1
ATOM 2968 O O . THR A 1 385 ? -17.551 -7.739 5.858 1.00 95.62 385 THR A O 1
ATOM 2971 N N . ASN A 1 386 ? -18.593 -8.733 4.111 1.00 87.94 386 ASN A N 1
ATOM 2972 C CA . ASN A 1 386 ? -18.564 -10.095 4.660 1.00 87.94 386 ASN A CA 1
ATOM 2973 C C . ASN A 1 386 ? -17.222 -10.450 5.329 1.00 87.94 386 ASN A C 1
ATOM 2975 O O . ASN A 1 386 ? -16.182 -10.499 4.672 1.00 87.94 386 ASN A O 1
ATOM 2979 N N . SER A 1 387 ? -17.293 -10.723 6.630 1.00 87.19 387 SER A N 1
ATOM 2980 C CA . SER A 1 387 ? -16.166 -11.075 7.492 1.00 87.19 387 SER A CA 1
ATOM 2981 C C . SER A 1 387 ? -16.235 -12.508 8.047 1.00 87.19 387 SER A C 1
ATOM 2983 O O . SER A 1 387 ? -15.566 -12.805 9.039 1.00 87.19 387 SER A O 1
ATOM 2985 N N . ASP A 1 388 ? -17.027 -13.388 7.424 1.00 86.62 388 ASP A N 1
ATOM 2986 C CA . ASP A 1 388 ? -17.112 -14.817 7.750 1.00 86.62 388 ASP A CA 1
ATOM 2987 C C . ASP A 1 388 ? -15.728 -15.497 7.759 1.00 86.62 388 ASP A C 1
ATOM 2989 O O . ASP A 1 388 ? -14.803 -15.111 7.035 1.00 86.62 388 ASP A O 1
ATOM 2993 N N . ASP A 1 389 ? -15.605 -16.554 8.568 1.00 86.25 389 ASP A N 1
ATOM 2994 C CA . ASP A 1 389 ? -14.360 -17.309 8.771 1.00 86.25 389 ASP A CA 1
ATOM 2995 C C . ASP A 1 389 ? -13.190 -16.424 9.236 1.00 86.25 389 ASP A C 1
ATOM 2997 O O . ASP A 1 389 ? -12.035 -16.600 8.833 1.00 86.25 389 ASP A O 1
ATOM 3001 N N . SER A 1 390 ? -13.499 -15.443 10.085 1.00 89.25 390 SER A N 1
ATOM 3002 C CA . SER A 1 390 ? -12.511 -14.541 10.659 1.00 89.25 390 SER A CA 1
ATOM 3003 C C . SER A 1 390 ? -11.408 -15.269 11.431 1.00 89.25 390 SER A C 1
ATOM 3005 O O . SER A 1 390 ? -11.674 -16.263 12.112 1.00 89.25 390 SER A O 1
ATOM 3007 N N . TYR A 1 391 ? -10.196 -14.714 11.420 1.00 90.62 391 TYR A N 1
ATOM 3008 C CA . TYR A 1 391 ? -9.039 -15.263 12.126 1.00 90.62 391 TYR A CA 1
ATOM 3009 C C . TYR A 1 391 ? -8.346 -14.201 12.989 1.00 90.62 391 TYR A C 1
ATOM 3011 O O . TYR A 1 391 ? -8.031 -13.111 12.514 1.00 90.62 391 TYR A O 1
ATOM 3019 N N . GLY A 1 392 ? -8.060 -14.532 14.250 1.00 88.75 392 GLY A N 1
ATOM 3020 C CA . GLY A 1 392 ? -7.358 -13.658 15.198 1.00 88.75 392 GLY A CA 1
ATOM 3021 C C . GLY A 1 392 ? -8.255 -12.848 16.142 1.00 88.75 392 GLY A C 1
ATOM 3022 O O . GLY A 1 392 ? -9.483 -12.884 16.084 1.00 88.75 392 GLY A O 1
ATOM 3023 N N . THR A 1 393 ? -7.616 -12.108 17.051 1.00 89.50 393 THR A N 1
ATOM 3024 C CA . THR A 1 393 ? -8.255 -11.452 18.213 1.00 89.50 393 THR A CA 1
ATOM 3025 C C . THR A 1 393 ? -8.433 -9.938 18.077 1.00 89.50 393 THR A C 1
ATOM 3027 O O . THR A 1 393 ? -8.787 -9.278 19.048 1.00 89.50 393 THR A O 1
ATOM 3030 N N . HIS A 1 394 ? -8.145 -9.371 16.907 1.00 92.56 394 HIS A N 1
ATOM 3031 C CA . HIS A 1 394 ? -8.238 -7.929 16.664 1.00 92.56 394 HIS A CA 1
ATOM 3032 C C . HIS A 1 394 ? -9.695 -7.435 16.761 1.00 92.56 394 HIS A C 1
ATOM 3034 O O . HIS A 1 394 ? -10.597 -8.216 16.487 1.00 92.56 394 HIS A O 1
ATOM 3040 N N . PRO A 1 395 ? -9.975 -6.162 17.083 1.00 95.62 395 PRO A N 1
ATOM 3041 C CA . PRO A 1 395 ? -11.333 -5.619 17.026 1.00 95.62 395 PRO A CA 1
ATOM 3042 C C . PRO A 1 395 ? -11.829 -5.490 15.574 1.00 95.62 395 PRO A C 1
ATOM 3044 O O . PRO A 1 395 ? -11.047 -5.565 14.618 1.00 95.62 395 PRO A O 1
ATOM 3047 N N . ILE A 1 396 ? -13.130 -5.240 15.394 1.00 96.56 396 ILE A N 1
ATOM 3048 C CA . ILE A 1 396 ? -13.714 -4.883 14.087 1.00 96.56 396 ILE A CA 1
ATOM 3049 C C . ILE A 1 396 ? -13.106 -3.579 13.584 1.00 96.56 396 ILE A C 1
ATOM 3051 O O . ILE A 1 396 ? -12.652 -3.488 12.447 1.00 96.56 396 ILE A O 1
ATOM 3055 N N . ALA A 1 397 ? -13.065 -2.578 14.456 1.00 97.81 397 ALA A N 1
ATOM 3056 C CA . ALA A 1 397 ? -12.405 -1.305 14.236 1.00 97.81 397 ALA A CA 1
ATOM 3057 C C . ALA A 1 397 ? -11.790 -0.836 15.553 1.00 97.81 397 ALA A C 1
ATOM 3059 O O . ALA A 1 397 ? -12.367 -1.063 16.616 1.00 97.81 397 ALA A O 1
ATOM 3060 N N . TYR A 1 398 ? -10.651 -0.157 15.469 1.00 97.75 398 TYR A N 1
ATOM 3061 C CA . TYR A 1 398 ? -9.962 0.421 16.615 1.00 97.75 398 TYR A CA 1
ATOM 3062 C C . TYR A 1 398 ? -9.888 1.943 16.480 1.00 97.75 398 TYR A C 1
ATOM 3064 O O . TYR A 1 398 ? -9.274 2.478 15.552 1.00 97.75 398 TYR A O 1
ATOM 3072 N N . ILE A 1 399 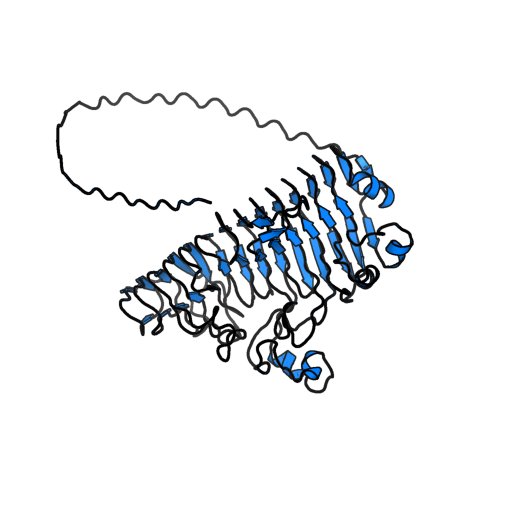? -10.525 2.639 17.418 1.00 98.06 399 ILE A N 1
ATOM 3073 C CA . ILE A 1 399 ? -10.535 4.095 17.506 1.00 98.06 399 ILE A CA 1
ATOM 3074 C C . ILE A 1 399 ? -9.682 4.478 18.712 1.00 98.06 399 ILE A C 1
ATOM 3076 O O . ILE A 1 399 ? -10.114 4.349 19.854 1.00 98.06 399 ILE A O 1
ATOM 3080 N N . GLY A 1 400 ? -8.465 4.943 18.447 1.00 96.25 400 GLY A N 1
ATOM 3081 C CA . GLY A 1 400 ? -7.439 5.248 19.451 1.00 96.25 400 GLY A CA 1
ATOM 3082 C C . GLY A 1 400 ? -7.033 6.723 19.498 1.00 96.25 400 GLY A C 1
ATOM 3083 O O . GLY A 1 400 ? -5.983 7.069 20.023 1.00 96.25 400 GLY A O 1
ATOM 3084 N N . SER A 1 401 ? -7.827 7.618 18.916 1.00 96.31 401 SER A N 1
ATOM 3085 C CA . SER A 1 401 ? -7.535 9.054 18.900 1.00 96.31 401 SER A CA 1
ATOM 3086 C C . SER A 1 401 ? -8.809 9.881 19.100 1.00 96.31 401 SER A C 1
ATOM 3088 O O . SER A 1 401 ? -9.897 9.336 19.296 1.00 96.31 401 SER A O 1
ATOM 3090 N N . GLY A 1 402 ? -8.680 11.209 19.106 1.00 96.62 402 GLY A N 1
ATOM 3091 C CA . GLY A 1 402 ? -9.760 12.128 19.435 1.00 96.62 402 GLY A CA 1
ATOM 3092 C C . GLY A 1 402 ? -10.320 12.961 18.284 1.00 96.62 402 GLY A C 1
ATOM 3093 O O . GLY A 1 402 ? -9.683 13.153 17.247 1.00 96.62 402 GLY A O 1
ATOM 3094 N N . ASN A 1 403 ? -11.504 13.534 18.514 1.00 97.88 403 ASN A N 1
ATOM 3095 C CA . ASN A 1 403 ? -12.228 14.402 17.577 1.00 97.88 403 ASN A CA 1
ATOM 3096 C C . ASN A 1 403 ? -12.538 13.740 16.225 1.00 97.88 403 ASN A C 1
ATOM 3098 O O . ASN A 1 403 ? -12.468 14.395 15.188 1.00 97.88 403 ASN A O 1
ATOM 3102 N N . GLN A 1 404 ? -12.857 12.446 16.217 1.00 97.69 404 GLN A N 1
ATOM 3103 C CA . GLN A 1 404 ? -13.225 11.740 14.989 1.00 97.69 404 GLN A CA 1
ATOM 3104 C C . GLN A 1 404 ? -14.707 11.899 14.659 1.00 97.69 404 GLN A C 1
ATOM 3106 O O . GLN A 1 404 ? -15.539 12.071 15.552 1.00 97.69 404 GLN A O 1
ATOM 3111 N N . LYS A 1 405 ? -15.051 11.738 13.380 1.00 98.75 405 LYS A N 1
ATOM 3112 C CA . LYS A 1 405 ? -16.415 11.466 12.925 1.00 98.75 405 LYS A CA 1
ATOM 3113 C C . LYS A 1 405 ? -16.408 10.248 12.009 1.00 98.75 405 LYS A C 1
ATOM 3115 O O . LYS A 1 405 ? -16.057 10.359 10.837 1.00 98.75 405 LYS A O 1
ATOM 3120 N N . ILE A 1 406 ? -16.808 9.096 12.535 1.00 98.81 406 ILE A N 1
ATOM 3121 C CA . ILE A 1 406 ? -16.732 7.826 11.804 1.00 98.81 406 ILE A CA 1
ATOM 3122 C C . ILE A 1 406 ? -18.120 7.209 11.698 1.00 98.81 406 ILE A C 1
ATOM 3124 O O . ILE A 1 406 ? -18.820 7.062 12.699 1.00 98.81 406 ILE A O 1
ATOM 3128 N N . THR A 1 407 ? -18.508 6.853 10.477 1.00 98.88 407 THR A N 1
ATOM 3129 C CA . THR A 1 407 ? -19.714 6.084 10.179 1.00 98.88 407 THR A CA 1
ATOM 3130 C C . THR A 1 407 ? -19.315 4.696 9.706 1.00 98.88 407 THR A C 1
ATOM 3132 O O . THR A 1 407 ? -18.547 4.559 8.755 1.00 98.88 407 THR A O 1
ATOM 3135 N N . PHE A 1 408 ? -19.858 3.679 10.367 1.00 98.44 408 PHE A N 1
ATOM 3136 C CA . PHE A 1 408 ? -19.774 2.294 9.928 1.00 98.44 408 PHE A CA 1
ATOM 3137 C C . PHE A 1 408 ? -21.134 1.865 9.388 1.00 98.44 408 PHE A C 1
ATOM 3139 O O . PHE A 1 408 ? -22.123 1.866 10.124 1.00 98.44 408 PHE A O 1
ATOM 3146 N N . ASN A 1 409 ? -21.176 1.504 8.110 1.00 97.31 409 ASN A N 1
ATOM 3147 C CA . ASN A 1 409 ? -22.296 0.801 7.487 1.00 97.31 409 ASN A CA 1
ATOM 3148 C C . ASN A 1 409 ? -21.941 -0.686 7.359 1.00 97.31 409 ASN A C 1
ATOM 3150 O O . ASN A 1 409 ? -20.806 -1.083 7.617 1.00 97.31 409 ASN A O 1
ATOM 3154 N N . SER A 1 410 ? -22.892 -1.518 6.955 1.00 93.25 410 SER A N 1
ATOM 3155 C CA . SER A 1 410 ? -22.641 -2.935 6.694 1.00 93.25 410 SER A CA 1
ATOM 3156 C C . SER A 1 410 ? -23.464 -3.399 5.499 1.00 93.25 410 SER A C 1
ATOM 3158 O O . SER A 1 410 ? -24.574 -2.905 5.295 1.00 93.25 410 SER A O 1
ATOM 3160 N N . ASP A 1 411 ? -22.913 -4.318 4.706 1.00 90.19 411 ASP A N 1
ATOM 3161 C CA . ASP A 1 411 ? -23.681 -5.112 3.739 1.00 90.19 411 ASP A CA 1
ATOM 3162 C C . ASP A 1 411 ? -24.097 -6.487 4.303 1.00 90.19 411 ASP A C 1
ATOM 3164 O O . ASP A 1 411 ? -24.808 -7.247 3.642 1.00 90.19 411 ASP A O 1
ATOM 3168 N N . GLU A 1 412 ? -23.705 -6.787 5.545 1.00 84.56 412 GLU A N 1
ATOM 3169 C CA . GLU A 1 412 ? -24.021 -8.027 6.240 1.00 84.56 412 GLU A CA 1
ATOM 3170 C C . GLU A 1 412 ? -25.417 -7.946 6.876 1.00 84.56 412 GLU A C 1
ATOM 3172 O O . GLU A 1 412 ? -25.796 -6.974 7.534 1.00 84.56 412 GLU A O 1
ATOM 3177 N N . THR A 1 413 ? -26.202 -9.016 6.742 1.00 78.88 413 THR A N 1
ATOM 3178 C CA . THR A 1 413 ? -27.548 -9.087 7.339 1.00 78.88 413 THR A CA 1
ATOM 3179 C C . THR A 1 413 ? -27.534 -9.438 8.833 1.00 78.88 413 THR A C 1
ATOM 3181 O O . THR A 1 413 ? -28.527 -9.231 9.546 1.00 78.88 413 THR A O 1
ATOM 3184 N N . SER A 1 414 ? -26.418 -9.973 9.326 1.00 81.62 414 SER A N 1
ATOM 3185 C CA . SER A 1 414 ? -26.201 -10.424 10.703 1.00 81.62 414 SER A CA 1
ATOM 3186 C C . SER A 1 414 ? -24.743 -10.235 11.102 1.00 81.62 414 SER A C 1
ATOM 3188 O O . SER A 1 414 ? -23.872 -10.213 10.243 1.00 81.62 414 SER A O 1
ATOM 3190 N N . VAL A 1 415 ? -24.487 -10.151 12.407 1.00 82.38 415 VAL A N 1
ATOM 3191 C CA . VAL A 1 415 ? -23.127 -10.183 12.957 1.00 82.38 415 VAL A CA 1
ATOM 3192 C C . VAL A 1 415 ? -22.486 -11.531 12.613 1.00 82.38 415 VAL A C 1
ATOM 3194 O O . VAL A 1 415 ? -23.031 -12.564 13.002 1.00 82.38 415 VAL A O 1
ATOM 3197 N N . SER A 1 416 ? -21.362 -11.527 11.895 1.00 80.56 416 SER A N 1
ATOM 3198 C CA . SER A 1 416 ? -20.624 -12.744 11.507 1.00 80.56 416 SER A CA 1
ATOM 3199 C C . SER A 1 416 ? -19.640 -13.223 12.585 1.00 80.56 416 SER A C 1
ATOM 3201 O O . SER A 1 416 ? -19.122 -14.334 12.512 1.00 80.56 416 SER A O 1
ATOM 3203 N N . GLN A 1 417 ? -19.400 -12.410 13.622 1.00 84.50 417 GLN A N 1
ATOM 3204 C CA . GLN A 1 417 ? -18.340 -12.621 14.614 1.00 84.50 417 GLN A CA 1
ATOM 3205 C C . GLN A 1 417 ? -18.558 -11.797 15.895 1.00 84.50 417 GLN A C 1
ATOM 3207 O O . GLN A 1 417 ? -19.040 -10.671 15.843 1.00 84.50 417 GLN A O 1
ATOM 3212 N N . GLU A 1 418 ? -18.139 -12.309 17.054 1.00 88.00 418 GLU A N 1
ATOM 3213 C CA . GLU A 1 418 ? -18.399 -11.689 18.374 1.00 88.00 418 GLU A CA 1
ATOM 3214 C C . GLU A 1 418 ? -17.498 -10.483 18.718 1.00 88.00 418 GLU A C 1
ATOM 3216 O O . GLU A 1 418 ? -17.418 -10.058 19.870 1.00 88.00 418 GLU A O 1
ATOM 3221 N N . ARG A 1 419 ? -16.802 -9.917 17.730 1.00 92.94 419 ARG A N 1
ATOM 3222 C CA . ARG A 1 419 ? -15.841 -8.825 17.925 1.00 92.94 419 ARG A CA 1
ATOM 3223 C C . ARG A 1 419 ? -16.525 -7.457 17.924 1.00 92.94 419 ARG A C 1
ATOM 3225 O O . ARG A 1 419 ? -17.564 -7.273 17.290 1.00 92.94 419 ARG A O 1
ATOM 3232 N N . SER A 1 420 ? -15.923 -6.491 18.615 1.00 96.12 420 SER A N 1
ATOM 3233 C CA . SER A 1 420 ? -16.489 -5.156 18.824 1.00 96.12 420 SER A CA 1
ATOM 3234 C C . SER A 1 420 ? -15.789 -4.075 17.996 1.00 96.12 420 SER A C 1
ATOM 3236 O O . SER A 1 420 ? -14.644 -4.213 17.558 1.00 96.12 420 SER A O 1
ATOM 3238 N N . ILE A 1 421 ? -16.495 -2.967 17.781 1.00 98.12 421 ILE A N 1
ATOM 3239 C CA . ILE A 1 421 ? -15.894 -1.671 17.463 1.00 98.12 421 ILE A CA 1
ATOM 3240 C C . ILE A 1 421 ? -15.371 -1.101 18.785 1.00 98.12 421 ILE A C 1
ATOM 3242 O O . ILE A 1 421 ? -16.162 -0.763 19.667 1.00 98.12 421 ILE A O 1
ATOM 3246 N N . GLN A 1 422 ? -14.052 -1.002 18.926 1.00 98.44 422 GLN A N 1
ATOM 3247 C CA . GLN A 1 422 ? -13.400 -0.644 20.182 1.00 98.44 422 GLN A CA 1
ATOM 3248 C C . GLN A 1 422 ? -12.950 0.820 20.192 1.00 98.44 422 GLN A C 1
ATOM 3250 O O . GLN A 1 422 ? -12.319 1.304 19.248 1.00 98.44 422 GLN A O 1
ATOM 3255 N N . LEU A 1 423 ? -13.243 1.518 21.291 1.00 98.38 423 LEU A N 1
ATOM 3256 C CA . LEU A 1 423 ? -12.785 2.875 21.567 1.00 98.38 423 LEU A CA 1
ATOM 3257 C C . LEU A 1 423 ? -11.796 2.870 22.743 1.00 98.38 423 LEU A C 1
ATOM 3259 O O . LEU A 1 423 ? -12.161 2.602 23.894 1.00 98.38 423 LEU A O 1
ATOM 3263 N N . GLY A 1 424 ? -10.550 3.236 22.443 1.00 96.75 424 GLY A N 1
ATOM 3264 C CA . GLY A 1 424 ? -9.425 3.280 23.374 1.00 96.75 424 GLY A CA 1
ATOM 3265 C C . GLY A 1 424 ? -8.925 1.901 23.816 1.00 96.75 424 GLY A C 1
ATOM 3266 O O . GLY A 1 424 ? -9.459 0.872 23.403 1.00 96.75 424 GLY A O 1
ATOM 3267 N N . GLY A 1 425 ? -7.908 1.885 24.676 1.00 94.94 425 GLY A N 1
ATOM 3268 C CA . GLY A 1 425 ? -7.313 0.661 25.221 1.00 94.94 425 GLY A CA 1
ATOM 3269 C C . GLY A 1 425 ? -6.329 -0.008 24.265 1.00 94.94 425 GLY A C 1
ATOM 3270 O O . GLY A 1 425 ? -5.840 0.613 23.322 1.00 94.94 425 GLY A O 1
ATOM 3271 N N . ASP A 1 426 ? -6.009 -1.273 24.529 1.00 92.44 426 ASP A N 1
ATOM 3272 C CA . ASP A 1 426 ? -5.075 -2.052 23.714 1.00 92.44 426 ASP A CA 1
ATOM 3273 C C . ASP A 1 426 ? -5.689 -2.447 22.364 1.00 92.44 426 ASP A C 1
ATOM 3275 O O . ASP A 1 426 ? -6.797 -2.971 22.306 1.00 92.44 426 ASP A O 1
ATOM 3279 N N . GLN A 1 427 ? -4.945 -2.263 21.273 1.00 89.25 427 GLN A N 1
ATOM 3280 C CA . GLN A 1 427 ? -5.397 -2.566 19.912 1.00 89.25 427 GLN A CA 1
ATOM 3281 C C . GLN A 1 427 ? -5.571 -4.076 19.657 1.00 89.25 427 GLN A C 1
ATOM 3283 O O . GLN A 1 427 ? -6.312 -4.473 18.762 1.00 89.25 427 GLN A O 1
ATOM 3288 N N . GLY A 1 428 ? -4.893 -4.930 20.431 1.00 85.25 428 GLY A N 1
ATOM 3289 C CA . GLY A 1 428 ? -5.110 -6.383 20.425 1.00 85.25 428 GLY A CA 1
ATOM 3290 C C . GLY A 1 428 ? -4.599 -7.139 19.190 1.00 85.25 428 GLY A C 1
ATOM 3291 O O . GLY A 1 428 ? -4.816 -8.349 19.088 1.00 85.25 428 GLY A O 1
ATOM 3292 N N . ASP A 1 429 ? -3.915 -6.467 18.258 1.00 89.25 429 ASP A N 1
ATOM 3293 C CA . ASP A 1 429 ? -3.260 -7.133 17.131 1.00 89.25 429 ASP A CA 1
ATOM 3294 C C . ASP A 1 429 ? -1.865 -7.669 17.485 1.00 89.25 429 ASP A C 1
ATOM 3296 O O . ASP A 1 429 ? -1.217 -7.254 18.450 1.00 89.25 429 ASP A O 1
ATOM 3300 N N . LEU A 1 430 ? -1.397 -8.596 16.647 1.00 91.12 430 LEU A N 1
ATOM 3301 C CA . LEU A 1 430 ? -0.145 -9.328 16.813 1.00 91.12 430 LEU A CA 1
ATOM 3302 C C . LEU A 1 430 ? 1.068 -8.430 17.100 1.00 91.12 430 LEU A C 1
ATOM 3304 O O . LEU A 1 430 ? 1.962 -8.828 17.841 1.00 91.12 430 LEU A O 1
ATOM 3308 N N . ARG A 1 431 ? 1.124 -7.224 16.527 1.00 89.50 431 ARG A N 1
ATOM 3309 C CA . ARG A 1 431 ? 2.294 -6.333 16.592 1.00 89.50 431 ARG A CA 1
ATOM 3310 C C . ARG A 1 431 ? 2.337 -5.479 17.845 1.00 89.50 431 ARG A C 1
ATOM 3312 O O . ARG A 1 431 ? 3.289 -4.715 17.997 1.00 89.50 431 ARG A O 1
ATOM 3319 N N . HIS A 1 432 ? 1.315 -5.574 18.685 1.00 89.56 432 HIS A N 1
ATOM 3320 C CA . HIS A 1 432 ? 1.140 -4.769 19.889 1.00 89.56 432 HIS A CA 1
ATOM 3321 C C . HIS A 1 432 ? 1.016 -5.628 21.155 1.00 89.56 432 HIS A C 1
ATOM 3323 O O . HIS A 1 432 ? 0.880 -5.097 22.259 1.00 89.56 432 HIS A O 1
ATOM 3329 N N . LEU A 1 433 ? 1.120 -6.954 21.014 1.00 90.00 433 LEU A N 1
ATOM 3330 C CA . LEU A 1 433 ? 1.163 -7.878 22.142 1.00 90.00 433 LEU A CA 1
ATOM 3331 C C . LEU A 1 433 ? 2.318 -7.550 23.096 1.00 90.00 433 LEU A C 1
ATOM 3333 O O . LEU A 1 433 ? 3.334 -6.977 22.712 1.00 90.00 433 LEU A O 1
ATOM 3337 N N . GLU A 1 434 ? 2.145 -7.911 24.366 1.00 87.38 434 GLU A N 1
ATOM 3338 C CA . GLU A 1 434 ? 3.125 -7.657 25.434 1.00 87.38 434 GLU A CA 1
ATOM 3339 C C . GLU A 1 434 ? 3.503 -6.169 25.614 1.00 87.38 434 GLU A C 1
ATOM 3341 O O . GLU A 1 434 ? 4.529 -5.844 26.211 1.00 87.38 434 GLU A O 1
ATOM 3346 N N . GLY A 1 435 ? 2.670 -5.242 25.124 1.00 79.25 435 GLY A N 1
ATOM 3347 C CA . GLY A 1 435 ? 2.879 -3.800 25.276 1.00 79.25 435 GLY A CA 1
ATOM 3348 C C . GLY A 1 435 ? 4.006 -3.235 24.406 1.00 79.25 435 GLY A C 1
ATOM 3349 O O . GLY A 1 435 ? 4.495 -2.129 24.664 1.00 79.25 435 GLY A O 1
ATOM 3350 N N . VAL A 1 436 ? 4.441 -3.974 23.382 1.00 84.25 436 VAL A N 1
ATOM 3351 C CA . VAL A 1 436 ? 5.421 -3.476 22.411 1.00 84.25 436 VAL A CA 1
ATOM 3352 C C . VAL A 1 436 ? 4.825 -2.332 21.586 1.00 84.25 436 VAL A C 1
ATOM 3354 O O . VAL A 1 436 ? 3.610 -2.210 21.441 1.00 84.25 436 VAL A O 1
ATOM 3357 N N . ASN A 1 437 ? 5.694 -1.482 21.028 1.00 82.25 437 ASN A N 1
ATOM 3358 C CA . ASN A 1 437 ? 5.285 -0.292 20.271 1.00 82.25 437 ASN A CA 1
ATOM 3359 C C . ASN A 1 437 ? 4.292 0.587 21.056 1.00 82.25 437 ASN A C 1
ATOM 3361 O O . ASN A 1 437 ? 3.291 1.030 20.511 1.00 82.25 437 ASN A O 1
ATOM 3365 N N . SER A 1 438 ? 4.572 0.870 22.331 1.00 81.88 438 SER A N 1
ATOM 3366 C CA . SER A 1 438 ? 3.654 1.588 23.233 1.00 81.88 438 SER A CA 1
ATOM 3367 C C . SER A 1 438 ? 3.176 2.962 22.743 1.00 81.88 438 SER A C 1
ATOM 3369 O O . SER A 1 438 ? 2.130 3.421 23.172 1.00 81.88 438 SER A O 1
ATOM 3371 N N . GLY A 1 439 ? 3.892 3.625 21.827 1.00 83.50 439 GLY A N 1
ATOM 3372 C CA . GLY A 1 439 ? 3.411 4.855 21.173 1.00 83.50 439 GLY A CA 1
ATOM 3373 C C . GLY A 1 439 ? 2.331 4.631 20.101 1.00 83.50 439 GLY A C 1
ATO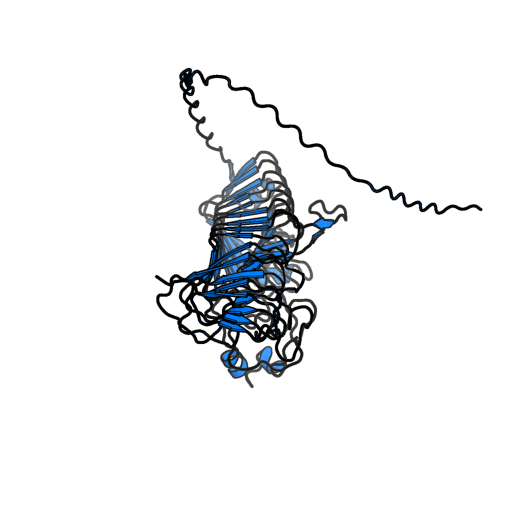M 3374 O O . GLY A 1 439 ? 1.803 5.590 19.548 1.00 83.50 439 GLY A O 1
ATOM 3375 N N . GLN A 1 440 ? 2.037 3.375 19.775 1.00 85.44 440 GLN A N 1
ATOM 3376 C CA . GLN A 1 440 ? 1.073 2.923 18.769 1.00 85.44 440 GLN A CA 1
ATOM 3377 C C . GLN A 1 440 ? 0.001 2.005 19.372 1.00 85.44 440 GLN A C 1
ATOM 3379 O O . GLN A 1 440 ? -0.859 1.524 18.650 1.00 85.44 440 GLN A O 1
ATOM 3384 N N . ASN A 1 441 ? 0.040 1.772 20.684 1.00 89.88 441 ASN A N 1
ATOM 3385 C CA . ASN A 1 441 ? -0.882 0.896 21.393 1.00 89.88 441 ASN A CA 1
ATOM 3386 C C . ASN A 1 441 ? -1.385 1.570 22.678 1.00 89.88 441 ASN A C 1
ATOM 3388 O O . ASN A 1 441 ? -0.803 2.556 23.126 1.00 89.88 441 ASN A O 1
ATOM 3392 N N . ASN A 1 442 ? -2.444 1.024 23.274 1.00 92.31 442 ASN A N 1
ATOM 3393 C CA . ASN A 1 442 ? -3.042 1.492 24.521 1.00 92.31 442 ASN A CA 1
ATOM 3394 C C . ASN A 1 442 ? -3.423 2.981 24.487 1.00 92.31 442 ASN A C 1
ATOM 3396 O O . ASN A 1 442 ? -2.992 3.774 25.329 1.00 92.31 442 ASN A O 1
ATOM 3400 N N . GLN A 1 443 ? -4.166 3.381 23.453 1.00 94.75 443 GLN A N 1
ATOM 3401 C CA . GLN A 1 443 ? -4.454 4.791 23.191 1.00 94.75 443 GLN A CA 1
ATOM 3402 C C . GLN A 1 443 ? -5.806 5.215 23.780 1.00 94.75 443 GLN A C 1
ATOM 3404 O O . GLN A 1 443 ? -6.638 4.391 24.158 1.00 94.75 443 GLN A O 1
ATOM 3409 N N . SER A 1 444 ? -6.042 6.525 23.839 1.00 96.44 444 SER A N 1
ATOM 3410 C CA . SER A 1 444 ? -7.285 7.095 24.366 1.00 96.44 444 SER A CA 1
ATOM 3411 C C . SER A 1 444 ? -8.202 7.580 23.248 1.00 96.44 444 SER A C 1
ATOM 3413 O O . SER A 1 444 ? -7.791 8.352 22.382 1.00 96.44 444 SER A O 1
ATOM 3415 N N . ALA A 1 445 ? -9.481 7.216 23.326 1.00 97.44 445 ALA A N 1
ATOM 3416 C CA . ALA A 1 445 ? -10.517 7.721 22.430 1.00 97.44 445 ALA A CA 1
ATOM 3417 C C . ALA A 1 445 ? -11.256 8.885 23.088 1.00 97.44 445 ALA A C 1
ATOM 3419 O O . ALA A 1 445 ? -11.938 8.700 24.101 1.00 97.44 445 ALA A O 1
ATOM 3420 N N . THR A 1 446 ? -11.136 10.090 22.531 1.00 97.94 446 THR A N 1
ATOM 3421 C CA . THR A 1 446 ? -11.712 11.291 23.157 1.00 97.94 446 THR A CA 1
ATOM 3422 C C . THR A 1 446 ? -12.596 12.092 22.213 1.00 97.94 446 THR A C 1
ATOM 3424 O O . THR A 1 446 ? -12.291 12.216 21.029 1.00 97.94 446 THR A O 1
ATOM 3427 N N . THR A 1 447 ? -13.705 12.634 22.722 1.00 98.06 447 THR A N 1
ATOM 3428 C CA . THR A 1 447 ? -14.535 13.635 22.015 1.00 98.06 447 THR A CA 1
ATOM 3429 C C . THR A 1 447 ? -14.895 13.279 20.567 1.00 98.06 447 THR A C 1
ATOM 3431 O O . THR A 1 447 ? -14.994 14.153 19.707 1.00 98.06 447 THR A O 1
ATOM 3434 N N . SER A 1 448 ? -15.071 11.988 20.279 1.00 98.44 448 SER A N 1
ATOM 3435 C CA . SER A 1 448 ? -15.359 11.482 18.937 1.00 98.44 448 SER A CA 1
ATOM 3436 C C . SER A 1 448 ? -16.838 11.160 18.769 1.00 98.44 448 SER A C 1
ATOM 3438 O O . SER A 1 448 ? -17.522 10.806 19.728 1.00 98.44 448 SER A O 1
ATOM 3440 N N . VAL A 1 449 ? -17.329 11.269 17.538 1.00 98.81 449 VAL A N 1
ATOM 3441 C CA . VAL A 1 449 ? -18.688 10.899 17.141 1.00 98.81 449 VAL A CA 1
ATOM 3442 C C . VAL A 1 449 ? -18.621 9.622 16.315 1.00 98.81 449 VAL A C 1
ATOM 3444 O O . VAL A 1 449 ? -18.100 9.631 15.197 1.00 98.81 449 VAL A O 1
ATOM 3447 N N . ILE A 1 450 ? -19.167 8.534 16.853 1.00 98.69 450 ILE A N 1
ATOM 3448 C CA . ILE A 1 450 ? -19.239 7.243 16.166 1.00 98.69 450 ILE A CA 1
ATOM 3449 C C . ILE A 1 450 ? -20.694 6.937 15.828 1.00 98.69 450 ILE A C 1
ATOM 3451 O O . ILE A 1 450 ? -21.559 6.905 16.704 1.00 98.69 450 ILE A O 1
ATOM 3455 N N . ILE A 1 451 ? -20.950 6.710 14.543 1.00 98.75 451 ILE A N 1
ATOM 3456 C CA . ILE A 1 451 ? -22.244 6.300 14.007 1.00 98.75 451 ILE A CA 1
ATOM 3457 C C . ILE A 1 451 ? -22.095 4.857 13.531 1.00 98.75 451 ILE A C 1
ATOM 3459 O O . ILE A 1 451 ? -21.653 4.589 12.417 1.00 98.75 451 ILE A O 1
ATOM 3463 N N . ASN A 1 452 ? -22.448 3.915 14.393 1.00 98.19 452 ASN A N 1
ATOM 3464 C CA . ASN A 1 452 ? -22.452 2.498 14.081 1.00 98.19 452 ASN A CA 1
ATOM 3465 C C . ASN A 1 452 ? -23.839 2.081 13.575 1.00 98.19 452 ASN A C 1
ATOM 3467 O O . ASN A 1 452 ? -24.742 1.832 14.370 1.00 98.19 452 ASN A O 1
ATOM 3471 N N . ARG A 1 453 ? -24.015 1.986 12.254 1.00 96.88 453 ARG A N 1
ATOM 3472 C CA . ARG A 1 453 ? -25.231 1.435 11.622 1.00 96.88 453 ARG A CA 1
ATOM 3473 C C . ARG A 1 453 ? -25.166 -0.080 11.439 1.00 96.88 453 ARG A C 1
ATOM 3475 O O . ARG A 1 453 ? -26.046 -0.666 10.822 1.00 96.88 453 ARG A O 1
ATOM 3482 N N . THR A 1 454 ? -24.119 -0.714 11.949 1.00 95.31 454 THR A N 1
ATOM 3483 C CA . THR A 1 454 ? -23.957 -2.164 11.908 1.00 95.31 454 THR A CA 1
ATOM 3484 C C . THR A 1 454 ? -24.515 -2.792 13.180 1.00 95.31 454 THR A C 1
ATOM 3486 O O . THR A 1 454 ? -24.736 -2.114 14.185 1.00 95.31 454 THR A O 1
ATOM 3489 N N . LYS A 1 455 ? -24.707 -4.112 13.159 1.00 94.00 455 LYS A N 1
ATOM 3490 C CA . LYS A 1 455 ? -25.120 -4.873 14.345 1.00 94.00 455 LYS A CA 1
ATOM 3491 C C . LYS A 1 455 ? -23.947 -5.235 15.268 1.00 94.00 455 LYS A C 1
ATOM 3493 O O . LYS A 1 455 ? -24.194 -5.798 16.332 1.00 94.00 455 LYS A O 1
ATOM 3498 N N . TYR A 1 456 ? -22.701 -4.921 14.894 1.00 95.56 456 TYR A N 1
ATOM 3499 C CA . TYR A 1 456 ? -21.535 -5.154 15.750 1.00 95.56 456 TYR A CA 1
ATOM 3500 C C . TYR A 1 456 ? -21.644 -4.356 17.043 1.00 95.56 456 TYR A C 1
ATOM 3502 O O . TYR A 1 456 ? -22.105 -3.211 17.040 1.00 95.56 456 TYR A O 1
ATOM 3510 N N . SER A 1 457 ? -21.213 -4.961 18.147 1.00 96.88 457 SER A N 1
ATOM 3511 C CA . SER A 1 457 ? -21.169 -4.282 19.435 1.00 96.88 457 SER A CA 1
ATOM 3512 C C . SER A 1 457 ? -20.149 -3.142 19.418 1.00 96.88 457 SER A C 1
ATOM 3514 O O . SER A 1 457 ? -19.173 -3.162 18.666 1.00 96.88 457 SER A O 1
ATOM 3516 N N . VAL A 1 458 ? -20.375 -2.136 20.259 1.00 98.50 458 VAL A N 1
ATOM 351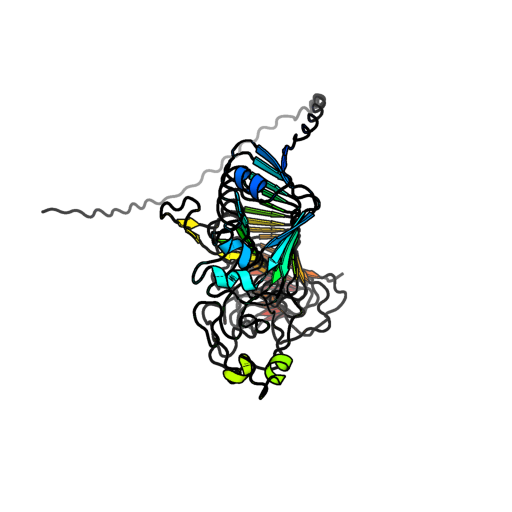7 C CA . VAL A 1 458 ? -19.424 -1.051 20.511 1.00 98.50 458 VAL A CA 1
ATOM 3518 C C . VAL A 1 458 ? -18.929 -1.171 21.944 1.00 98.50 458 VAL A C 1
ATOM 3520 O O . VAL A 1 458 ? -19.728 -1.254 22.878 1.00 98.50 458 VAL A O 1
ATOM 3523 N N . GLU A 1 459 ? -17.616 -1.158 22.120 1.00 98.50 459 GLU A N 1
ATOM 3524 C CA . GLU A 1 459 ? -16.965 -1.241 23.420 1.00 98.50 459 GLU A CA 1
ATOM 3525 C C . GLU A 1 459 ? -16.153 0.023 23.687 1.00 98.50 459 GLU A C 1
ATOM 3527 O O . GLU A 1 459 ? -15.210 0.349 22.965 1.00 98.50 459 GLU A O 1
ATOM 3532 N N . LEU A 1 460 ? -16.523 0.744 24.741 1.00 98.62 460 LEU A N 1
ATOM 3533 C CA . LEU A 1 460 ? -15.789 1.895 25.237 1.00 98.62 460 LEU A CA 1
ATOM 3534 C C . LEU A 1 460 ? -15.000 1.439 26.458 1.00 98.62 460 LEU A C 1
ATOM 3536 O O . LEU A 1 460 ? -15.575 1.080 27.488 1.00 98.62 460 LEU A O 1
ATOM 3540 N N . THR A 1 461 ? -13.678 1.438 26.326 1.00 98.19 461 THR A N 1
ATOM 3541 C CA . THR A 1 461 ? -12.765 1.083 27.418 1.00 98.19 461 THR A CA 1
ATOM 3542 C C . THR A 1 461 ? -12.698 2.201 28.464 1.00 98.19 461 THR A C 1
ATOM 3544 O O . THR A 1 461 ? -13.224 3.297 28.268 1.00 98.19 461 THR A O 1
ATOM 3547 N N . GLU A 1 462 ? -11.989 1.969 29.569 1.00 98.12 462 GLU A N 1
ATOM 3548 C CA . GLU A 1 462 ? -11.723 3.005 30.579 1.00 98.12 462 GLU A CA 1
ATOM 3549 C C . GLU A 1 462 ? -10.959 4.229 30.032 1.00 98.12 462 GLU A C 1
ATOM 3551 O O . GLU A 1 462 ? -11.015 5.310 30.619 1.00 98.12 462 GLU A O 1
ATOM 3556 N N . LEU A 1 463 ? -10.286 4.086 28.882 1.00 97.62 463 LEU A N 1
ATOM 3557 C CA . LEU A 1 463 ? -9.579 5.169 28.191 1.00 97.62 463 LEU A CA 1
ATOM 3558 C C . LEU A 1 463 ? -10.471 5.953 27.213 1.00 97.62 463 LEU A C 1
ATOM 3560 O O . LEU A 1 463 ? -10.006 6.901 26.572 1.00 97.62 463 LEU A O 1
ATOM 3564 N N . ALA A 1 464 ? -11.751 5.594 27.095 1.00 98.44 464 ALA A N 1
ATOM 3565 C CA . ALA A 1 464 ? -12.722 6.325 26.294 1.00 98.44 464 ALA A CA 1
ATOM 3566 C C . ALA A 1 464 ? -13.390 7.438 27.117 1.00 98.44 464 ALA A C 1
ATOM 3568 O O . ALA A 1 464 ? -13.979 7.186 28.172 1.00 98.44 464 ALA A O 1
ATOM 3569 N N . SER A 1 465 ? -13.358 8.682 26.627 1.00 98.62 465 SER A N 1
ATOM 3570 C CA . SER A 1 465 ? -14.046 9.785 27.307 1.00 98.62 465 SER A CA 1
ATOM 3571 C C . SER A 1 465 ? -14.657 10.852 26.401 1.00 98.62 465 SER A C 1
ATOM 3573 O O . SER A 1 465 ? -14.107 11.228 25.367 1.00 98.62 465 SER A O 1
ATOM 3575 N N . GLY A 1 466 ? -15.808 11.386 26.813 1.00 98.56 466 GLY A N 1
ATOM 3576 C CA . GLY A 1 466 ? -16.477 12.485 26.110 1.00 98.56 466 GLY A CA 1
ATOM 3577 C C . GLY A 1 466 ? -16.997 12.134 24.713 1.00 98.56 466 GLY A C 1
ATOM 3578 O O . GLY A 1 466 ? -17.249 13.044 23.926 1.00 98.56 466 GLY A O 1
ATOM 3579 N N . ASN A 1 467 ? -17.111 10.849 24.370 1.00 98.75 467 ASN A N 1
ATOM 3580 C CA . ASN A 1 467 ? -17.539 10.408 23.043 1.00 98.75 467 ASN A CA 1
ATOM 3581 C C . ASN A 1 467 ? -19.064 10.441 22.904 1.00 98.75 467 ASN A C 1
ATOM 3583 O O . ASN A 1 467 ? -19.796 10.302 23.884 1.00 98.75 467 ASN A O 1
ATOM 3587 N N . VAL A 1 468 ? -19.546 10.581 21.672 1.00 98.81 468 VAL A N 1
ATOM 3588 C CA . VAL A 1 468 ? -20.963 10.469 21.316 1.00 98.81 468 VAL A CA 1
ATOM 3589 C C . VAL A 1 468 ? -21.141 9.252 20.422 1.00 98.81 468 VAL A C 1
ATOM 3591 O O . VAL A 1 468 ? -20.572 9.182 19.332 1.00 98.81 468 VAL A O 1
ATOM 3594 N N . ILE A 1 469 ? -21.935 8.295 20.888 1.00 98.75 469 ILE A N 1
ATOM 3595 C CA . ILE A 1 469 ? -22.156 7.011 20.231 1.00 98.75 469 ILE A CA 1
ATOM 3596 C C . ILE A 1 469 ? -23.617 6.909 19.811 1.00 98.75 469 ILE A C 1
ATOM 3598 O O . ILE A 1 469 ? -24.535 6.984 20.633 1.00 98.75 469 ILE A O 1
ATOM 3602 N N . HIS A 1 470 ? -23.818 6.703 18.516 1.00 98.56 470 HIS A N 1
ATOM 3603 C CA . HIS A 1 470 ? -25.088 6.311 17.928 1.00 98.56 470 HIS A CA 1
ATOM 3604 C C . HIS A 1 470 ? -24.913 4.892 17.396 1.00 98.56 470 HIS A C 1
ATOM 3606 O O . HIS A 1 470 ? -24.144 4.704 16.454 1.00 98.56 470 HIS A O 1
ATOM 3612 N N . SER A 1 471 ? -25.554 3.894 18.005 1.00 98.00 471 SER A N 1
ATOM 3613 C CA . SER A 1 471 ? -25.284 2.492 17.669 1.00 98.00 471 SER A CA 1
ATOM 3614 C C . SER A 1 471 ? -26.539 1.667 17.449 1.00 98.00 471 SER A C 1
ATOM 3616 O O . SER A 1 471 ? -27.496 1.752 18.213 1.00 98.00 471 SER A O 1
ATOM 3618 N N . CYS A 1 472 ? -26.474 0.847 16.408 1.00 95.81 472 CYS A N 1
ATOM 3619 C CA . CYS A 1 472 ? -27.394 -0.239 16.116 1.00 95.81 472 CYS A CA 1
ATOM 3620 C C . CYS A 1 472 ? -27.083 -1.511 16.922 1.00 95.81 472 CYS A C 1
ATOM 3622 O O . CYS A 1 472 ? -27.985 -2.232 17.341 1.00 95.81 472 CYS A O 1
ATOM 3624 N N . GLY A 1 473 ? -25.798 -1.800 17.140 1.00 94.81 473 GLY A N 1
ATOM 3625 C CA . GLY A 1 473 ? -25.360 -2.876 18.024 1.00 94.81 473 GLY A CA 1
ATOM 3626 C C . GLY A 1 473 ? -25.333 -2.460 19.494 1.00 94.81 473 GLY A C 1
ATOM 3627 O O . GLY A 1 473 ? -25.378 -1.273 19.832 1.00 94.81 473 GLY A O 1
ATOM 3628 N N . THR A 1 474 ? -25.213 -3.449 20.380 1.00 96.25 474 THR A N 1
ATOM 3629 C CA . THR A 1 474 ? -25.118 -3.237 21.832 1.00 96.25 474 THR A CA 1
ATOM 3630 C C . THR A 1 474 ? -23.901 -2.393 22.199 1.00 96.25 474 THR A C 1
ATOM 3632 O O . THR A 1 474 ? -22.825 -2.605 21.642 1.00 96.25 474 THR A O 1
ATOM 3635 N N . VAL A 1 475 ? -24.042 -1.495 23.176 1.00 98.38 475 VAL A N 1
ATOM 3636 C CA . VAL A 1 475 ? -22.943 -0.642 23.651 1.00 98.38 475 VAL A CA 1
ATOM 3637 C C . VAL A 1 475 ? -22.577 -0.999 25.089 1.00 98.38 475 VAL A C 1
ATOM 3639 O O . VAL A 1 475 ? -23.438 -0.966 25.969 1.00 98.38 475 VAL A O 1
ATOM 3642 N N . THR A 1 476 ? -21.298 -1.290 25.325 1.00 98.50 476 THR A N 1
ATOM 3643 C CA . THR A 1 476 ? -20.707 -1.426 26.664 1.00 98.50 476 THR A CA 1
ATOM 3644 C C . THR A 1 476 ? -19.841 -0.205 26.935 1.00 98.50 476 THR A C 1
ATOM 3646 O O . THR A 1 476 ? -18.894 0.049 26.192 1.00 98.50 476 THR A O 1
ATOM 3649 N N . ASP A 1 477 ? -20.151 0.546 27.992 1.00 98.44 477 ASP A N 1
ATOM 3650 C CA . ASP A 1 477 ? -19.416 1.758 28.359 1.00 98.44 477 ASP A CA 1
ATOM 3651 C C . ASP A 1 477 ? -18.743 1.632 29.721 1.00 98.44 477 ASP A C 1
ATOM 3653 O O . ASP A 1 477 ? -19.392 1.707 30.764 1.00 98.44 477 ASP A O 1
ATOM 3657 N N . ASN A 1 478 ? -17.424 1.445 29.684 1.00 98.50 478 ASN A N 1
ATOM 3658 C CA . ASN A 1 478 ? -16.542 1.472 30.848 1.00 98.50 478 ASN A CA 1
ATOM 3659 C C . ASN A 1 478 ? -15.793 2.811 30.969 1.00 98.50 478 ASN A C 1
ATOM 3661 O O . ASN A 1 478 ? -14.949 2.967 31.852 1.00 98.50 478 ASN A O 1
ATOM 3665 N N . GLY A 1 479 ? -16.064 3.755 30.065 1.00 98.12 479 GLY A N 1
ATOM 3666 C CA . GLY A 1 479 ? -15.399 5.044 29.987 1.00 98.12 479 GLY A CA 1
ATOM 3667 C C . GLY A 1 479 ? -16.047 6.110 30.870 1.00 98.12 479 GLY A C 1
ATOM 3668 O O . GLY A 1 479 ? -16.754 5.831 31.840 1.00 98.12 479 GLY A O 1
ATOM 3669 N N . SER A 1 480 ? -15.789 7.380 30.549 1.00 98.38 480 SER A N 1
ATOM 3670 C CA . SER A 1 480 ? -16.314 8.509 31.327 1.00 98.38 480 SER A CA 1
ATOM 3671 C C . SER A 1 480 ? -16.863 9.645 30.468 1.00 98.38 480 SER A C 1
ATOM 3673 O O . SER A 1 480 ? -16.271 10.070 29.480 1.00 98.38 480 SER A O 1
ATOM 3675 N N . GLY A 1 481 ? -18.020 10.182 30.863 1.00 98.25 481 GLY A N 1
ATOM 3676 C CA . GLY A 1 481 ? -18.634 11.324 30.177 1.00 98.25 481 GLY A CA 1
ATOM 3677 C C . GLY A 1 481 ? -19.057 11.041 28.732 1.00 98.25 481 GLY A C 1
ATOM 3678 O O . GLY A 1 481 ? -19.195 11.985 27.959 1.00 98.25 481 GLY A O 1
ATOM 3679 N N . ASN A 1 482 ? -19.238 9.772 28.359 1.00 98.62 482 ASN A N 1
ATOM 3680 C CA . ASN A 1 482 ? -19.741 9.389 27.046 1.00 98.62 482 ASN A CA 1
ATOM 3681 C C . ASN A 1 482 ? -21.270 9.562 26.985 1.00 98.62 482 ASN A C 1
ATOM 3683 O O . ASN A 1 482 ? -21.974 9.468 27.992 1.00 98.62 482 ASN A O 1
ATOM 3687 N N . SER A 1 483 ? -21.789 9.831 25.791 1.00 98.69 483 SER A N 1
ATOM 3688 C CA . SER A 1 483 ? -23.219 9.914 25.502 1.00 98.69 483 SER A CA 1
ATOM 3689 C C . SER A 1 483 ? -23.590 8.813 24.520 1.00 98.69 483 SER A C 1
ATOM 3691 O O . SER A 1 483 ? -22.970 8.692 23.467 1.00 98.69 483 SER A O 1
ATOM 3693 N N . ILE A 1 484 ? -24.589 8.007 24.870 1.00 98.50 484 ILE A N 1
ATOM 3694 C CA . ILE A 1 484 ? -24.980 6.822 24.106 1.00 98.50 484 ILE A CA 1
ATOM 3695 C C . ILE A 1 484 ? -26.440 6.961 23.706 1.00 98.50 484 ILE A C 1
ATOM 3697 O O . ILE A 1 484 ? -27.294 7.317 24.521 1.00 98.50 484 ILE A O 1
ATOM 3701 N N . SER A 1 485 ? -26.725 6.654 22.448 1.00 97.94 485 SER A N 1
ATOM 3702 C CA . SER A 1 485 ? -28.081 6.553 21.925 1.00 97.94 485 SER A CA 1
ATOM 3703 C C . SER A 1 485 ? -28.191 5.400 20.937 1.00 97.94 485 SER A C 1
ATOM 3705 O O . SER A 1 485 ? -27.245 5.075 20.217 1.00 97.94 485 SER A O 1
ATOM 3707 N N . GLU A 1 486 ? -29.360 4.779 20.930 1.00 95.75 486 GLU A N 1
ATOM 3708 C CA . GLU A 1 486 ? -29.680 3.652 20.065 1.00 95.75 486 GLU A CA 1
ATOM 3709 C C . GLU A 1 486 ? -30.164 4.146 18.694 1.00 95.75 486 GLU A C 1
ATOM 3711 O O . GLU A 1 486 ? -30.866 5.158 18.593 1.00 95.75 486 GLU A O 1
ATOM 3716 N N . LEU A 1 487 ? -29.775 3.436 17.637 1.00 94.06 487 LEU A N 1
ATOM 3717 C CA . LEU A 1 487 ? -30.281 3.622 16.280 1.00 94.06 487 LEU A CA 1
ATOM 3718 C C . LEU A 1 487 ? -31.269 2.501 15.939 1.00 94.06 487 LEU A C 1
ATOM 3720 O O . LEU A 1 487 ? -31.057 1.354 16.318 1.00 94.06 487 LEU A O 1
ATOM 3724 N N . SER A 1 488 ? -32.322 2.824 15.181 1.00 86.69 488 SER A N 1
ATOM 3725 C CA . SER A 1 488 ? -33.163 1.792 14.560 1.00 86.69 488 SER A CA 1
ATOM 3726 C C . SER A 1 488 ? -32.394 1.137 13.420 1.00 86.69 488 SER A C 1
ATOM 3728 O O . SER A 1 488 ? -31.838 1.841 12.575 1.00 86.69 488 SER A O 1
ATOM 3730 N N . CYS A 1 489 ? -32.382 -0.191 13.399 1.00 76.94 489 CYS A N 1
ATOM 3731 C CA . CYS A 1 489 ? -31.688 -0.984 12.391 1.00 76.94 489 CYS A CA 1
ATOM 3732 C C . CYS A 1 489 ? -32.734 -1.640 11.501 1.00 76.94 489 CYS A C 1
ATOM 3734 O O . CYS A 1 489 ? -33.238 -2.712 11.842 1.00 76.94 489 CYS A O 1
ATOM 3736 N N . ASP A 1 490 ? -33.074 -0.962 10.407 1.00 62.59 490 ASP A N 1
ATOM 3737 C CA . ASP A 1 490 ? -33.955 -1.495 9.365 1.00 62.59 490 ASP A CA 1
ATOM 3738 C C . ASP A 1 490 ? -33.137 -2.130 8.237 1.00 62.59 490 ASP A C 1
ATOM 3740 O O . ASP A 1 490 ? -32.150 -1.493 7.793 1.00 62.59 490 ASP A O 1
#